Protein AF-0000000066066599 (afdb_homodimer)

Secondary structure (DSSP, 8-state):
---HHHHHHHHHHHHHHHHHTTT-S-TTEEEEEEE-TT--EEEEEEE--EEETTEEEEEEETTSHHHHHHHHS-EEEEEEEETTSTTT-EEEEEEEEEEEPPHHHHHHHHHHS-HHHHHHHHH--TTSEES-HHHHHHHHHHHHHHTTTS--PPPTTEEEEEEEEEEEEEEE--GGG--EEEEEEE-TT--EEEEEE--/---HHHHHHHHHHHHHHHHHTTT-S-TTEEEEEEE-TT--EEEEEEE--EEETTEEEEEEETTSHHHHHHHHS-EEEEEEEETTSTTT-EEEEEEEEEEEPPHHHHHHHHHHS-HHHHHHHHH--TTSEES-HHHHHHHHHHHHHHTTTS--PPPTTEEEEEEEEEEEEEEE--GGG--EEEEEEE-TT--EEEEEE--

Foldseek 3Di:
DDPVLVVLVVVVVVVLVVLVVFPNPASQWKKKWFAAPVRHIDIDIFGFDDQDLQFTKGKDFCPAPVNNRCVVPFKIKIKTWRCRPDDGTKMKIFIAGKDFDDPVVFFVVLQVDPPLVLLLRQLDPPPDDDPDPVSSVVSSVVSCVVQPPHRRTHDPRIGMMGGGGQKMKMWADDPPQQIWIKMWGADPVGDIDIDTDGD/DDPVLVVLVVVVVVVLVVLVVFPNPASQWKKKWFAAPVRDIDIDIFGFDDQDLQFTKGKDFLPAPVNRRCVVPFKIKIKTWRCRPDDGTKMKIFIAGKDFDDPVVFFVVLQVDPPLVLLLRQLDPPPDDDPDPVSSVVSSVVSCVVQPPHRRTHDPRIGMMGGGGQKMKMWADDPPQQIWIKMWGADPVGDIDIDTDGD

Solvent-accessible surface area (backbone atoms only — not comparable to full-atom values): 20586 Å² total; per-residue (Å²): 130,86,58,55,63,59,50,52,51,50,53,47,51,51,50,50,51,51,34,65,71,48,85,49,92,57,60,44,49,25,37,43,17,31,15,41,96,87,35,49,26,38,50,45,77,45,54,58,74,46,70,58,97,79,26,40,29,35,70,47,47,46,77,18,68,68,30,44,20,40,73,76,37,38,37,33,11,35,33,36,72,41,64,70,42,74,93,50,13,36,37,40,32,36,32,24,43,47,44,74,51,52,69,66,59,32,46,55,54,50,64,68,45,58,67,61,41,50,39,37,59,68,45,35,56,40,68,35,84,34,94,42,71,65,57,50,53,51,36,36,52,52,44,47,62,75,36,59,97,48,81,74,76,73,55,90,56,49,38,32,40,28,37,31,70,42,29,40,35,44,36,40,43,39,74,61,65,60,32,47,34,40,36,37,39,43,46,98,85,64,52,64,48,74,46,37,30,28,72,129,86,58,56,63,59,50,51,51,50,52,46,51,51,52,51,51,50,34,64,71,47,84,51,92,58,59,45,48,24,37,44,16,31,16,41,98,85,33,50,28,38,49,45,77,46,52,59,73,47,68,58,98,78,25,40,27,36,69,46,48,47,77,19,68,68,31,43,20,40,72,76,37,38,38,34,11,35,33,35,72,41,65,70,42,74,92,52,13,36,37,42,32,39,32,25,43,48,43,74,53,53,69,65,60,31,45,55,52,49,65,69,45,57,67,62,40,50,39,38,59,70,46,36,56,41,68,34,83,34,94,42,72,66,58,50,53,50,35,37,51,52,44,46,61,72,36,59,96,48,82,73,78,72,53,90,56,48,36,32,40,30,37,32,72,42,30,40,35,44,36,40,44,41,76,63,64,60,32,46,34,40,36,36,39,44,47,99,86,65,51,65,47,75,46,36,30,29,72

Structure (mmCIF, N/CA/C/O backbone):
data_AF-0000000066066599-model_v1
#
loop_
_entity.id
_entity.type
_entity.pdbx_description
1 polymer "Pyridoxine/pyridoxamine 5'-phosphate oxidase"
#
loop_
_atom_site.group_PDB
_atom_site.id
_atom_site.type_symbol
_atom_site.label_atom_id
_atom_site.label_alt_id
_atom_site.label_comp_id
_atom_site.label_asym_id
_atom_site.label_entity_id
_atom_site.label_seq_id
_atom_site.pdbx_PDB_ins_code
_atom_site.Cartn_x
_atom_site.Cartn_y
_atom_site.Cartn_z
_atom_site.occupancy
_atom_site.B_iso_or_equiv
_atom_site.auth_seq_id
_atom_site.auth_comp_id
_atom_site.auth_asym_id
_atom_site.auth_atom_id
_atom_site.pdbx_PDB_model_num
ATOM 1 N N . MET A 1 1 ? -32.594 1.972 11.742 1 66.62 1 MET A N 1
ATOM 2 C CA . MET A 1 1 ? -31.219 2.287 12.086 1 66.62 1 MET A CA 1
ATOM 3 C C . MET A 1 1 ? -30.281 2.008 10.914 1 66.62 1 MET A C 1
ATOM 5 O O . MET A 1 1 ? -30.406 0.988 10.234 1 66.62 1 MET A O 1
ATOM 9 N N . THR A 1 2 ? -29.547 3.02 10.461 1 84.38 2 THR A N 1
ATOM 10 C CA . THR A 1 2 ? -28.75 2.9 9.25 1 84.38 2 THR A CA 1
ATOM 11 C C . THR A 1 2 ? -27.688 1.818 9.414 1 84.38 2 THR A C 1
ATOM 13 O O . THR A 1 2 ? -27 1.752 10.445 1 84.38 2 THR A O 1
ATOM 16 N N . ASP A 1 3 ? -27.719 0.795 8.594 1 96.25 3 ASP A N 1
ATOM 17 C CA . ASP A 1 3 ? -26.656 -0.212 8.539 1 96.25 3 ASP A CA 1
ATOM 18 C C . ASP A 1 3 ? -25.359 0.38 8 1 96.25 3 ASP A C 1
ATOM 20 O O . ASP A 1 3 ? -25.172 0.472 6.785 1 96.25 3 ASP A O 1
ATOM 24 N N . LEU A 1 4 ? -24.516 0.786 8.938 1 98.19 4 LEU A N 1
ATOM 25 C CA . LEU A 1 4 ? -23.297 1.525 8.586 1 98.19 4 LEU A CA 1
ATOM 26 C C . LEU A 1 4 ? -22.344 0.652 7.785 1 98.19 4 LEU A C 1
ATOM 28 O O . LEU A 1 4 ? -21.625 1.151 6.922 1 98.19 4 LEU A O 1
ATOM 32 N N . TYR A 1 5 ? -22.328 -0.626 8.062 1 98.31 5 TYR A N 1
ATOM 33 C CA . TYR A 1 5 ? -21.516 -1.517 7.242 1 98.31 5 TYR A CA 1
ATOM 34 C C . TYR A 1 5 ? -22.016 -1.537 5.805 1 98.31 5 TYR A C 1
ATOM 36 O O . TYR A 1 5 ? -21.219 -1.438 4.863 1 98.31 5 TYR A O 1
ATOM 44 N N . ALA A 1 6 ? -23.234 -1.697 5.656 1 98.19 6 ALA A N 1
ATOM 45 C CA . ALA A 1 6 ? -23.828 -1.693 4.324 1 98.19 6 ALA A CA 1
ATOM 46 C C . ALA A 1 6 ? -23.547 -0.374 3.605 1 98.19 6 ALA A C 1
ATOM 48 O O . ALA A 1 6 ? -23.312 -0.356 2.396 1 98.19 6 ALA A O 1
ATOM 49 N N . GLU A 1 7 ? -23.688 0.702 4.336 1 98.62 7 GLU A N 1
ATOM 50 C CA . GLU A 1 7 ? -23.391 2.014 3.766 1 98.62 7 GLU A CA 1
ATOM 51 C C . GLU A 1 7 ? -21.938 2.098 3.293 1 98.62 7 GLU A C 1
ATOM 53 O O . GLU A 1 7 ? -21.672 2.586 2.193 1 98.62 7 GLU A O 1
ATOM 58 N N . ALA A 1 8 ? -21.016 1.626 4.148 1 98.81 8 ALA A N 1
ATOM 59 C CA . ALA A 1 8 ? -19.609 1.639 3.795 1 98.81 8 ALA A CA 1
ATOM 60 C C . ALA A 1 8 ? -19.344 0.793 2.553 1 98.81 8 ALA A C 1
ATOM 62 O O . ALA A 1 8 ? -18.625 1.225 1.639 1 98.81 8 ALA A O 1
ATOM 63 N N . LEU A 1 9 ? -19.906 -0.331 2.525 1 98.81 9 LEU A N 1
ATOM 64 C CA . LEU A 1 9 ? -19.734 -1.238 1.396 1 98.81 9 LEU A CA 1
ATOM 65 C C . LEU A 1 9 ? -20.312 -0.634 0.121 1 98.81 9 LEU A C 1
ATOM 67 O O . LEU A 1 9 ? -19.703 -0.732 -0.948 1 98.81 9 LEU A O 1
ATOM 71 N N . ALA A 1 10 ? -21.438 -0.059 0.207 1 98.75 10 ALA A N 1
ATOM 72 C CA . ALA A 1 10 ? -22.062 0.586 -0.941 1 98.75 10 ALA A CA 1
ATOM 73 C C . ALA A 1 10 ? -21.219 1.754 -1.445 1 98.75 10 ALA A C 1
ATOM 75 O O . ALA A 1 10 ? -21.141 1.985 -2.652 1 98.75 10 ALA A O 1
ATOM 76 N N . THR A 1 11 ? -20.703 2.535 -0.502 1 98.81 11 THR A N 1
ATOM 77 C CA . THR A 1 11 ? -19.828 3.637 -0.866 1 98.81 11 THR A CA 1
ATOM 78 C C . THR A 1 11 ? -18.609 3.125 -1.641 1 98.81 11 THR A C 1
ATOM 80 O O . THR A 1 11 ? -18.266 3.668 -2.691 1 98.81 11 THR A O 1
ATOM 83 N N . PHE A 1 12 ? -18.047 2.045 -1.146 1 98.94 12 PHE A N 1
ATOM 84 C CA . PHE A 1 12 ? -16.938 1.444 -1.869 1 98.94 12 PHE A CA 1
ATOM 85 C C . PHE A 1 12 ? -17.359 1.023 -3.27 1 98.94 12 PHE A C 1
ATOM 87 O O . PHE A 1 12 ? -16.672 1.315 -4.25 1 98.94 12 PHE A O 1
ATOM 94 N N . ALA A 1 13 ? -18.391 0.324 -3.303 1 98.88 13 ALA A N 1
ATOM 95 C CA . ALA A 1 13 ? -18.875 -0.203 -4.578 1 98.88 13 ALA A CA 1
ATOM 96 C C . ALA A 1 13 ? -19.047 0.917 -5.598 1 98.88 13 ALA A C 1
ATOM 98 O O . ALA A 1 13 ? -18.688 0.763 -6.766 1 98.88 13 ALA A O 1
ATOM 99 N N . ALA A 1 14 ? -19.578 1.954 -5.188 1 98.75 14 ALA A N 1
ATOM 100 C CA . ALA A 1 14 ? -19.812 3.094 -6.07 1 98.75 14 ALA A CA 1
ATOM 101 C C . ALA A 1 14 ? -18.484 3.691 -6.551 1 98.75 14 ALA A C 1
ATOM 103 O O . ALA A 1 14 ? -18.328 3.996 -7.734 1 98.75 14 ALA A O 1
ATOM 104 N N . LEU A 1 15 ? -17.594 3.865 -5.641 1 98.81 15 LEU A N 1
ATOM 105 C CA . LEU A 1 15 ? -16.297 4.422 -5.988 1 98.81 15 LEU A CA 1
ATOM 106 C C . LEU A 1 15 ? -15.531 3.482 -6.914 1 98.81 15 LEU A C 1
ATOM 108 O O . LEU A 1 15 ? -14.867 3.932 -7.852 1 98.81 15 LEU A O 1
ATOM 112 N N . TYR A 1 16 ? -15.609 2.223 -6.629 1 98.75 16 TYR A N 1
ATOM 113 C CA . TYR A 1 16 ? -14.961 1.221 -7.465 1 98.75 16 TYR A CA 1
ATOM 114 C C . TYR A 1 16 ? -15.523 1.242 -8.883 1 98.75 16 TYR A C 1
ATOM 116 O O . TYR A 1 16 ? -14.773 1.182 -9.852 1 98.75 16 TYR A O 1
ATOM 124 N N . ALA A 1 17 ? -16.797 1.337 -8.961 1 98.5 17 ALA A N 1
ATOM 125 C CA . ALA A 1 17 ? -17.438 1.446 -10.266 1 98.5 17 ALA A CA 1
ATOM 126 C C . ALA A 1 17 ? -16.984 2.707 -10.992 1 98.5 17 ALA A C 1
ATOM 128 O O . ALA A 1 17 ? -16.719 2.672 -12.203 1 98.5 17 ALA A O 1
ATOM 129 N N . GLU A 1 18 ? -16.922 3.768 -10.273 1 98.44 18 GLU A N 1
ATOM 130 C CA . GLU A 1 18 ? -16.422 5.004 -10.852 1 98.44 18 GLU A CA 1
ATOM 131 C C . GLU A 1 18 ? -14.992 4.828 -11.375 1 98.44 18 GLU A C 1
ATOM 133 O O . GLU A 1 18 ? -14.672 5.273 -12.477 1 98.44 18 GLU A O 1
ATOM 138 N N . ALA A 1 19 ? -14.172 4.156 -10.57 1 98.38 19 ALA A N 1
ATOM 139 C CA . ALA A 1 19 ? -12.781 3.916 -10.953 1 98.38 19 ALA A CA 1
ATOM 140 C C . ALA A 1 19 ? -12.703 3.047 -12.203 1 98.38 19 ALA A C 1
ATOM 142 O O . ALA A 1 19 ? -11.875 3.297 -13.086 1 98.38 19 ALA A O 1
ATOM 143 N N . GLN A 1 20 ? -13.547 2.01 -12.297 1 97.75 20 GLN A N 1
ATOM 144 C CA . GLN A 1 20 ? -13.555 1.101 -13.438 1 97.75 20 GLN A CA 1
ATOM 145 C C . GLN A 1 20 ? -13.93 1.836 -14.719 1 97.75 20 GLN A C 1
ATOM 147 O O . GLN A 1 20 ? -13.523 1.435 -15.812 1 97.75 20 GLN A O 1
ATOM 152 N N . ASN A 1 21 ? -14.641 2.877 -14.539 1 96.81 21 ASN A N 1
ATOM 153 C CA . ASN A 1 21 ? -15.125 3.635 -15.688 1 96.81 21 ASN A CA 1
ATOM 154 C C . ASN A 1 21 ? -14.336 4.926 -15.883 1 96.81 21 ASN A C 1
ATOM 156 O O . ASN A 1 21 ? -14.812 5.859 -16.531 1 96.81 21 ASN A O 1
ATOM 160 N N . SER A 1 22 ? -13.188 5.047 -15.328 1 94.88 22 SER A N 1
ATOM 161 C CA . SER A 1 22 ? -12.336 6.234 -15.398 1 94.88 22 SER A CA 1
ATOM 162 C C . SER A 1 22 ? -11.07 5.957 -16.203 1 94.88 22 SER A C 1
ATOM 164 O O . SER A 1 22 ? -11.016 5.008 -16.984 1 94.88 22 SER A O 1
ATOM 166 N N . ALA A 1 23 ? -10.078 6.82 -16.016 1 91.81 23 ALA A N 1
ATOM 167 C CA . ALA A 1 23 ? -8.812 6.688 -16.719 1 91.81 23 ALA A CA 1
ATOM 168 C C . ALA A 1 23 ? -7.848 5.777 -15.969 1 91.81 23 ALA A C 1
ATOM 170 O O . ALA A 1 23 ? -6.684 5.633 -16.359 1 91.81 23 ALA A O 1
ATOM 171 N N . GLU A 1 24 ? -8.344 5.219 -14.883 1 93.19 24 GLU A N 1
ATOM 172 C CA . GLU A 1 24 ? -7.492 4.281 -14.156 1 93.19 24 GLU A CA 1
ATOM 173 C C . GLU A 1 24 ? -7.086 3.104 -15.039 1 93.19 24 GLU A C 1
ATOM 175 O O . GLU A 1 24 ? -7.934 2.484 -15.68 1 93.19 24 GLU A O 1
ATOM 180 N N . LEU A 1 25 ? -5.801 2.768 -15 1 92.12 25 LEU A N 1
ATOM 181 C CA . LEU A 1 25 ? -5.316 1.658 -15.812 1 92.12 25 LEU A CA 1
ATOM 182 C C . LEU A 1 25 ? -5.766 0.321 -15.234 1 92.12 25 LEU A C 1
ATOM 184 O O . LEU A 1 25 ? -5.965 -0.646 -15.969 1 92.12 25 LEU A O 1
ATOM 188 N N . GLU A 1 26 ? -5.859 0.239 -13.922 1 94 26 GLU A N 1
ATOM 189 C CA . GLU A 1 26 ? -6.262 -0.968 -13.203 1 94 26 GLU A CA 1
ATOM 190 C C . GLU A 1 26 ? -6.973 -0.624 -11.898 1 94 26 GLU A C 1
ATOM 192 O O . GLU A 1 26 ? -6.34 -0.563 -10.844 1 94 26 GLU A O 1
ATOM 197 N N . ALA A 1 27 ? -8.258 -0.514 -11.969 1 97.44 27 ALA A N 1
ATOM 198 C CA . ALA A 1 27 ? -9.055 -0.075 -10.828 1 97.44 27 ALA A CA 1
ATOM 199 C C . ALA A 1 27 ? -8.984 -1.09 -9.688 1 97.44 27 ALA A C 1
ATOM 201 O O . ALA A 1 27 ? -9.125 -0.729 -8.516 1 97.44 27 ALA A O 1
ATOM 202 N N . SER A 1 28 ? -8.742 -2.348 -10.023 1 98.19 28 SER A N 1
ATOM 203 C CA . SER A 1 28 ? -8.797 -3.422 -9.039 1 98.19 28 SER A CA 1
ATOM 204 C C . SER A 1 28 ? -7.465 -3.566 -8.305 1 98.19 28 SER A C 1
ATOM 206 O O . SER A 1 28 ? -7.359 -4.328 -7.34 1 98.19 28 SER A O 1
ATOM 208 N N . ALA A 1 29 ? -6.41 -2.879 -8.75 1 98.06 29 ALA A N 1
ATOM 209 C CA . ALA A 1 29 ? -5.121 -2.957 -8.07 1 98.06 29 ALA A CA 1
ATOM 210 C C . ALA A 1 29 ? -5.207 -2.381 -6.66 1 98.06 29 ALA A C 1
ATOM 212 O O . ALA A 1 29 ? -5.715 -1.273 -6.469 1 98.06 29 ALA A O 1
ATOM 213 N N . MET A 1 30 ? -4.793 -3.152 -5.758 1 98.62 30 MET A N 1
ATOM 214 C CA . MET A 1 30 ? -4.785 -2.688 -4.375 1 98.62 30 MET A CA 1
ATOM 215 C C . MET A 1 30 ? -3.516 -3.137 -3.66 1 98.62 30 MET A C 1
ATOM 217 O O . MET A 1 30 ? -2.928 -4.16 -4.012 1 98.62 30 MET A O 1
ATOM 221 N N . THR A 1 31 ? -3.115 -2.336 -2.705 1 98.88 31 THR A N 1
ATOM 222 C CA . THR A 1 31 ? -2.072 -2.756 -1.775 1 98.88 31 THR A CA 1
ATOM 223 C C . THR A 1 31 ? -2.639 -3.697 -0.717 1 98.88 31 THR A C 1
ATOM 225 O O . THR A 1 31 ? -3.73 -3.467 -0.192 1 98.88 31 THR A O 1
ATOM 228 N N . VAL A 1 32 ? -1.931 -4.75 -0.451 1 98.94 32 VAL A N 1
ATOM 229 C CA . VAL A 1 32 ? -2.164 -5.582 0.724 1 98.94 32 VAL A CA 1
ATOM 230 C C . VAL A 1 32 ? -0.974 -5.477 1.676 1 98.94 32 VAL A C 1
ATOM 232 O O . VAL A 1 32 ? 0.146 -5.855 1.323 1 98.94 32 VAL A O 1
ATOM 235 N N . ALA A 1 33 ? -1.252 -4.949 2.812 1 98.94 33 ALA A N 1
ATOM 236 C CA . ALA A 1 33 ? -0.246 -4.902 3.869 1 98.94 33 ALA A CA 1
ATOM 237 C C . ALA A 1 33 ? -0.471 -6.016 4.891 1 98.94 33 ALA A C 1
ATOM 239 O O . ALA A 1 33 ? -1.606 -6.281 5.289 1 98.94 33 ALA A O 1
ATOM 240 N N . THR A 1 34 ? 0.559 -6.695 5.254 1 98.69 34 THR A N 1
ATOM 241 C CA . THR A 1 34 ? 0.578 -7.77 6.242 1 98.69 34 THR A CA 1
ATOM 242 C C . THR A 1 34 ? 1.688 -7.547 7.266 1 98.69 34 THR A C 1
ATOM 244 O O . THR A 1 34 ? 2.477 -6.605 7.137 1 98.69 34 THR A O 1
ATOM 247 N N . ALA A 1 35 ? 1.667 -8.305 8.312 1 96.94 35 ALA A N 1
ATOM 248 C CA . ALA A 1 35 ? 2.771 -8.367 9.266 1 96.94 35 ALA A CA 1
ATOM 249 C C . ALA A 1 35 ? 3.215 -9.812 9.484 1 96.94 35 ALA A C 1
ATOM 251 O O . ALA A 1 35 ? 2.385 -10.719 9.555 1 96.94 35 ALA A O 1
ATOM 252 N N . ASN A 1 36 ? 4.496 -9.969 9.539 1 94.25 36 ASN A N 1
ATOM 253 C CA . ASN A 1 36 ? 4.977 -11.312 9.844 1 94.25 36 ASN A CA 1
ATOM 254 C C . ASN A 1 36 ? 4.938 -11.602 11.344 1 94.25 36 ASN A C 1
ATOM 256 O O . ASN A 1 36 ? 4.398 -10.805 12.117 1 94.25 36 ASN A O 1
ATOM 260 N N . VAL A 1 37 ? 5.508 -12.695 11.742 1 90 37 VAL A N 1
ATOM 261 C CA . VAL A 1 37 ? 5.398 -13.188 13.109 1 90 37 VAL A CA 1
ATOM 262 C C . VAL A 1 37 ? 6.145 -12.242 14.055 1 90 37 VAL A C 1
ATOM 264 O O . VAL A 1 37 ? 5.824 -12.164 15.242 1 90 37 VAL A O 1
ATOM 267 N N . ASP A 1 38 ? 7.078 -11.5 13.555 1 89.81 38 ASP A N 1
ATOM 268 C CA . ASP A 1 38 ? 7.855 -10.562 14.359 1 89.81 38 ASP A CA 1
ATOM 269 C C . ASP A 1 38 ? 7.219 -9.18 14.352 1 89.81 38 ASP A C 1
ATOM 271 O O . ASP A 1 38 ? 7.777 -8.227 14.906 1 89.81 38 ASP A O 1
ATOM 275 N N . GLY A 1 39 ? 6.117 -9.047 13.594 1 91.12 39 GLY A N 1
ATOM 276 C CA . GLY A 1 39 ? 5.418 -7.77 13.539 1 91.12 39 GLY A CA 1
ATOM 277 C C . GLY A 1 39 ? 5.969 -6.84 12.477 1 91.12 39 GLY A C 1
ATOM 278 O O . GLY A 1 39 ? 5.637 -5.652 12.445 1 91.12 39 GLY A O 1
ATOM 279 N N . ARG A 1 40 ? 6.836 -7.316 11.656 1 95 40 ARG A N 1
ATOM 280 C CA . ARG A 1 40 ? 7.387 -6.504 10.578 1 95 40 ARG A CA 1
ATOM 281 C C . ARG A 1 40 ? 6.395 -6.383 9.43 1 95 40 ARG A C 1
ATOM 283 O O . ARG A 1 40 ? 5.922 -7.391 8.898 1 95 40 ARG A O 1
ATOM 290 N N . PRO A 1 41 ? 6.094 -5.172 9.039 1 98.12 41 PRO A N 1
ATOM 291 C CA . PRO A 1 41 ? 5.105 -4.996 7.969 1 98.12 41 PRO A CA 1
ATOM 292 C C . PRO A 1 41 ? 5.684 -5.273 6.586 1 98.12 41 PRO A C 1
ATOM 294 O O . PRO A 1 41 ? 6.891 -5.121 6.371 1 98.12 41 PRO A O 1
ATOM 297 N N . SER A 1 42 ? 4.891 -5.695 5.703 1 98.44 42 SER A N 1
ATOM 298 C CA . SER A 1 42 ? 5.141 -5.84 4.273 1 98.44 42 SER A CA 1
ATOM 299 C C . SER A 1 42 ? 3.957 -5.332 3.451 1 98.44 42 SER A C 1
ATOM 301 O O . SER A 1 42 ? 2.84 -5.23 3.961 1 98.44 42 SER A O 1
ATOM 303 N N . ALA A 1 43 ? 4.203 -4.949 2.271 1 98.81 43 ALA A N 1
ATOM 304 C CA . ALA A 1 43 ? 3.154 -4.445 1.387 1 98.81 43 ALA A CA 1
ATOM 305 C C . ALA A 1 43 ? 3.439 -4.809 -0.067 1 98.81 43 ALA A C 1
ATOM 307 O O . ALA A 1 43 ? 4.586 -4.742 -0.518 1 98.81 43 ALA A O 1
ATOM 308 N N . ARG A 1 44 ? 2.441 -5.207 -0.77 1 98.75 44 ARG A N 1
ATOM 309 C CA . ARG A 1 44 ? 2.521 -5.473 -2.203 1 98.75 44 ARG A CA 1
ATOM 310 C C . ARG A 1 44 ? 1.172 -5.246 -2.877 1 98.75 44 ARG A C 1
ATOM 312 O O . ARG A 1 44 ? 0.133 -5.25 -2.215 1 98.75 44 ARG A O 1
ATOM 319 N N . THR A 1 45 ? 1.248 -5.047 -4.145 1 98.25 45 THR A N 1
ATOM 320 C CA . THR A 1 45 ? 0.018 -4.887 -4.914 1 98.25 45 THR A CA 1
ATOM 321 C C . THR A 1 45 ? -0.544 -6.246 -5.32 1 98.25 45 THR A C 1
ATOM 323 O O . THR A 1 45 ? 0.203 -7.141 -5.727 1 98.25 45 THR A O 1
ATOM 326 N N . VAL A 1 46 ? -1.794 -6.441 -5.117 1 97.94 46 VAL A N 1
ATOM 327 C CA . VAL A 1 46 ? -2.566 -7.559 -5.648 1 97.94 46 VAL A CA 1
ATOM 328 C C . VAL A 1 46 ? -3.838 -7.039 -6.316 1 97.94 46 VAL A C 1
ATOM 330 O O . VAL A 1 46 ? -4.141 -5.844 -6.246 1 97.94 46 VAL A O 1
ATOM 333 N N . LEU A 1 47 ? -4.5 -7.887 -7.031 1 97.5 47 LEU A N 1
ATOM 334 C CA . LEU A 1 47 ? -5.734 -7.477 -7.695 1 97.5 47 LEU A CA 1
ATOM 335 C C . LEU A 1 47 ? -6.953 -7.961 -6.918 1 97.5 47 LEU A C 1
ATOM 337 O O . LEU A 1 47 ? -7.027 -9.133 -6.539 1 97.5 47 LEU A O 1
ATOM 341 N N . LEU A 1 48 ? -7.863 -7.027 -6.672 1 98.81 48 LEU A N 1
ATOM 342 C CA . LEU A 1 48 ? -9.172 -7.414 -6.148 1 98.81 48 LEU A CA 1
ATOM 343 C C . LEU A 1 48 ? -9.922 -8.273 -7.16 1 98.81 48 LEU A C 1
ATOM 345 O O . LEU A 1 48 ? -10.078 -7.883 -8.32 1 98.81 48 LEU A O 1
ATOM 349 N N . LYS A 1 49 ? -10.414 -9.383 -6.699 1 98.56 49 LYS A N 1
ATOM 350 C CA . LYS A 1 49 ? -11.078 -10.273 -7.645 1 98.56 49 LYS A CA 1
ATOM 351 C C . LYS A 1 49 ? -12.578 -10.336 -7.379 1 98.56 49 LYS A C 1
ATOM 353 O O . LYS A 1 49 ? -13.367 -10.57 -8.297 1 98.56 49 LYS A O 1
ATOM 358 N N . ALA A 1 50 ? -12.922 -10.141 -6.125 1 98.12 50 ALA A N 1
ATOM 359 C CA . ALA A 1 50 ? -14.336 -10.109 -5.758 1 98.12 50 ALA A CA 1
ATOM 360 C C . ALA A 1 50 ? -14.539 -9.406 -4.422 1 98.12 50 ALA A C 1
ATOM 362 O O . ALA A 1 50 ? -13.617 -9.32 -3.607 1 98.12 50 ALA A O 1
ATOM 363 N N . PHE A 1 51 ? -15.742 -8.906 -4.238 1 98.69 51 PHE A N 1
ATOM 364 C CA . PHE A 1 51 ? -16.156 -8.43 -2.922 1 98.69 51 PHE A CA 1
ATOM 365 C C . PHE A 1 51 ? -17.672 -8.438 -2.789 1 98.69 51 PHE A C 1
ATOM 367 O O . PHE A 1 51 ? -18.391 -8.281 -3.779 1 98.69 51 PHE A O 1
ATOM 374 N N . ASP A 1 52 ? -18.125 -8.695 -1.662 1 98.44 52 ASP A N 1
ATOM 375 C CA . ASP A 1 52 ? -19.516 -8.625 -1.243 1 98.44 52 ASP A CA 1
ATOM 376 C C . ASP A 1 52 ? -19.625 -8.422 0.267 1 98.44 52 ASP A C 1
ATOM 378 O O . ASP A 1 52 ? -18.672 -7.969 0.91 1 98.44 52 ASP A O 1
ATOM 382 N N . ALA A 1 53 ? -20.75 -8.656 0.833 1 98.06 53 ALA A N 1
ATOM 383 C CA . ALA A 1 53 ? -20.969 -8.406 2.254 1 98.06 53 ALA A CA 1
ATOM 384 C C . ALA A 1 53 ? -20.047 -9.266 3.113 1 98.06 53 ALA A C 1
ATOM 386 O O . ALA A 1 53 ? -19.828 -8.969 4.289 1 98.06 53 ALA A O 1
ATOM 387 N N . ARG A 1 54 ? -19.562 -10.367 2.516 1 98.38 54 ARG A N 1
ATOM 388 C CA . ARG A 1 54 ? -18.672 -11.242 3.273 1 98.38 54 ARG A CA 1
ATOM 389 C C . ARG A 1 54 ? -17.266 -10.648 3.365 1 98.38 54 ARG A C 1
ATOM 391 O O . ARG A 1 54 ? -16.484 -11.039 4.227 1 98.38 54 ARG A O 1
ATOM 398 N N . GLY A 1 55 ? -16.875 -9.805 2.355 1 98.81 55 GLY A N 1
ATOM 399 C CA . GLY A 1 55 ? -15.562 -9.188 2.396 1 98.81 55 GLY A CA 1
ATOM 400 C C . GLY A 1 55 ? -14.906 -9.094 1.033 1 98.81 55 GLY A C 1
ATOM 401 O O . GLY A 1 55 ? -15.586 -9.086 0.007 1 98.81 55 GLY A O 1
ATOM 402 N N . PHE A 1 56 ? -13.633 -8.875 1.018 1 98.94 56 PHE A N 1
ATOM 403 C CA . PHE A 1 56 ? -12.836 -8.602 -0.17 1 98.94 56 PHE A CA 1
ATOM 404 C C . PHE A 1 56 ? -11.883 -9.758 -0.459 1 98.94 56 PHE A C 1
ATOM 406 O O . PHE A 1 56 ? -11.164 -10.211 0.431 1 98.94 56 PHE A O 1
ATOM 413 N N . VAL A 1 57 ? -11.773 -10.219 -1.747 1 98.94 57 VAL A N 1
ATOM 414 C CA . VAL A 1 57 ? -11.094 -11.477 -2.037 1 98.94 57 VAL A CA 1
ATOM 415 C C . VAL A 1 57 ? -9.977 -11.242 -3.055 1 98.94 57 VAL A C 1
ATOM 417 O O . VAL A 1 57 ? -10.164 -10.508 -4.031 1 98.94 57 VAL A O 1
ATOM 420 N N . PHE A 1 58 ? -8.875 -11.828 -2.77 1 98.88 58 PHE A N 1
ATOM 421 C CA . PHE A 1 58 ? -7.797 -11.969 -3.736 1 98.88 58 PHE A CA 1
ATOM 422 C C . PHE A 1 58 ? -7.191 -13.367 -3.676 1 98.88 58 PHE A C 1
ATOM 424 O O . PHE A 1 58 ? -7.406 -14.102 -2.705 1 98.88 58 PHE A O 1
ATOM 431 N N . TYR A 1 59 ? -6.477 -13.758 -4.703 1 98.44 59 TYR A N 1
ATOM 432 C CA . TYR A 1 59 ? -5.926 -15.102 -4.812 1 98.44 59 TYR A CA 1
ATOM 433 C C . TYR A 1 59 ? -4.406 -15.062 -4.949 1 98.44 59 TYR A C 1
ATOM 435 O O . TYR A 1 59 ? -3.85 -14.086 -5.457 1 98.44 59 TYR A O 1
ATOM 443 N N . THR A 1 60 ? -3.781 -16.078 -4.48 1 97.75 60 THR A N 1
ATOM 444 C CA . THR A 1 60 ? -2.324 -16.141 -4.445 1 97.75 60 THR A CA 1
ATOM 445 C C . THR A 1 60 ? -1.849 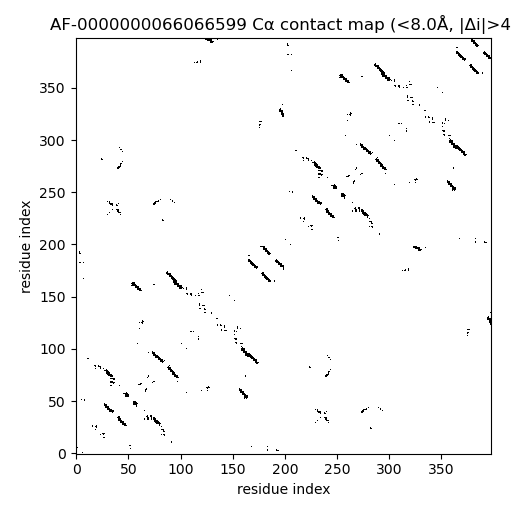-17.547 -4.102 1 97.75 60 THR A C 1
ATOM 447 O O . THR A 1 60 ? -2.662 -18.453 -3.859 1 97.75 60 THR A O 1
ATOM 450 N N . HIS A 1 61 ? -0.508 -17.734 -4.215 1 97.56 61 HIS A N 1
ATOM 451 C CA . HIS A 1 61 ? 0.091 -18.922 -3.613 1 97.56 61 HIS A CA 1
ATOM 452 C C . HIS A 1 61 ? 0.081 -18.828 -2.092 1 97.56 61 HIS A C 1
ATOM 454 O O . HIS A 1 61 ? 0.526 -17.828 -1.521 1 97.56 61 HIS A O 1
ATOM 460 N N . LEU A 1 62 ? -0.367 -19.828 -1.441 1 97.62 62 LEU A N 1
ATOM 461 C CA . LEU A 1 62 ? -0.54 -19.828 0.008 1 97.62 62 LEU A CA 1
ATOM 462 C C . LEU A 1 62 ? 0.81 -19.875 0.716 1 97.62 62 LEU A C 1
ATOM 464 O O . LEU A 1 62 ? 0.912 -19.516 1.891 1 97.62 62 LEU A O 1
ATOM 468 N N . ASP A 1 63 ? 1.811 -20.297 -0.017 1 95.94 63 ASP A N 1
ATOM 469 C CA . ASP A 1 63 ? 3.137 -20.406 0.581 1 95.94 63 ASP A CA 1
ATOM 470 C C . ASP A 1 63 ? 3.994 -19.188 0.244 1 95.94 63 ASP A C 1
ATOM 472 O O . ASP A 1 63 ? 5.168 -19.125 0.612 1 95.94 63 ASP A O 1
ATOM 476 N N . SER A 1 64 ? 3.445 -18.234 -0.499 1 96.31 64 SER A N 1
ATOM 477 C CA . SER A 1 64 ? 4.137 -16.953 -0.709 1 96.31 64 SER A CA 1
ATOM 478 C C . SER A 1 64 ? 4.383 -16.234 0.611 1 96.31 64 SER A C 1
ATOM 480 O O . SER A 1 64 ? 3.848 -16.625 1.649 1 96.31 64 SER A O 1
ATOM 482 N N . ALA A 1 65 ? 5.145 -15.227 0.635 1 95.06 65 ALA A N 1
ATOM 483 C CA . ALA A 1 65 ? 5.402 -14.445 1.837 1 95.06 65 ALA A CA 1
ATOM 484 C C . ALA A 1 65 ? 4.105 -13.914 2.438 1 95.06 65 ALA A C 1
ATOM 486 O O . ALA A 1 65 ? 3.877 -14.031 3.643 1 95.06 65 ALA A O 1
ATOM 487 N N . LYS A 1 66 ? 3.27 -13.266 1.541 1 97.69 66 LYS A N 1
ATOM 488 C CA . LYS A 1 66 ? 2.008 -12.758 2.066 1 97.69 66 LYS A CA 1
ATOM 489 C C . LYS A 1 66 ? 1.115 -13.891 2.559 1 97.69 66 LYS A C 1
ATOM 491 O O . LYS A 1 66 ? 0.391 -13.734 3.545 1 97.69 66 LYS A O 1
ATOM 496 N N . GLY A 1 67 ? 1.154 -14.984 1.809 1 97.81 67 GLY A N 1
ATOM 497 C CA . GLY A 1 67 ? 0.371 -16.141 2.238 1 97.81 67 GLY A CA 1
ATOM 498 C C . GLY A 1 67 ? 0.747 -16.625 3.621 1 97.81 67 GLY A C 1
ATOM 499 O O . GLY A 1 67 ? -0.127 -16.875 4.453 1 97.81 67 GLY A O 1
ATOM 500 N N . ARG A 1 68 ? 1.985 -16.781 3.898 1 96.94 68 ARG A N 1
ATOM 501 C CA . ARG A 1 68 ? 2.473 -17.219 5.203 1 96.94 68 ARG A CA 1
ATOM 502 C C . ARG A 1 68 ? 2.1 -16.219 6.293 1 96.94 68 ARG A C 1
ATOM 504 O O . ARG A 1 68 ? 1.641 -16.609 7.367 1 96.94 68 ARG A O 1
ATOM 511 N N . ASP A 1 69 ? 2.336 -14.969 6.012 1 97.56 69 ASP A N 1
ATOM 512 C CA . ASP A 1 69 ? 1.966 -13.922 6.965 1 97.56 69 ASP A CA 1
ATOM 513 C C . ASP A 1 69 ? 0.5 -14.047 7.375 1 97.56 69 ASP A C 1
ATOM 515 O O . ASP A 1 69 ? 0.179 -14.047 8.562 1 97.56 69 ASP A O 1
ATOM 519 N N . LEU A 1 70 ? -0.383 -14.172 6.367 1 98.06 70 LEU A N 1
ATOM 520 C CA . LEU A 1 70 ? -1.823 -14.109 6.582 1 98.06 70 LEU A CA 1
ATOM 521 C C . LEU A 1 70 ? -2.322 -15.359 7.293 1 98.06 70 LEU A C 1
ATOM 523 O O . LEU A 1 70 ? -3.357 -15.328 7.965 1 98.06 70 LEU A O 1
ATOM 527 N N . GLN A 1 71 ? -1.586 -16.422 7.141 1 96.81 71 GLN A N 1
ATOM 528 C CA . GLN A 1 71 ? -1.97 -17.656 7.82 1 96.81 71 GLN A CA 1
ATOM 529 C C . GLN A 1 71 ? -1.521 -17.641 9.281 1 96.81 71 GLN A C 1
ATOM 531 O O . GLN A 1 71 ? -2.17 -18.234 10.141 1 96.81 71 GLN A O 1
ATOM 536 N N . THR A 1 72 ? -0.446 -16.953 9.594 1 95 72 THR A N 1
ATOM 537 C CA . THR A 1 72 ? 0.093 -16.906 10.945 1 95 72 THR A CA 1
ATOM 538 C C . THR A 1 72 ? -0.479 -15.734 11.727 1 95 72 THR A C 1
ATOM 540 O O . THR A 1 72 ? -0.683 -15.82 12.938 1 95 72 THR A O 1
ATOM 543 N N . HIS A 1 73 ? -0.676 -14.625 11.086 1 94.88 73 HIS A N 1
ATOM 544 C CA . HIS A 1 73 ? -1.287 -13.406 11.602 1 94.88 73 HIS A CA 1
ATOM 545 C C . HIS A 1 73 ? -2.408 -12.922 10.688 1 94.88 73 HIS A C 1
ATOM 547 O O . HIS A 1 73 ? -2.209 -12.016 9.883 1 94.88 73 HIS A O 1
ATOM 553 N N . PRO A 1 74 ? -3.605 -13.398 10.906 1 97.25 74 PRO A N 1
ATOM 554 C CA . PRO A 1 74 ? -4.676 -13.234 9.922 1 97.25 74 PRO A CA 1
ATOM 555 C C . PRO A 1 74 ? -5.34 -11.867 9.984 1 97.25 74 PRO A C 1
ATOM 557 O O . PRO A 1 74 ? -6.555 -11.773 10.195 1 97.25 74 PRO A O 1
ATOM 560 N N . GLN A 1 75 ? -4.59 -10.805 9.844 1 98.06 75 GLN A N 1
ATOM 561 C CA . GLN A 1 75 ? -4.977 -9.406 9.734 1 98.06 75 GLN A CA 1
ATOM 562 C C . GLN A 1 75 ? -4.344 -8.758 8.508 1 98.06 75 GLN A C 1
ATOM 564 O O . GLN A 1 75 ? -3.18 -9.008 8.195 1 98.06 75 GLN A O 1
ATOM 569 N N . ALA A 1 76 ? -5.109 -7.984 7.797 1 98.75 76 ALA A N 1
ATOM 570 C CA . ALA A 1 76 ? -4.582 -7.301 6.617 1 98.75 76 ALA A CA 1
ATOM 571 C C . ALA A 1 76 ? -5.129 -5.879 6.52 1 98.75 76 ALA A C 1
ATOM 573 O O . ALA A 1 76 ? -6.176 -5.566 7.094 1 98.75 76 ALA A O 1
ATOM 574 N N . ALA A 1 77 ? -4.441 -5.047 5.93 1 98.94 77 ALA A N 1
ATOM 575 C CA . ALA A 1 77 ? -4.898 -3.732 5.488 1 98.94 77 ALA A CA 1
ATOM 576 C C . ALA A 1 77 ? -4.875 -3.625 3.967 1 98.94 77 ALA A C 1
ATOM 578 O O . ALA A 1 77 ? -3.877 -3.963 3.328 1 98.94 77 ALA A O 1
ATOM 579 N N . LEU A 1 78 ? -5.941 -3.227 3.395 1 98.94 78 LEU A N 1
ATOM 580 C CA . LEU A 1 78 ? -6.066 -2.973 1.963 1 98.94 78 LEU A CA 1
ATOM 581 C C . LEU A 1 78 ? -6.051 -1.477 1.672 1 98.94 78 LEU A C 1
ATOM 583 O O . LEU A 1 78 ? -6.598 -0.685 2.443 1 98.94 78 LEU A O 1
ATOM 587 N N . LEU A 1 79 ? -5.488 -1.126 0.568 1 98.94 79 LEU A N 1
ATOM 588 C CA . LEU A 1 79 ? -5.445 0.275 0.162 1 98.94 79 LEU A CA 1
ATOM 589 C C . LEU A 1 79 ? -5.652 0.41 -1.343 1 98.94 79 LEU A C 1
ATOM 591 O O . LEU A 1 79 ? -4.922 -0.196 -2.131 1 98.94 79 LEU A O 1
ATOM 595 N N . PHE A 1 80 ? -6.695 1.127 -1.717 1 98.88 80 PHE A N 1
ATOM 596 C CA . PHE A 1 80 ? -6.949 1.543 -3.09 1 98.88 80 PHE A CA 1
ATOM 597 C C . PHE A 1 80 ? -6.609 3.016 -3.281 1 98.88 80 PHE A C 1
ATOM 599 O O . PHE A 1 80 ? -6.984 3.857 -2.463 1 98.88 80 PHE A O 1
ATOM 606 N N . LEU A 1 81 ? -5.891 3.283 -4.258 1 98.44 81 LEU A N 1
ATOM 607 C CA . LEU A 1 81 ? -5.664 4.668 -4.656 1 98.44 81 LEU A CA 1
ATOM 608 C C . LEU A 1 81 ? -6.074 4.891 -6.109 1 98.44 81 LEU A C 1
ATOM 610 O O . LEU A 1 81 ? -5.461 4.336 -7.023 1 98.44 81 LEU A O 1
ATOM 614 N N . TRP A 1 82 ? -7.109 5.668 -6.281 1 98.06 82 TRP A N 1
ATOM 615 C CA . TRP A 1 82 ? -7.559 6.07 -7.609 1 98.06 82 TRP A CA 1
ATOM 616 C C . TRP A 1 82 ? -7.305 7.555 -7.844 1 98.06 82 TRP A C 1
ATOM 618 O O . TRP A 1 82 ? -8.195 8.383 -7.621 1 98.06 82 TRP A O 1
ATOM 628 N N . ARG A 1 83 ? -6.164 7.82 -8.359 1 94.38 83 ARG A N 1
ATOM 629 C CA . ARG A 1 83 ? -5.664 9.188 -8.445 1 94.38 83 ARG A CA 1
ATOM 630 C C . ARG A 1 83 ? -6.41 9.984 -9.508 1 94.38 83 ARG A C 1
ATOM 632 O O . ARG A 1 83 ? -6.484 11.211 -9.438 1 94.38 83 ARG A O 1
ATOM 639 N N . SER A 1 84 ? -6.98 9.289 -10.445 1 93.75 84 SER A N 1
ATOM 640 C CA . SER A 1 84 ? -7.602 9.977 -11.578 1 93.75 84 SER A CA 1
ATOM 641 C C . SER A 1 84 ? -9.023 10.414 -11.242 1 93.75 84 SER A C 1
ATOM 643 O O . SER A 1 84 ? -9.641 11.156 -12.008 1 93.75 84 SER A O 1
ATOM 645 N N . LEU A 1 85 ? -9.477 9.852 -10.133 1 95.81 85 LEU A N 1
ATOM 646 C CA . LEU A 1 85 ? -10.852 10.18 -9.789 1 95.81 85 LEU A CA 1
ATOM 647 C C . LEU A 1 85 ? -10.945 11.594 -9.227 1 95.81 85 LEU A C 1
ATOM 649 O O . LEU A 1 85 ? -10.164 11.977 -8.359 1 95.81 85 LEU A O 1
ATOM 653 N N . ARG A 1 86 ? -11.914 12.25 -9.789 1 92 86 ARG A N 1
ATOM 654 C CA . ARG A 1 86 ? -12.203 13.602 -9.312 1 92 86 ARG A CA 1
ATOM 655 C C . ARG A 1 86 ? -10.961 14.484 -9.383 1 92 86 ARG A C 1
ATOM 657 O O . ARG A 1 86 ? -10.039 14.203 -10.141 1 92 86 ARG A O 1
ATOM 664 N N . GLU A 1 87 ? -10.883 15.57 -8.773 1 86.62 87 GLU A N 1
ATOM 665 C CA . GLU A 1 87 ? -9.828 16.562 -8.992 1 86.62 87 GLU A CA 1
ATOM 666 C C . GLU A 1 87 ? -8.539 16.156 -8.281 1 86.62 87 GLU A C 1
ATOM 668 O O . GLU A 1 87 ? -7.441 16.359 -8.805 1 86.62 87 GLU A O 1
ATOM 673 N N . ALA A 1 88 ? -8.672 15.5 -7.207 1 91.19 88 ALA A N 1
ATOM 674 C CA . ALA A 1 88 ? -7.473 15.297 -6.398 1 91.19 88 ALA A CA 1
ATOM 675 C C . ALA A 1 88 ? -7.352 13.844 -5.957 1 91.19 88 ALA A C 1
ATOM 677 O O . ALA A 1 88 ? -6.52 13.516 -5.105 1 91.19 88 ALA A O 1
ATOM 678 N N . GLY A 1 89 ? -8.156 12.977 -6.539 1 95.56 89 GLY A N 1
ATOM 679 C CA . GLY A 1 89 ? -8.031 11.547 -6.301 1 95.56 89 GLY A CA 1
ATOM 680 C C . GLY A 1 89 ? -8.812 11.078 -5.09 1 95.56 89 GLY A C 1
ATOM 681 O O . GLY A 1 89 ? -9.289 11.891 -4.293 1 95.56 89 GLY A O 1
ATOM 682 N N . ILE A 1 90 ? -8.977 9.773 -4.98 1 98.25 90 ILE A N 1
ATOM 683 C CA . ILE A 1 90 ? -9.672 9.117 -3.879 1 98.25 90 ILE A CA 1
ATOM 684 C C . ILE A 1 90 ? -8.828 7.945 -3.367 1 98.25 90 ILE A C 1
ATOM 686 O O . ILE A 1 90 ? -8.258 7.188 -4.16 1 98.25 90 ILE A O 1
ATOM 690 N N . GLN A 1 91 ? -8.719 7.867 -2.096 1 98.62 91 GLN A N 1
ATOM 691 C CA . GLN A 1 91 ? -8.117 6.715 -1.436 1 98.62 91 GLN A CA 1
ATOM 692 C C . GLN A 1 91 ? -9.141 5.977 -0.576 1 98.62 91 GLN A C 1
ATOM 694 O O . GLN A 1 91 ? -9.938 6.605 0.125 1 98.62 91 GLN A O 1
ATOM 699 N N . VAL A 1 92 ? -9.125 4.66 -0.627 1 98.94 92 VAL A N 1
ATOM 700 C CA . VAL A 1 92 ? -9.938 3.828 0.255 1 98.94 92 VAL A CA 1
ATOM 701 C C . VAL A 1 92 ? -9.047 2.85 1.013 1 98.94 92 VAL A C 1
ATOM 703 O O . VAL A 1 92 ? -8.234 2.141 0.407 1 98.94 92 VAL A O 1
ATOM 706 N N . ARG A 1 93 ? -9.188 2.834 2.299 1 98.94 93 ARG A N 1
ATOM 707 C CA . ARG A 1 93 ? -8.484 1.889 3.164 1 98.94 93 ARG A CA 1
ATOM 708 C C . ARG A 1 93 ? -9.469 0.936 3.84 1 98.94 93 ARG A C 1
ATOM 710 O O . ARG A 1 93 ? -10.539 1.351 4.281 1 98.94 93 ARG A O 1
ATOM 717 N N . ILE A 1 94 ? -9.148 -0.294 3.867 1 98.94 94 ILE A N 1
ATOM 718 C CA . ILE A 1 94 ? -9.945 -1.327 4.52 1 98.94 94 ILE A CA 1
ATOM 719 C C . ILE A 1 94 ? -9.047 -2.182 5.414 1 98.94 94 ILE A C 1
ATOM 721 O O . ILE A 1 94 ? -7.984 -2.639 4.984 1 98.94 94 ILE A O 1
ATOM 725 N N . GLU A 1 95 ? -9.43 -2.328 6.602 1 98.75 95 GLU A N 1
ATOM 726 C CA . GLU A 1 95 ? -8.719 -3.184 7.547 1 98.75 95 GLU A CA 1
ATOM 727 C C . GLU A 1 95 ? -9.633 -4.273 8.102 1 98.75 95 GLU A C 1
ATOM 729 O O . GLU A 1 95 ? -10.812 -4.031 8.352 1 98.75 95 GLU A O 1
ATOM 734 N N . GLY A 1 96 ? -9 -5.473 8.281 1 98.38 96 GLY A N 1
ATOM 735 C CA . GLY A 1 96 ? -9.867 -6.512 8.82 1 98.38 96 GLY A CA 1
ATOM 736 C C . GLY A 1 96 ? -9.172 -7.852 8.969 1 98.38 96 GLY A C 1
ATOM 737 O O . GLY A 1 96 ? -7.973 -7.965 8.703 1 98.38 96 GLY A O 1
ATOM 738 N N . GLY A 1 97 ? -9.945 -8.812 9.508 1 98.12 97 GLY A N 1
ATOM 739 C CA . GLY A 1 97 ? -9.469 -10.18 9.625 1 98.12 97 GLY A CA 1
ATOM 740 C C . GLY A 1 97 ? -9.453 -10.93 8.305 1 98.12 97 GLY A C 1
ATOM 741 O O . GLY A 1 97 ? -10.164 -10.562 7.371 1 98.12 97 GLY A O 1
ATOM 742 N N . VAL A 1 98 ? -8.609 -11.945 8.227 1 98.75 98 VAL A N 1
ATOM 743 C CA . VAL A 1 98 ? -8.43 -12.68 6.98 1 98.75 98 VAL A CA 1
ATOM 744 C C . VAL A 1 98 ? -8.836 -14.141 7.18 1 98.75 98 VAL A C 1
ATOM 746 O O . VAL A 1 98 ? -8.508 -14.75 8.195 1 98.75 98 VAL A O 1
ATOM 749 N N . GLN A 1 99 ? -9.508 -14.695 6.219 1 98.62 99 GLN A N 1
ATOM 750 C CA . GLN A 1 99 ? -9.836 -16.109 6.176 1 98.62 99 GLN A CA 1
ATOM 751 C C . GLN A 1 99 ? -9.578 -16.703 4.793 1 98.62 99 GLN A C 1
ATOM 753 O O . GLN A 1 99 ? -9.625 -15.984 3.789 1 98.62 99 GLN A O 1
ATOM 758 N N . LEU A 1 100 ? -9.305 -17.969 4.773 1 98.25 100 LEU A N 1
ATOM 759 C CA . LEU A 1 100 ? -9.203 -18.656 3.492 1 98.25 100 LEU A CA 1
ATOM 760 C C . LEU A 1 100 ? -10.57 -18.828 2.854 1 98.25 100 LEU A C 1
ATOM 762 O O . LEU A 1 100 ? -11.547 -19.125 3.545 1 98.25 100 LEU A O 1
ATOM 766 N N . VAL A 1 101 ? -10.617 -18.594 1.551 1 98.31 101 VAL A N 1
ATOM 767 C CA . VAL A 1 101 ? -11.852 -18.938 0.856 1 98.31 101 VAL A CA 1
ATOM 768 C C . VAL A 1 101 ? -11.953 -20.453 0.705 1 98.31 101 VAL A C 1
ATOM 770 O O . VAL A 1 101 ? -10.961 -21.172 0.873 1 98.31 101 VAL A O 1
ATOM 773 N N . SER A 1 102 ? -13.133 -20.953 0.363 1 98.12 102 SER A N 1
ATOM 774 C CA . SER A 1 102 ? -13.328 -22.391 0.25 1 98.12 102 SER A CA 1
ATOM 775 C C . SER A 1 102 ? -12.57 -22.969 -0.944 1 98.12 102 SER A C 1
ATOM 777 O O . SER A 1 102 ? -12.258 -22.234 -1.893 1 98.12 102 SER A O 1
ATOM 779 N N . ALA A 1 103 ? -12.312 -24.234 -0.859 1 97.94 103 ALA A N 1
ATOM 780 C CA . ALA A 1 103 ? -11.672 -24.922 -1.979 1 97.94 103 ALA A CA 1
ATOM 781 C C . ALA A 1 103 ? -12.492 -24.766 -3.254 1 97.94 103 ALA A C 1
ATOM 783 O O . ALA A 1 103 ? -11.945 -24.547 -4.336 1 97.94 103 ALA A O 1
ATOM 784 N N . ASP A 1 104 ? -13.758 -24.859 -3.143 1 98.31 104 ASP A N 1
ATOM 785 C CA . ASP A 1 104 ? -14.641 -24.75 -4.293 1 98.31 104 ASP A CA 1
ATOM 786 C C . ASP A 1 104 ? -14.555 -23.359 -4.93 1 98.31 104 ASP A C 1
ATOM 788 O O . ASP A 1 104 ? -14.516 -23.234 -6.156 1 98.31 104 ASP A O 1
ATOM 792 N N . GLU A 1 105 ? -14.57 -22.359 -4.078 1 98.12 105 GLU A N 1
ATOM 793 C CA . GLU A 1 105 ? -14.43 -20.984 -4.578 1 98.12 105 GLU A CA 1
ATOM 794 C C . GLU A 1 105 ? -13.094 -20.797 -5.285 1 98.12 105 GLU A C 1
ATOM 796 O O . GLU A 1 105 ? -13.031 -20.172 -6.352 1 98.12 105 GLU A O 1
ATOM 801 N N . SER A 1 106 ? -12.094 -21.328 -4.754 1 98.62 106 SER A N 1
ATOM 802 C CA . SER A 1 106 ? -10.766 -21.25 -5.363 1 98.62 106 SER A CA 1
ATOM 803 C C . SER A 1 106 ? -10.727 -22.016 -6.688 1 98.62 106 SER A C 1
ATOM 805 O O . SER A 1 106 ? -10.141 -21.531 -7.664 1 98.62 106 SER A O 1
ATOM 807 N N . ASP A 1 107 ? -11.297 -23.188 -6.711 1 98.56 107 ASP A N 1
ATOM 808 C CA . ASP A 1 107 ? -11.344 -23.984 -7.934 1 98.56 107 ASP A CA 1
ATOM 809 C C . ASP A 1 107 ? -12.062 -23.234 -9.055 1 98.56 107 ASP A C 1
ATOM 811 O O . ASP A 1 107 ? -11.586 -23.188 -10.188 1 98.56 107 ASP A O 1
ATOM 815 N N . ALA A 1 108 ? -13.18 -22.688 -8.711 1 98.38 108 ALA A N 1
ATOM 816 C CA . ALA A 1 108 ? -13.984 -21.969 -9.695 1 98.38 108 ALA A CA 1
ATOM 817 C C . ALA A 1 108 ? -13.219 -20.781 -10.273 1 98.38 108 ALA A C 1
ATOM 819 O O . ALA A 1 108 ? -13.195 -20.594 -11.492 1 98.38 108 ALA A O 1
ATOM 820 N N . TYR A 1 109 ? -12.656 -20.047 -9.445 1 98.44 109 TYR A N 1
ATOM 821 C CA . TYR A 1 109 ? -11.914 -18.891 -9.938 1 98.44 109 TYR A CA 1
ATOM 822 C C . TYR A 1 109 ? -10.703 -19.328 -10.758 1 98.44 109 TYR A C 1
ATOM 824 O O . TYR A 1 109 ? -10.445 -18.766 -11.828 1 98.44 109 TYR A O 1
ATOM 832 N N . PHE A 1 110 ? -9.945 -20.297 -10.242 1 98.44 110 PHE A N 1
ATOM 833 C CA . PHE A 1 110 ? -8.766 -20.781 -10.953 1 98.44 110 PHE A CA 1
ATOM 834 C C . PHE A 1 110 ? -9.133 -21.203 -12.367 1 98.44 110 PHE A C 1
ATOM 836 O O . PHE A 1 110 ? -8.43 -20.891 -13.328 1 98.44 110 PHE A O 1
ATOM 843 N N . ALA A 1 111 ? -10.172 -21.891 -12.516 1 98.06 111 ALA A N 1
ATOM 844 C CA . ALA A 1 111 ? -10.617 -22.422 -13.797 1 98.06 111 ALA A CA 1
ATOM 845 C C . ALA A 1 111 ? -10.977 -21.281 -14.758 1 98.06 111 ALA A C 1
ATOM 847 O O . ALA A 1 111 ? -10.93 -21.453 -15.977 1 98.06 111 ALA A O 1
ATOM 848 N N . SER A 1 112 ? -11.398 -20.156 -14.211 1 97.38 112 SER A N 1
ATOM 849 C CA . SER A 1 112 ? -11.812 -19.031 -15.039 1 97.38 112 SER A CA 1
ATOM 850 C C . SER A 1 112 ? -10.609 -18.266 -15.578 1 97.38 112 SER A C 1
ATOM 852 O O . SER A 1 112 ? -10.742 -17.438 -16.484 1 97.38 112 SER A O 1
ATOM 854 N N . ARG A 1 113 ? -9.422 -18.5 -15.078 1 96.44 113 ARG A N 1
ATOM 855 C CA . ARG A 1 113 ? -8.211 -17.781 -15.461 1 96.44 113 ARG A CA 1
ATOM 856 C C . ARG A 1 113 ? -7.742 -18.188 -16.859 1 96.44 113 ARG A C 1
ATOM 858 O O . ARG A 1 113 ? -7.973 -19.328 -17.281 1 96.44 113 ARG A O 1
ATOM 865 N N . PRO A 1 114 ? -7.082 -17.266 -17.594 1 94.88 114 PRO A N 1
ATOM 866 C CA . PRO A 1 114 ? -6.477 -17.672 -18.859 1 94.88 114 PRO A CA 1
ATOM 867 C C . PRO A 1 114 ? -5.535 -18.875 -18.703 1 94.88 114 PRO A C 1
ATOM 869 O O . PRO A 1 114 ? -4.836 -18.984 -17.688 1 94.88 114 PRO A O 1
ATOM 872 N N . ARG A 1 115 ? -5.527 -19.703 -19.672 1 96 115 ARG A N 1
ATOM 873 C CA . ARG A 1 115 ? -4.77 -20.953 -19.609 1 96 115 ARG A CA 1
ATOM 874 C C . ARG A 1 115 ? -3.314 -20.688 -19.234 1 96 115 ARG A C 1
ATOM 876 O O . ARG A 1 115 ? -2.744 -21.391 -18.406 1 96 115 ARG A O 1
ATOM 883 N N . MET A 1 116 ? -2.695 -19.703 -19.859 1 94.38 116 MET A N 1
ATOM 884 C CA . MET A 1 116 ? -1.289 -19.438 -19.578 1 94.38 116 MET A CA 1
ATOM 885 C C . MET A 1 116 ? -1.094 -19 -18.141 1 94.38 116 MET A C 1
ATOM 887 O O . MET A 1 116 ? -0.048 -19.25 -17.531 1 94.38 116 MET A O 1
ATOM 891 N N . SER A 1 117 ? -2.057 -18.312 -17.547 1 94.44 117 SER A N 1
ATOM 892 C CA . SER A 1 117 ? -2 -17.969 -16.125 1 94.44 117 SER A CA 1
ATOM 893 C C . SER A 1 117 ? -2.092 -19.203 -15.25 1 94.44 117 SER A C 1
ATOM 895 O O . SER A 1 117 ? -1.437 -19.281 -14.203 1 94.44 117 SER A O 1
ATOM 897 N N . GLN A 1 118 ? -2.938 -20.141 -15.648 1 97.12 118 GLN A N 1
ATOM 898 C CA . GLN A 1 118 ? -3.012 -21.422 -14.945 1 97.12 118 GLN A CA 1
ATOM 899 C C . GLN A 1 118 ? -1.669 -22.141 -14.969 1 97.12 118 GLN A C 1
ATOM 901 O O . GLN A 1 118 ? -1.181 -22.594 -13.93 1 97.12 118 GLN A O 1
ATOM 906 N N . ILE A 1 119 ? -1.083 -22.172 -16.125 1 96.94 119 ILE A N 1
ATOM 907 C CA . ILE A 1 119 ? 0.206 -22.828 -16.328 1 96.94 119 ILE A CA 1
ATOM 908 C C . ILE A 1 119 ? 1.273 -22.125 -15.484 1 96.94 119 ILE A C 1
ATOM 910 O O . ILE A 1 119 ? 2.078 -22.781 -14.82 1 96.94 119 ILE A O 1
ATOM 914 N N . GLY A 1 120 ? 1.241 -20.812 -15.523 1 94.88 120 GLY A N 1
ATOM 915 C CA . GLY A 1 120 ? 2.188 -20.031 -14.734 1 94.88 120 GLY A CA 1
ATOM 916 C C . GLY A 1 120 ? 2.094 -20.312 -13.242 1 94.88 120 GLY A C 1
ATOM 917 O O . GLY A 1 120 ? 3.113 -20.359 -12.555 1 94.88 120 GLY A O 1
ATOM 918 N N . ALA A 1 121 ? 0.897 -20.469 -12.742 1 95.31 121 ALA A N 1
ATOM 919 C CA . ALA A 1 121 ? 0.695 -20.766 -11.32 1 95.31 121 ALA A CA 1
ATOM 920 C C . ALA A 1 121 ? 1.324 -22.094 -10.938 1 95.31 121 ALA A C 1
ATOM 922 O O . ALA A 1 121 ? 1.858 -22.234 -9.836 1 95.31 121 ALA A O 1
ATOM 923 N N . TRP A 1 122 ? 1.253 -23.031 -11.758 1 96.44 122 TRP A N 1
ATOM 924 C CA . TRP A 1 122 ? 1.87 -24.328 -11.523 1 96.44 122 TRP A CA 1
ATOM 925 C C . TRP A 1 122 ? 3.391 -24.234 -11.578 1 96.44 122 TRP A C 1
ATOM 927 O O . TRP A 1 122 ? 4.09 -24.875 -10.797 1 96.44 122 TRP A O 1
ATOM 937 N N . ALA A 1 123 ? 3.879 -23.438 -12.477 1 96.12 123 ALA A N 1
ATOM 938 C CA . ALA A 1 123 ? 5.312 -23.359 -12.742 1 96.12 123 ALA A CA 1
ATOM 939 C C . ALA A 1 123 ? 6.023 -22.516 -11.695 1 96.12 123 ALA A C 1
ATOM 941 O O . ALA A 1 123 ? 7.223 -22.688 -11.461 1 96.12 123 ALA A O 1
ATOM 942 N N . SER A 1 124 ? 5.281 -21.688 -11.062 1 95.06 124 SER A N 1
ATOM 943 C CA . SER A 1 124 ? 5.887 -20.688 -10.188 1 95.06 124 SER A CA 1
ATOM 944 C C . SER A 1 124 ? 5.973 -21.188 -8.75 1 95.06 124 SER A C 1
ATOM 946 O O . SER A 1 124 ? 5.035 -21.828 -8.25 1 95.06 124 SER A O 1
ATOM 948 N N . ARG A 1 125 ? 7.066 -21.016 -8.078 1 94.31 125 ARG A N 1
ATOM 949 C CA . ARG A 1 125 ? 7.242 -21.047 -6.633 1 94.31 125 ARG A CA 1
ATOM 950 C C . ARG A 1 125 ? 7.305 -19.641 -6.059 1 94.31 125 ARG A C 1
ATOM 952 O O . ARG A 1 125 ? 8.367 -19.188 -5.617 1 94.31 125 ARG A O 1
ATOM 959 N N . GLN A 1 126 ? 6.156 -19.047 -6.051 1 93 126 GLN A N 1
ATOM 960 C CA . GLN A 1 126 ? 6.02 -17.594 -5.91 1 93 126 GLN A CA 1
ATOM 961 C C . GLN A 1 126 ? 6.879 -17.078 -4.762 1 93 126 GLN A C 1
ATOM 963 O O . GLN A 1 126 ? 6.801 -17.578 -3.641 1 93 126 GLN A O 1
ATOM 968 N N . SER A 1 127 ? 7.75 -16.109 -5.062 1 93.94 127 SER A N 1
ATOM 969 C CA . SER A 1 127 ? 8.57 -15.281 -4.172 1 93.94 127 SER A CA 1
ATOM 970 C C . SER A 1 127 ? 9.797 -16.047 -3.695 1 93.94 127 SER A C 1
ATOM 972 O O . SER A 1 127 ? 10.602 -15.516 -2.928 1 93.94 127 SER A O 1
ATOM 974 N N . GLN A 1 128 ? 9.922 -17.312 -4.062 1 95.75 128 GLN A N 1
ATOM 975 C CA . GLN A 1 128 ? 11.164 -18.016 -3.789 1 95.75 128 GLN A CA 1
ATOM 976 C C . GLN A 1 128 ? 12.258 -17.625 -4.777 1 95.75 128 GLN A C 1
ATOM 978 O O . GLN A 1 128 ? 11.977 -17.016 -5.809 1 95.75 128 GLN A O 1
ATOM 983 N N . ALA A 1 129 ? 13.453 -17.969 -4.41 1 97.31 129 ALA A N 1
ATOM 984 C CA . ALA A 1 129 ? 14.594 -17.641 -5.266 1 97.31 129 ALA A CA 1
ATOM 985 C C . ALA A 1 129 ? 14.516 -18.391 -6.598 1 97.31 129 ALA A C 1
ATOM 987 O O . ALA A 1 129 ? 14.164 -19.562 -6.637 1 97.31 129 ALA A O 1
ATOM 988 N N . LEU A 1 130 ? 14.727 -17.672 -7.676 1 97.19 130 LEU A N 1
ATOM 989 C CA . LEU A 1 130 ? 14.789 -18.172 -9.047 1 97.19 130 LEU A CA 1
ATOM 990 C C . LEU A 1 130 ? 16.203 -18.062 -9.602 1 97.19 130 LEU A C 1
ATOM 992 O O . LEU A 1 130 ? 16.828 -17 -9.531 1 97.19 130 LEU A O 1
ATOM 996 N N . GLY A 1 131 ? 16.672 -19.109 -10.125 1 96.19 131 GLY A N 1
ATOM 997 C CA . GLY A 1 131 ? 18.062 -19.141 -10.602 1 96.19 131 GLY A CA 1
ATOM 998 C C . GLY A 1 131 ? 18.297 -18.266 -11.812 1 96.19 131 GLY A C 1
ATOM 999 O O . GLY A 1 131 ? 19.328 -17.609 -11.922 1 96.19 131 GLY A O 1
ATOM 1000 N N . SER A 1 132 ? 17.312 -18.391 -12.734 1 95.12 132 SER A N 1
ATOM 1001 C CA . SER A 1 132 ? 17.406 -17.609 -13.961 1 95.12 132 SER A CA 1
ATOM 1002 C C . SER A 1 132 ? 16.062 -17.562 -14.68 1 95.12 132 SER A C 1
ATOM 1004 O O . SER A 1 132 ? 15.164 -18.344 -14.383 1 95.12 132 SER A O 1
ATOM 1006 N N . ARG A 1 133 ? 15.961 -16.656 -15.547 1 94.12 133 ARG A N 1
ATOM 1007 C CA . ARG A 1 133 ? 14.766 -16.578 -16.375 1 94.12 133 ARG A CA 1
ATOM 1008 C C . ARG A 1 133 ? 14.578 -17.859 -17.172 1 94.12 133 ARG A C 1
ATOM 1010 O O . ARG A 1 133 ? 13.453 -18.344 -17.344 1 94.12 133 ARG A O 1
ATOM 1017 N N . GLU A 1 134 ? 15.672 -18.391 -17.625 1 95.44 134 GLU A N 1
ATOM 1018 C CA . GLU A 1 134 ? 15.633 -19.625 -18.406 1 95.44 134 GLU A CA 1
ATOM 1019 C C . GLU A 1 134 ? 15.07 -20.781 -17.594 1 95.44 134 GLU A C 1
ATOM 1021 O O . GLU A 1 134 ? 14.375 -21.656 -18.125 1 95.44 134 GLU A O 1
ATOM 1026 N N . GLU A 1 135 ? 15.453 -20.781 -16.359 1 96.44 135 GLU A N 1
ATOM 1027 C CA . GLU A 1 135 ? 14.922 -21.797 -15.461 1 96.44 135 GLU A CA 1
ATOM 1028 C C . GLU A 1 135 ? 13.398 -21.734 -15.391 1 96.44 135 GLU A C 1
ATOM 1030 O O . GLU A 1 135 ? 12.719 -22.766 -15.414 1 96.44 135 GLU A O 1
ATOM 1035 N N . PHE A 1 136 ? 12.852 -20.609 -15.367 1 95.56 136 PHE A N 1
ATOM 1036 C CA . PHE A 1 136 ? 11.406 -20.438 -15.305 1 95.56 136 PHE A CA 1
ATOM 1037 C C . PHE A 1 136 ? 10.758 -20.828 -16.625 1 95.56 136 PHE A C 1
ATOM 1039 O O . PHE A 1 136 ? 9.711 -21.469 -16.656 1 95.56 136 PHE A O 1
ATOM 1046 N N . ASP A 1 137 ? 11.367 -20.406 -17.672 1 95.19 137 ASP A N 1
ATOM 1047 C CA . ASP A 1 137 ? 10.867 -20.781 -18.984 1 95.19 137 ASP A CA 1
ATOM 1048 C C . ASP A 1 137 ? 10.773 -22.297 -19.141 1 95.19 137 ASP A C 1
ATOM 1050 O O . ASP A 1 137 ? 9.805 -22.812 -19.688 1 95.19 137 ASP A O 1
ATOM 1054 N N . ALA A 1 138 ? 11.781 -22.922 -18.672 1 97.19 138 ALA A N 1
ATOM 1055 C CA . ALA A 1 138 ? 11.797 -24.391 -18.719 1 97.19 138 ALA A CA 1
ATOM 1056 C C . ALA A 1 138 ? 10.672 -24.969 -17.859 1 97.19 138 ALA A C 1
ATOM 1058 O O . ALA A 1 138 ? 10.047 -25.969 -18.25 1 97.19 138 ALA A O 1
ATOM 1059 N N . ALA A 1 139 ? 10.469 -24.391 -16.719 1 96.5 139 ALA A N 1
ATOM 1060 C CA . ALA A 1 139 ? 9.383 -24.844 -15.852 1 96.5 139 ALA A CA 1
ATOM 1061 C C . ALA A 1 139 ? 8.031 -24.672 -16.531 1 96.5 139 ALA A C 1
ATOM 1063 O O . ALA A 1 139 ? 7.184 -25.562 -16.484 1 96.5 139 ALA A O 1
ATOM 1064 N N . ILE A 1 140 ? 7.824 -23.609 -17.172 1 96.38 140 ILE A N 1
ATOM 1065 C CA . ILE A 1 140 ? 6.59 -23.328 -17.906 1 96.38 140 ILE A CA 1
ATOM 1066 C C . ILE A 1 140 ? 6.383 -24.391 -18.984 1 96.38 140 ILE A C 1
ATOM 1068 O O . ILE A 1 140 ? 5.301 -24.969 -19.109 1 96.38 140 ILE A O 1
ATOM 1072 N N . ALA A 1 141 ? 7.418 -24.609 -19.734 1 97.38 141 ALA A N 1
ATOM 1073 C CA . ALA A 1 141 ? 7.348 -25.578 -20.828 1 97.38 141 ALA A CA 1
ATOM 1074 C C . ALA A 1 141 ? 6.977 -26.953 -20.297 1 97.38 141 ALA A C 1
ATOM 1076 O O . ALA A 1 141 ? 6.18 -27.672 -20.906 1 97.38 141 ALA A O 1
ATOM 1077 N N . LYS A 1 142 ? 7.605 -27.281 -19.234 1 98.19 142 LYS A N 1
ATOM 1078 C CA . LYS A 1 142 ? 7.324 -28.578 -18.609 1 98.19 142 LYS A CA 1
ATOM 1079 C C . LYS A 1 142 ? 5.855 -28.688 -18.219 1 98.19 142 LYS A C 1
ATOM 1081 O O . LYS A 1 142 ? 5.215 -29.719 -18.453 1 98.19 142 LYS A O 1
ATOM 1086 N N . VAL A 1 143 ? 5.285 -27.719 -17.578 1 97.31 143 VAL A N 1
ATOM 1087 C CA . VAL A 1 143 ? 3.895 -27.719 -17.141 1 97.31 143 VAL A CA 1
ATOM 1088 C C . VAL A 1 143 ? 2.969 -27.75 -18.359 1 97.31 143 VAL A C 1
ATOM 1090 O O . VAL A 1 143 ? 1.959 -28.453 -18.359 1 97.31 143 VAL A O 1
ATOM 1093 N N . GLU A 1 144 ? 3.297 -27 -19.359 1 96.88 144 GLU A N 1
ATOM 1094 C CA . GLU A 1 144 ? 2.51 -27.016 -20.594 1 96.88 144 GLU A CA 1
ATOM 1095 C C . GLU A 1 144 ? 2.416 -28.422 -21.172 1 96.88 144 GLU A C 1
ATOM 1097 O O . GLU A 1 144 ? 1.342 -28.859 -21.594 1 96.88 144 GLU A O 1
ATOM 1102 N N . ALA A 1 145 ? 3.541 -29.047 -21.188 1 98 145 ALA A N 1
ATOM 1103 C CA . ALA A 1 145 ? 3.582 -30.422 -21.703 1 98 145 ALA A CA 1
ATOM 1104 C C . ALA A 1 145 ? 2.736 -31.344 -20.844 1 98 145 ALA A C 1
ATOM 1106 O O . ALA A 1 145 ? 2.029 -32.219 -21.375 1 98 145 ALA A O 1
ATOM 1107 N N . THR A 1 146 ? 2.859 -31.188 -19.562 1 97.88 146 THR A N 1
ATOM 1108 C CA . THR A 1 146 ? 2.137 -32.031 -18.625 1 97.88 146 THR A CA 1
ATOM 1109 C C . THR A 1 146 ? 0.631 -31.922 -18.844 1 97.88 146 THR A C 1
ATOM 1111 O O . THR A 1 146 ? -0.085 -32.938 -18.734 1 97.88 146 THR A O 1
ATOM 1114 N N . PHE A 1 147 ? 0.12 -30.75 -19.172 1 97.88 147 PHE A N 1
ATOM 1115 C CA . PHE A 1 147 ? -1.322 -30.547 -19.25 1 97.88 147 PHE A CA 1
ATOM 1116 C C . PHE A 1 147 ? -1.769 -30.375 -20.703 1 97.88 147 PHE A C 1
ATOM 1118 O O . PHE A 1 147 ? -2.842 -29.828 -20.969 1 97.88 147 PHE A O 1
ATOM 1125 N N . ALA A 1 148 ? -0.946 -30.781 -21.625 1 97 148 ALA A N 1
ATOM 1126 C CA . ALA A 1 148 ? -1.29 -30.672 -23.047 1 97 148 ALA A CA 1
ATOM 1127 C C . ALA A 1 148 ? -2.609 -31.375 -23.344 1 97 148 ALA A C 1
ATOM 1129 O O . ALA A 1 148 ? -2.779 -32.562 -23 1 97 148 ALA A O 1
ATOM 1130 N N . GLY A 1 149 ? -3.482 -30.609 -23.828 1 95.75 149 GLY A N 1
ATOM 1131 C CA . GLY A 1 149 ? -4.75 -31.188 -24.266 1 95.75 149 GLY A CA 1
ATOM 1132 C C . GLY A 1 149 ? -5.695 -31.469 -23.109 1 95.75 149 GLY A C 1
ATOM 1133 O O . GLY A 1 149 ? -6.691 -32.188 -23.266 1 95.75 149 GLY A O 1
ATOM 1134 N N . ARG A 1 150 ? -5.344 -31.016 -21.922 1 96.31 150 ARG A N 1
ATOM 1135 C CA . ARG A 1 150 ? -6.16 -31.297 -20.75 1 96.31 150 ARG A CA 1
ATOM 1136 C C . ARG A 1 150 ? -6.465 -30 -19.984 1 96.31 150 ARG A C 1
ATOM 1138 O O . ARG A 1 150 ? -5.773 -29 -20.156 1 96.31 150 ARG A O 1
ATOM 1145 N N . GLU A 1 151 ? -7.484 -30.078 -19.297 1 97.25 151 GLU A N 1
ATOM 1146 C CA . GLU A 1 151 ? -7.734 -29 -18.359 1 97.25 151 GLU A CA 1
ATOM 1147 C C . GLU A 1 151 ? -6.629 -28.906 -17.297 1 97.25 151 GLU A C 1
ATOM 1149 O O . GLU A 1 151 ? -6.004 -29.922 -16.969 1 97.25 151 GLU A O 1
ATOM 1154 N N . VAL A 1 152 ? -6.348 -27.781 -16.812 1 98.25 152 VAL A N 1
ATOM 1155 C CA . VAL A 1 152 ? -5.34 -27.547 -15.773 1 98.25 152 VAL A CA 1
ATOM 1156 C C . VAL A 1 152 ? -6.012 -27.391 -14.414 1 98.25 152 VAL A C 1
ATOM 1158 O O . VAL A 1 152 ? -6.664 -26.391 -14.141 1 98.25 152 VAL A O 1
ATOM 1161 N N . PRO A 1 153 ? -5.852 -28.328 -13.508 1 98.25 153 PRO A N 1
ATOM 1162 C CA . PRO A 1 153 ? -6.449 -28.188 -12.18 1 98.25 153 PRO A CA 1
ATOM 1163 C C . PRO A 1 153 ? -5.727 -27.172 -11.305 1 98.25 153 PRO A C 1
ATOM 1165 O O . PRO A 1 153 ? -4.578 -26.812 -11.578 1 98.25 153 PRO A O 1
ATOM 1168 N N . ARG A 1 154 ? -6.398 -26.688 -10.305 1 98.38 154 ARG A N 1
ATOM 1169 C CA . ARG A 1 154 ? -5.773 -25.797 -9.344 1 98.38 154 ARG A CA 1
ATOM 1170 C C . ARG A 1 154 ? -4.672 -26.5 -8.562 1 98.38 154 ARG A C 1
ATOM 1172 O O . ARG A 1 154 ? -4.879 -27.609 -8.055 1 98.38 154 ARG A O 1
ATOM 1179 N N . PRO A 1 155 ? -3.541 -25.906 -8.406 1 97.25 155 PRO A N 1
ATOM 1180 C CA . PRO A 1 155 ? -2.527 -26.516 -7.551 1 97.25 155 PRO A CA 1
ATOM 1181 C C . PRO A 1 155 ? -2.891 -26.453 -6.066 1 97.25 155 PRO A C 1
ATOM 1183 O O . PRO A 1 155 ? -3.551 -25.5 -5.633 1 97.25 155 PRO A O 1
ATOM 1186 N N . ASP A 1 156 ? -2.537 -27.406 -5.184 1 92.06 156 ASP A N 1
ATOM 1187 C CA . ASP A 1 156 ? -2.873 -27.484 -3.764 1 92.06 156 ASP A CA 1
ATOM 1188 C C . ASP A 1 156 ? -2.441 -26.219 -3.025 1 92.06 156 ASP A C 1
ATOM 1190 O O . ASP A 1 156 ? -3.154 -25.734 -2.141 1 92.06 156 ASP A O 1
ATOM 1194 N N . GLY A 1 157 ? -1.435 -25.516 -3.338 1 95.75 157 GLY A N 1
ATOM 1195 C CA . GLY A 1 157 ? -0.869 -24.375 -2.639 1 95.75 157 GLY A CA 1
ATOM 1196 C C . GLY A 1 157 ? -1.33 -23.047 -3.199 1 95.75 157 GLY A C 1
ATOM 1197 O O . GLY A 1 157 ? -0.795 -22 -2.838 1 95.75 157 GLY A O 1
ATOM 1198 N N . TRP A 1 158 ? -2.316 -23.156 -3.975 1 98 158 TRP A N 1
ATOM 1199 C CA . TRP A 1 158 ? -2.895 -21.938 -4.559 1 98 158 TRP A CA 1
ATOM 1200 C C . TRP A 1 158 ? -4.332 -21.75 -4.086 1 98 158 TRP A C 1
ATOM 1202 O O . TRP A 1 158 ? -5.098 -22.703 -3.992 1 98 158 TRP A O 1
ATOM 1212 N N . GLY A 1 159 ? -4.73 -20.516 -3.664 1 98.31 159 GLY A N 1
ATOM 1213 C CA . GLY A 1 159 ? -6.074 -20.234 -3.188 1 98.31 159 GLY A CA 1
ATOM 1214 C C . GLY A 1 159 ? -6.305 -18.766 -2.916 1 98.31 159 GLY A C 1
ATOM 1215 O O . GLY A 1 159 ? -5.543 -17.906 -3.381 1 98.31 159 GLY A O 1
ATOM 1216 N N . GLY A 1 160 ? -7.453 -18.516 -2.268 1 98.5 160 GLY A N 1
ATOM 1217 C CA . GLY A 1 160 ? -7.84 -17.125 -2.047 1 98.5 160 GLY A CA 1
ATOM 1218 C C . GLY A 1 160 ? -7.938 -16.766 -0.578 1 98.5 160 GLY A C 1
ATOM 1219 O O . GLY A 1 160 ? -8.086 -17.641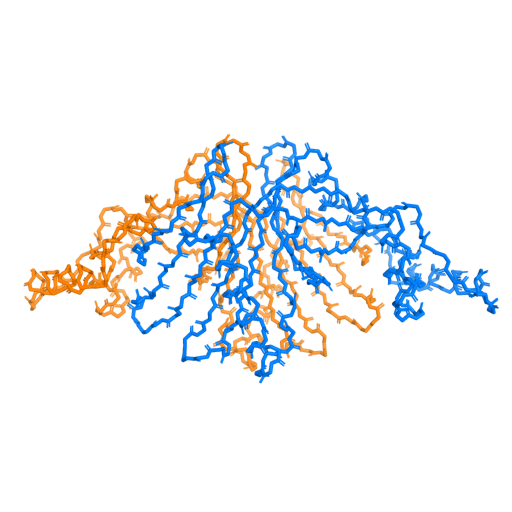 0.277 1 98.5 160 GLY A O 1
ATOM 1220 N N . PHE A 1 161 ? -7.777 -15.531 -0.312 1 98.94 161 PHE A N 1
ATOM 1221 C CA . PHE A 1 161 ? -8 -14.922 0.993 1 98.94 161 PHE A CA 1
ATOM 1222 C C . PHE A 1 161 ? -9.141 -13.914 0.93 1 98.94 161 PHE A C 1
ATOM 1224 O O . PHE A 1 161 ? -9.266 -13.172 -0.048 1 98.94 161 PHE A O 1
ATOM 1231 N N . ARG A 1 162 ? -9.93 -13.938 1.931 1 98.94 162 ARG A N 1
ATOM 1232 C CA . ARG A 1 162 ? -10.969 -12.93 2.121 1 98.94 162 ARG A CA 1
ATOM 1233 C C . ARG A 1 162 ? -10.648 -12.039 3.312 1 98.94 162 ARG A C 1
ATOM 1235 O O . ARG A 1 162 ? -10.414 -12.523 4.422 1 98.94 162 ARG A O 1
ATOM 1242 N N . VAL A 1 163 ? -10.609 -10.781 3.102 1 98.94 163 VAL A N 1
ATOM 1243 C CA . VAL A 1 163 ? -10.484 -9.805 4.184 1 98.94 163 VAL A CA 1
ATOM 1244 C C . VAL A 1 163 ? -11.867 -9.383 4.66 1 98.94 163 VAL A C 1
ATOM 1246 O O . VAL A 1 163 ? -12.648 -8.812 3.893 1 98.94 163 VAL A O 1
ATOM 1249 N N . VAL A 1 164 ? -12.164 -9.688 5.828 1 98.81 164 VAL A N 1
ATOM 1250 C CA . VAL A 1 164 ? -13.43 -9.312 6.453 1 98.81 164 VAL A CA 1
ATOM 1251 C C . VAL A 1 164 ? -13.281 -7.961 7.148 1 98.81 164 VAL A C 1
ATOM 1253 O O . VAL A 1 164 ? -12.617 -7.855 8.18 1 98.81 164 VAL A O 1
ATOM 1256 N N . PRO A 1 165 ? -14.008 -6.953 6.672 1 98.75 165 PRO A N 1
ATOM 1257 C CA . PRO A 1 165 ? -13.727 -5.586 7.125 1 98.75 165 PRO A CA 1
ATOM 1258 C C . PRO A 1 165 ? -14.078 -5.375 8.594 1 98.75 165 PRO A C 1
ATOM 1260 O O . PRO A 1 165 ? -15.102 -5.871 9.07 1 98.75 165 PRO A O 1
ATOM 1263 N N . GLN A 1 166 ? -13.203 -4.688 9.227 1 98.44 166 GLN A N 1
ATOM 1264 C CA . GLN A 1 166 ? -13.43 -4.156 10.57 1 98.44 166 GLN A CA 1
ATOM 1265 C C . GLN A 1 166 ? -13.375 -2.631 10.578 1 98.44 166 GLN A C 1
ATOM 1267 O O . GLN A 1 166 ? -13.797 -1.991 11.539 1 98.44 166 GLN A O 1
ATOM 1272 N N . ALA A 1 167 ? -12.93 -2.086 9.484 1 98.69 167 ALA A N 1
ATOM 1273 C CA . ALA A 1 167 ? -12.891 -0.637 9.312 1 98.69 167 ALA A CA 1
ATOM 1274 C C . ALA A 1 167 ? -12.789 -0.265 7.832 1 98.69 167 ALA A C 1
ATOM 1276 O O . ALA A 1 167 ? -12.188 -0.998 7.043 1 98.69 167 ALA A O 1
ATOM 1277 N N . PHE A 1 168 ? -13.367 0.848 7.445 1 98.88 168 PHE A N 1
ATOM 1278 C CA . PHE A 1 168 ? -13.203 1.552 6.18 1 98.88 168 PHE A CA 1
ATOM 1279 C C . PHE A 1 168 ? -12.766 2.992 6.414 1 98.88 168 PHE A C 1
ATOM 1281 O O . PHE A 1 168 ? -13.25 3.654 7.332 1 98.88 168 PHE A O 1
ATOM 1288 N N . GLU A 1 169 ? -11.938 3.449 5.621 1 98.94 169 GLU A N 1
ATOM 1289 C CA . GLU A 1 169 ? -11.664 4.883 5.566 1 98.94 169 GLU A CA 1
ATOM 1290 C C . GLU A 1 169 ? -11.703 5.398 4.129 1 98.94 169 GLU A C 1
ATOM 1292 O O . GLU A 1 169 ? -11.055 4.836 3.246 1 98.94 169 GLU A O 1
ATOM 1297 N N . PHE A 1 170 ? -12.492 6.395 3.898 1 98.81 170 PHE A N 1
ATOM 1298 C CA . PHE A 1 170 ? -12.594 7.07 2.611 1 98.81 170 PHE A CA 1
ATOM 1299 C C . PHE A 1 170 ? -11.922 8.438 2.662 1 98.81 170 PHE A C 1
ATOM 1301 O O . PHE A 1 170 ? -12.281 9.281 3.49 1 98.81 170 PHE A O 1
ATOM 1308 N N . TRP A 1 171 ? -10.961 8.594 1.868 1 98.19 171 TRP A N 1
ATOM 1309 C CA . TRP A 1 171 ? -10.219 9.844 1.734 1 98.19 171 TRP A CA 1
ATOM 1310 C C . TRP A 1 171 ? -10.5 10.5 0.385 1 98.19 171 TRP A C 1
ATOM 1312 O O . TRP A 1 171 ? -10.258 9.891 -0.665 1 98.19 171 TRP A O 1
ATOM 1322 N N . TYR A 1 172 ? -11.031 11.664 0.389 1 97.44 172 TYR A N 1
ATOM 1323 C CA . TYR A 1 172 ? -11.32 12.453 -0.804 1 97.44 172 TYR A CA 1
ATOM 1324 C C . TYR A 1 172 ? -10.367 13.633 -0.922 1 97.44 172 TYR A C 1
ATOM 1326 O O . TYR A 1 172 ? -10.422 14.57 -0.121 1 97.44 172 TYR A O 1
ATOM 1334 N N . GLY A 1 173 ? -9.594 13.562 -1.96 1 94.69 173 GLY A N 1
ATOM 1335 C CA . GLY A 1 173 ? -8.547 14.555 -2.135 1 94.69 173 GLY A CA 1
ATOM 1336 C C . GLY A 1 173 ? -9.078 15.953 -2.379 1 94.69 173 GLY A C 1
ATOM 1337 O O . GLY A 1 173 ? -10.125 16.125 -3.008 1 94.69 173 GLY A O 1
ATOM 1338 N N . ALA A 1 174 ? -8.391 16.906 -1.83 1 89.12 174 ALA A N 1
ATOM 1339 C CA . ALA A 1 174 ? -8.664 18.328 -2.062 1 89.12 174 ALA A CA 1
ATOM 1340 C C . ALA A 1 174 ? -7.363 19.125 -2.154 1 89.12 174 ALA A C 1
ATOM 1342 O O . ALA A 1 174 ? -6.285 18.609 -1.859 1 89.12 174 ALA A O 1
ATOM 1343 N N . LYS A 1 175 ? -7.539 20.312 -2.58 1 83.06 175 LYS A N 1
ATOM 1344 C CA . LYS A 1 175 ? -6.367 21.188 -2.668 1 83.06 175 LYS A CA 1
ATOM 1345 C C . LYS A 1 175 ? -5.859 21.562 -1.28 1 83.06 175 LYS A C 1
ATOM 1347 O O . LYS A 1 175 ? -6.637 21.625 -0.325 1 83.06 175 LYS A O 1
ATOM 1352 N N . PHE A 1 176 ? -4.578 21.734 -1.14 1 73.5 176 PHE A N 1
ATOM 1353 C CA . PHE A 1 176 ? -3.877 22.266 0.019 1 73.5 176 PHE A CA 1
ATOM 1354 C C . PHE A 1 176 ? -4.102 21.391 1.246 1 73.5 176 PHE A C 1
ATOM 1356 O O . PHE A 1 176 ? -4.215 21.906 2.365 1 73.5 176 PHE A O 1
ATOM 1363 N N . ARG A 1 177 ? -4.352 20.172 1.017 1 71 177 ARG A N 1
ATOM 1364 C CA . ARG A 1 177 ? -4.469 19.156 2.055 1 71 177 ARG A CA 1
ATOM 1365 C C . ARG A 1 177 ? -5.738 19.359 2.877 1 71 177 ARG A C 1
ATOM 1367 O O . ARG A 1 177 ? -5.758 19.078 4.078 1 71 177 ARG A O 1
ATOM 1374 N N . LEU A 1 178 ? -6.695 19.844 2.232 1 83.12 178 LEU A N 1
ATOM 1375 C CA . LEU A 1 178 ? -7.984 20.016 2.898 1 83.12 178 LEU A CA 1
ATOM 1376 C C . LEU A 1 178 ? -8.945 18.891 2.518 1 83.12 178 LEU A C 1
ATOM 1378 O O . LEU A 1 178 ? -10.086 19.156 2.129 1 83.12 178 LEU A O 1
ATOM 1382 N N . HIS A 1 179 ? -8.328 17.734 2.682 1 91.75 179 HIS A N 1
ATOM 1383 C CA . HIS A 1 179 ? -9.047 16.531 2.242 1 91.75 179 HIS A CA 1
ATOM 1384 C C . HIS A 1 179 ? -10.195 16.203 3.189 1 91.75 179 HIS A C 1
ATOM 1386 O O . HIS A 1 179 ? -10.219 16.672 4.328 1 91.75 179 HIS A O 1
ATOM 1392 N N . GLU A 1 180 ? -11.133 15.57 2.674 1 95.12 180 GLU A N 1
ATOM 1393 C CA . GLU A 1 180 ? -12.219 15.016 3.475 1 95.12 180 GLU A CA 1
ATOM 1394 C C . GLU A 1 180 ? -11.984 13.539 3.779 1 95.12 180 GLU A C 1
ATOM 1396 O O . GLU A 1 180 ? -11.609 12.766 2.891 1 95.12 180 GLU A O 1
ATOM 1401 N N . ARG A 1 181 ? -12.211 13.164 5.039 1 97.81 181 ARG A N 1
ATOM 1402 C CA . ARG A 1 181 ? -11.969 11.789 5.465 1 97.81 181 ARG A CA 1
ATOM 1403 C C . ARG A 1 181 ? -13.133 11.258 6.301 1 97.81 181 ARG A C 1
ATOM 1405 O O . ARG A 1 181 ? -13.562 11.914 7.25 1 97.81 181 ARG A O 1
ATOM 1412 N N . TRP A 1 182 ? -13.586 10.078 5.938 1 98.5 182 TRP A N 1
ATOM 1413 C CA . TRP A 1 182 ? -14.633 9.375 6.68 1 98.5 182 TRP A CA 1
ATOM 1414 C C . TRP A 1 182 ? -14.156 7.992 7.113 1 98.5 182 TRP A C 1
ATOM 1416 O O . TRP A 1 182 ? -13.625 7.227 6.305 1 98.5 182 TRP A O 1
ATOM 1426 N N . ARG A 1 183 ? -14.383 7.695 8.352 1 98.56 183 ARG A N 1
ATOM 1427 C CA . ARG A 1 183 ? -13.984 6.402 8.891 1 98.56 183 ARG A CA 1
ATOM 1428 C C . ARG A 1 183 ? -15.195 5.641 9.43 1 98.56 183 ARG A C 1
ATOM 1430 O O . ARG A 1 183 ? -16.016 6.199 10.164 1 98.56 183 ARG A O 1
ATOM 1437 N N . TYR A 1 184 ? -15.383 4.477 8.938 1 98.75 184 TYR A N 1
ATOM 1438 C CA . TYR A 1 184 ? -16.281 3.473 9.5 1 98.75 184 TYR A CA 1
ATOM 1439 C C . TYR A 1 184 ? -15.5 2.441 10.312 1 98.75 184 TYR A C 1
ATOM 1441 O O . TYR A 1 184 ? -14.477 1.933 9.852 1 98.75 184 TYR A O 1
ATOM 1449 N N . GLU A 1 185 ? -15.969 2.131 11.492 1 98.25 185 GLU A N 1
ATOM 1450 C CA . GLU A 1 185 ? -15.203 1.188 12.297 1 98.25 185 GLU A CA 1
ATOM 1451 C C . GLU A 1 185 ? -16.109 0.373 13.211 1 98.25 185 GLU A C 1
ATOM 1453 O O . GLU A 1 185 ? -17.047 0.913 13.805 1 98.25 185 GLU A O 1
ATOM 1458 N N . ALA A 1 186 ? -15.82 -0.885 13.273 1 97.88 186 ALA A N 1
ATOM 1459 C CA . ALA A 1 186 ? -16.531 -1.785 14.172 1 97.88 186 ALA A CA 1
ATOM 1460 C C . ALA A 1 186 ? -15.789 -1.92 15.508 1 97.88 186 ALA A C 1
ATOM 1462 O O . ALA A 1 186 ? -14.562 -2 15.531 1 97.88 186 ALA A O 1
ATOM 1463 N N . ASP A 1 187 ? -16.547 -1.972 16.516 1 95.25 187 ASP A N 1
ATOM 1464 C CA . ASP A 1 187 ? -15.922 -2.285 17.797 1 95.25 187 ASP A CA 1
ATOM 1465 C C . ASP A 1 187 ? -15.883 -3.793 18.031 1 95.25 187 ASP A C 1
ATOM 1467 O O . ASP A 1 187 ? -16.172 -4.578 17.125 1 95.25 187 ASP A O 1
ATOM 1471 N N . ALA A 1 188 ? -15.414 -4.168 19.188 1 91.69 188 ALA A N 1
ATOM 1472 C CA . ALA A 1 188 ? -15.234 -5.578 19.5 1 91.69 188 ALA A CA 1
ATOM 1473 C C . ALA A 1 188 ? -16.562 -6.332 19.438 1 91.69 188 ALA A C 1
ATOM 1475 O O . ALA A 1 188 ? -16.578 -7.543 19.188 1 91.69 188 ALA A O 1
ATOM 1476 N N . ALA A 1 189 ? -17.719 -5.586 19.609 1 93.25 189 ALA A N 1
ATOM 1477 C CA . ALA A 1 189 ? -19.062 -6.188 19.578 1 93.25 189 ALA A CA 1
ATOM 1478 C C . ALA A 1 189 ? -19.672 -6.074 18.188 1 93.25 189 ALA A C 1
ATOM 1480 O O . ALA A 1 189 ? -20.875 -6.324 18.016 1 93.25 189 ALA A O 1
ATOM 1481 N N . SER A 1 190 ? -18.844 -5.547 17.234 1 91.5 190 SER A N 1
ATOM 1482 C CA . SER A 1 190 ? -19.25 -5.438 15.836 1 91.5 190 SER A CA 1
ATOM 1483 C C . SER A 1 190 ? -20.297 -4.336 15.641 1 91.5 190 SER A C 1
ATOM 1485 O O . SER A 1 190 ? -21.125 -4.41 14.734 1 91.5 190 SER A O 1
ATOM 1487 N N . HIS A 1 191 ? -20.328 -3.453 16.594 1 96.06 191 HIS A N 1
ATOM 1488 C CA . HIS A 1 191 ? -21.109 -2.238 16.391 1 96.06 191 HIS A CA 1
ATOM 1489 C C . HIS A 1 191 ? -20.328 -1.197 15.609 1 96.06 191 HIS A C 1
ATOM 1491 O O . HIS A 1 191 ? -19.219 -0.815 16.016 1 96.06 191 HIS A O 1
ATOM 1497 N N . TRP A 1 192 ? -20.969 -0.77 14.562 1 97.94 192 TRP A N 1
ATOM 1498 C CA . TRP A 1 192 ? -20.266 0.133 13.656 1 97.94 192 TRP A CA 1
ATOM 1499 C C . TRP A 1 192 ? -20.531 1.589 14.023 1 97.94 192 TRP A C 1
ATOM 1501 O O . TRP A 1 192 ? -21.641 1.948 14.406 1 97.94 192 TRP A O 1
ATOM 1511 N N . SER A 1 193 ? -19.516 2.385 13.891 1 98.12 193 SER A N 1
ATOM 1512 C CA . SER A 1 193 ? -19.609 3.836 14.023 1 98.12 193 SER A CA 1
ATOM 1513 C C . SER A 1 193 ? -19.016 4.535 12.805 1 98.12 193 SER A C 1
ATOM 1515 O O . SER A 1 193 ? -18.25 3.93 12.039 1 98.12 193 SER A O 1
ATOM 1517 N N . LYS A 1 194 ? -19.484 5.742 12.578 1 98.12 194 LYS A N 1
ATOM 1518 C CA . LYS A 1 194 ? -19 6.59 11.492 1 98.12 194 LYS A CA 1
ATOM 1519 C C . LYS A 1 194 ? -18.562 7.953 12.016 1 98.12 194 LYS A C 1
ATOM 1521 O O . LYS A 1 194 ? -19.25 8.562 12.828 1 98.12 194 LYS A O 1
ATOM 1526 N N . ARG A 1 195 ? -17.406 8.383 11.578 1 97.81 195 ARG A N 1
ATOM 1527 C CA . ARG A 1 195 ? -16.953 9.703 11.992 1 97.81 195 ARG A CA 1
ATOM 1528 C C . ARG A 1 195 ? -16.094 10.359 10.906 1 97.81 195 ARG A C 1
ATOM 1530 O O . ARG A 1 195 ? -15.5 9.664 10.078 1 97.81 195 ARG A O 1
ATOM 1537 N N . MET A 1 196 ? -16.047 11.664 10.922 1 98 196 MET A N 1
ATOM 1538 C CA . MET A 1 196 ? -15.117 12.43 10.094 1 98 196 MET A CA 1
ATOM 1539 C C . MET A 1 196 ? -13.758 12.531 10.773 1 98 196 MET A C 1
ATOM 1541 O O . MET A 1 196 ? -13.672 12.555 12 1 98 196 MET A O 1
ATOM 1545 N N . LEU A 1 197 ? -12.742 12.555 9.992 1 97.81 197 LEU A N 1
ATOM 1546 C CA . LEU A 1 197 ? -11.391 12.703 10.539 1 97.81 197 LEU A CA 1
ATOM 1547 C C . LEU A 1 197 ? -10.75 13.992 10.055 1 97.81 197 LEU A C 1
ATOM 1549 O O . LEU A 1 197 ? -11.016 14.445 8.938 1 97.81 197 LEU A O 1
ATOM 1553 N N . TYR A 1 198 ? -9.891 14.523 10.906 1 96.56 198 TYR A N 1
ATOM 1554 C CA . TYR A 1 198 ? -9.023 15.609 10.469 1 96.56 198 TYR A CA 1
ATOM 1555 C C . TYR A 1 198 ? -8.109 15.148 9.336 1 96.56 198 TYR A C 1
ATOM 1557 O O . TYR A 1 198 ? -7.605 14.023 9.359 1 96.56 198 TYR A O 1
ATOM 1565 N N . PRO A 1 199 ? -7.84 16.047 8.43 1 92.38 199 PRO A N 1
ATOM 1566 C CA . PRO A 1 199 ? -6.887 15.719 7.367 1 92.38 199 PRO A CA 1
ATOM 1567 C C . PRO A 1 199 ? -5.445 15.641 7.871 1 92.38 199 PRO A C 1
ATOM 1569 O O . PRO A 1 199 ? -5.113 16.25 8.891 1 92.38 199 PRO A O 1
ATOM 1572 N N . MET B 1 1 ? 34.188 -4.938 -5.859 1 66.31 1 MET B N 1
ATOM 1573 C CA . MET B 1 1 ? 32.969 -5.629 -5.434 1 66.31 1 MET B CA 1
ATOM 1574 C C . MET B 1 1 ? 31.766 -4.723 -5.57 1 66.31 1 MET B C 1
ATOM 1576 O O . MET B 1 1 ? 31.812 -3.537 -5.238 1 66.31 1 MET B O 1
ATOM 1580 N N . THR B 1 2 ? 30.766 -5.145 -6.34 1 84.38 2 THR B N 1
ATOM 1581 C CA . THR B 1 2 ? 29.641 -4.293 -6.664 1 84.38 2 THR B CA 1
ATOM 1582 C C . THR B 1 2 ? 28.875 -3.895 -5.402 1 84.38 2 THR B C 1
ATOM 1584 O O . THR B 1 2 ? 28.609 -4.734 -4.539 1 84.38 2 THR B O 1
ATOM 1587 N N . ASP B 1 3 ? 28.828 -2.615 -5.109 1 96.31 3 ASP B N 1
ATOM 1588 C CA . ASP B 1 3 ? 27.984 -2.109 -4.023 1 96.31 3 ASP B CA 1
ATOM 1589 C C . ASP B 1 3 ? 26.5 -2.287 -4.344 1 96.31 3 ASP B C 1
ATOM 1591 O O . ASP B 1 3 ? 25.906 -1.46 -5.039 1 96.31 3 ASP B O 1
ATOM 1595 N N . LEU B 1 4 ? 25.953 -3.383 -3.836 1 98.19 4 LEU B N 1
ATOM 1596 C CA . LEU B 1 4 ? 24.594 -3.787 -4.188 1 98.19 4 LEU B CA 1
ATOM 1597 C C . LEU B 1 4 ? 23.578 -2.781 -3.66 1 98.19 4 LEU B C 1
ATOM 1599 O O . LEU B 1 4 ? 22.531 -2.566 -4.281 1 98.19 4 LEU B O 1
ATOM 1603 N N . TYR B 1 5 ? 23.859 -2.178 -2.537 1 98.31 5 TYR B N 1
ATOM 1604 C CA . TYR B 1 5 ? 22.969 -1.121 -2.061 1 98.31 5 TYR B CA 1
ATOM 1605 C C . TYR B 1 5 ? 22.953 0.057 -3.027 1 98.31 5 TYR B C 1
ATOM 1607 O O . TYR B 1 5 ? 21.891 0.575 -3.369 1 98.31 5 TYR B O 1
ATOM 1615 N N . ALA B 1 6 ? 24.062 0.472 -3.395 1 98.19 6 ALA B N 1
ATOM 1616 C CA . ALA B 1 6 ? 24.172 1.571 -4.352 1 98.19 6 ALA B CA 1
ATOM 1617 C C . ALA B 1 6 ? 23.469 1.228 -5.66 1 98.19 6 ALA B C 1
ATOM 1619 O O . ALA B 1 6 ? 22.828 2.088 -6.273 1 98.19 6 ALA B O 1
ATOM 1620 N N . GLU B 1 7 ? 23.656 0.004 -6.105 1 98.69 7 GLU B N 1
ATOM 1621 C CA . GLU B 1 7 ? 22.984 -0.452 -7.316 1 98.69 7 GLU B CA 1
ATOM 1622 C C . GLU B 1 7 ? 21.469 -0.381 -7.164 1 98.69 7 GLU B C 1
ATOM 1624 O O . GLU B 1 7 ? 20.766 0.089 -8.062 1 98.69 7 GLU B O 1
ATOM 1629 N N . ALA B 1 8 ? 20.969 -0.868 -6.02 1 98.81 8 ALA B N 1
ATOM 1630 C CA . ALA B 1 8 ? 19.531 -0.838 -5.754 1 98.81 8 ALA B CA 1
ATOM 1631 C C . ALA B 1 8 ? 19.016 0.595 -5.734 1 98.81 8 ALA B C 1
ATOM 1633 O O . ALA B 1 8 ? 17.984 0.895 -6.336 1 98.81 8 ALA B O 1
ATOM 1634 N N . LEU B 1 9 ? 19.703 1.422 -5.086 1 98.81 9 LEU B N 1
ATOM 1635 C CA . LEU B 1 9 ? 19.312 2.824 -4.984 1 98.81 9 LEU B CA 1
ATOM 1636 C C . LEU B 1 9 ? 19.328 3.492 -6.355 1 98.81 9 LEU B C 1
ATOM 1638 O O . LEU B 1 9 ? 18.422 4.262 -6.684 1 98.81 9 LEU B O 1
ATOM 1642 N N . ALA B 1 10 ? 20.312 3.234 -7.125 1 98.75 10 ALA B N 1
ATOM 1643 C CA . ALA B 1 10 ? 20.406 3.787 -8.469 1 98.75 10 ALA B CA 1
ATOM 1644 C C . ALA B 1 10 ? 19.266 3.287 -9.352 1 98.75 10 ALA B C 1
ATOM 1646 O O . ALA B 1 10 ? 18.75 4.035 -10.18 1 98.75 10 ALA B O 1
ATOM 1647 N N . THR B 1 11 ? 18.984 2.002 -9.227 1 98.81 11 THR B N 1
ATOM 1648 C CA . THR B 1 11 ? 17.859 1.431 -9.969 1 98.81 11 THR B CA 1
ATOM 1649 C C . THR B 1 11 ? 16.562 2.146 -9.609 1 98.81 11 THR B C 1
ATOM 1651 O O . THR B 1 11 ? 15.805 2.533 -10.5 1 98.81 11 THR B O 1
ATOM 1654 N N . PHE B 1 12 ? 16.375 2.377 -8.336 1 98.94 12 PHE B N 1
ATOM 1655 C CA . PHE B 1 12 ? 15.188 3.127 -7.922 1 98.94 12 PHE B CA 1
ATOM 1656 C C . PHE B 1 12 ? 15.188 4.52 -8.547 1 98.94 12 PHE B C 1
ATOM 1658 O O . PHE B 1 12 ? 14.172 4.957 -9.086 1 98.94 12 PHE B O 1
ATOM 1665 N N . ALA B 1 13 ? 16.25 5.148 -8.383 1 98.88 13 ALA B N 1
ATOM 1666 C CA . ALA B 1 13 ? 16.344 6.523 -8.867 1 98.88 13 ALA B CA 1
ATOM 1667 C C . ALA B 1 13 ? 16 6.605 -10.352 1 98.88 13 ALA B C 1
ATOM 1669 O O . ALA B 1 13 ? 15.297 7.523 -10.781 1 98.88 13 ALA B O 1
ATOM 1670 N N . ALA B 1 14 ? 16.453 5.711 -11.078 1 98.75 14 ALA B N 1
ATOM 1671 C CA . ALA B 1 14 ? 16.188 5.684 -12.508 1 98.75 14 ALA B CA 1
ATOM 1672 C C . ALA B 1 14 ? 14.711 5.453 -12.789 1 98.75 14 ALA B C 1
ATOM 1674 O O . ALA B 1 14 ? 14.117 6.121 -13.633 1 98.75 14 ALA B O 1
ATOM 1675 N N . LEU B 1 15 ? 14.148 4.52 -12.109 1 98.81 15 LEU B N 1
ATOM 1676 C CA . LEU B 1 15 ? 12.734 4.219 -12.281 1 98.81 15 LEU B CA 1
ATOM 1677 C C . LEU B 1 15 ? 11.867 5.395 -11.844 1 98.81 15 LEU B C 1
ATOM 1679 O O . LEU B 1 15 ? 10.867 5.711 -12.492 1 98.81 15 LEU B O 1
ATOM 1683 N N . TYR B 1 16 ? 12.242 5.996 -10.758 1 98.75 16 TYR B N 1
ATOM 1684 C CA . TYR B 1 16 ? 11.516 7.16 -10.258 1 98.75 16 TYR B CA 1
ATOM 1685 C C . TYR B 1 16 ? 11.562 8.305 -11.266 1 98.75 16 TYR B C 1
ATOM 1687 O O . TYR B 1 16 ? 10.547 8.961 -11.523 1 98.75 16 TYR B O 1
ATOM 1695 N N . ALA B 1 17 ? 12.719 8.508 -11.82 1 98.5 17 ALA B N 1
ATOM 1696 C CA . ALA B 1 17 ? 12.852 9.523 -12.859 1 98.5 17 ALA B CA 1
ATOM 1697 C C . ALA B 1 17 ? 11.984 9.195 -14.07 1 98.5 17 ALA B C 1
ATOM 1699 O O . ALA B 1 17 ? 11.344 10.078 -14.641 1 98.5 17 ALA B O 1
ATOM 1700 N N . GLU B 1 18 ? 12 7.961 -14.438 1 98.44 18 GLU B N 1
ATOM 1701 C CA . GLU B 1 18 ? 11.125 7.527 -15.531 1 98.44 18 GLU B CA 1
ATOM 1702 C C . GLU B 1 18 ? 9.664 7.805 -15.211 1 98.44 18 GLU B C 1
ATOM 1704 O O . GLU B 1 18 ? 8.914 8.297 -16.062 1 98.44 18 GLU B O 1
ATOM 1709 N N . ALA B 1 19 ? 9.273 7.5 -13.969 1 98.38 19 ALA B N 1
ATOM 1710 C CA . ALA B 1 19 ? 7.891 7.723 -13.539 1 98.38 19 ALA B CA 1
ATOM 1711 C C . ALA B 1 19 ? 7.539 9.203 -13.57 1 98.38 19 ALA B C 1
ATOM 1713 O O . ALA B 1 19 ? 6.438 9.578 -13.984 1 98.38 19 ALA B O 1
ATOM 1714 N N . GLN B 1 20 ? 8.461 10.062 -13.125 1 97.81 20 GLN B N 1
ATOM 1715 C CA . GLN B 1 20 ? 8.242 11.508 -13.094 1 97.81 20 GLN B CA 1
ATOM 1716 C C . GLN B 1 20 ? 8.039 12.062 -14.5 1 97.81 20 GLN B C 1
ATOM 1718 O O . GLN B 1 20 ? 7.363 13.078 -14.68 1 97.81 20 GLN B O 1
ATOM 1723 N N . ASN B 1 21 ? 8.594 11.375 -15.414 1 96.88 21 ASN B N 1
ATOM 1724 C CA . ASN B 1 21 ? 8.539 11.836 -16.797 1 96.88 21 ASN B CA 1
ATOM 1725 C C . ASN B 1 21 ? 7.531 11.023 -17.625 1 96.88 21 ASN B C 1
ATOM 1727 O O . ASN B 1 21 ? 7.617 10.984 -18.844 1 96.88 21 ASN B O 1
ATOM 1731 N N . SER B 1 22 ? 6.633 10.352 -17.016 1 94.94 22 SER B N 1
ATOM 1732 C CA . SER B 1 22 ? 5.633 9.516 -17.656 1 94.94 22 SER B CA 1
ATOM 1733 C C . SER B 1 22 ? 4.23 10.086 -17.469 1 94.94 22 SER B C 1
ATOM 1735 O O . SER B 1 22 ? 4.07 11.273 -17.188 1 94.94 22 SER B O 1
ATOM 1737 N N . ALA B 1 23 ? 3.229 9.242 -17.688 1 92 23 ALA B N 1
ATOM 1738 C CA . ALA B 1 23 ? 1.833 9.656 -17.562 1 92 23 ALA B CA 1
ATOM 1739 C C . ALA B 1 23 ? 1.342 9.516 -16.125 1 92 23 ALA B C 1
ATOM 1741 O O . ALA B 1 23 ? 0.156 9.703 -15.844 1 92 23 ALA B O 1
ATOM 1742 N N . GLU B 1 24 ? 2.248 9.133 -15.258 1 93.25 24 GLU B N 1
ATOM 1743 C CA . GLU B 1 24 ? 1.853 9.047 -13.852 1 93.25 24 GLU B CA 1
ATOM 1744 C C . GLU B 1 24 ? 1.375 10.398 -13.328 1 93.25 24 GLU B C 1
ATOM 1746 O O . GLU B 1 24 ? 2.047 11.414 -13.523 1 93.25 24 GLU B O 1
ATOM 1751 N N . LEU B 1 25 ? 0.246 10.383 -12.625 1 92.19 25 LEU B N 1
ATOM 1752 C CA . LEU B 1 25 ? -0.295 11.633 -12.086 1 92.19 25 LEU B CA 1
ATOM 1753 C C . LEU B 1 25 ? 0.533 12.117 -10.906 1 92.19 25 LEU B C 1
ATOM 1755 O O . LEU B 1 25 ? 0.631 13.328 -10.672 1 92.19 25 LEU B O 1
ATOM 1759 N N . GLU B 1 26 ? 1.059 11.203 -10.133 1 94.12 26 GLU B N 1
ATOM 1760 C CA . GLU B 1 26 ? 1.868 11.5 -8.953 1 94.12 26 GLU B CA 1
ATOM 1761 C C . GLU B 1 26 ? 2.908 10.414 -8.703 1 94.12 26 GLU B C 1
ATOM 1763 O O . GLU B 1 26 ? 2.666 9.477 -7.938 1 94.12 26 GLU B O 1
ATOM 1768 N N . ALA B 1 27 ? 4.078 10.602 -9.266 1 97.44 27 ALA B N 1
ATOM 1769 C CA . ALA B 1 27 ? 5.125 9.586 -9.211 1 97.44 27 ALA B CA 1
ATOM 1770 C C . ALA B 1 27 ? 5.609 9.359 -7.781 1 97.44 27 ALA B C 1
ATOM 1772 O O . ALA B 1 27 ? 6.07 8.273 -7.438 1 97.44 27 ALA B O 1
ATOM 1773 N N . SER B 1 28 ? 5.469 10.383 -6.941 1 98.19 28 SER B N 1
ATOM 1774 C CA . SER B 1 28 ? 6.027 10.328 -5.59 1 98.19 28 SER B CA 1
ATOM 1775 C C . SER B 1 28 ? 5.059 9.656 -4.621 1 98.19 28 SER B C 1
ATOM 1777 O O . SER B 1 28 ? 5.406 9.406 -3.465 1 98.19 28 SER B O 1
ATOM 1779 N N . ALA B 1 29 ? 3.814 9.391 -5.043 1 98.06 29 ALA B N 1
ATOM 1780 C CA . ALA B 1 29 ? 2.859 8.727 -4.164 1 98.06 29 ALA B CA 1
ATOM 1781 C C . ALA B 1 29 ? 3.318 7.305 -3.834 1 98.06 29 ALA B C 1
ATOM 1783 O O . ALA B 1 29 ? 3.674 6.535 -4.73 1 98.06 29 ALA B O 1
ATOM 1784 N N . MET B 1 30 ? 3.365 7.051 -2.594 1 98.62 30 MET B N 1
ATOM 1785 C CA . MET B 1 30 ? 3.744 5.711 -2.158 1 98.62 30 MET B CA 1
ATOM 1786 C C . MET B 1 30 ? 2.881 5.254 -0.988 1 98.62 30 MET B C 1
ATOM 1788 O O . MET B 1 30 ? 2.387 6.078 -0.216 1 98.62 30 MET B O 1
ATOM 1792 N N . THR B 1 31 ? 2.703 3.957 -0.921 1 98.88 31 THR B N 1
ATOM 1793 C CA . THR B 1 31 ? 2.113 3.355 0.269 1 98.88 31 THR B CA 1
ATOM 1794 C C . THR B 1 31 ? 3.145 3.248 1.389 1 98.88 31 THR B C 1
ATOM 1796 O O . THR B 1 31 ? 4.297 2.883 1.146 1 98.88 31 THR B O 1
ATOM 1799 N N . VAL B 1 32 ? 2.74 3.605 2.568 1 98.94 32 VAL B N 1
ATOM 1800 C CA . VAL B 1 32 ? 3.482 3.283 3.783 1 98.94 32 VAL B CA 1
ATOM 1801 C C . VAL B 1 32 ? 2.678 2.307 4.637 1 98.94 32 VAL B C 1
ATOM 1803 O O . VAL B 1 32 ? 1.581 2.631 5.098 1 98.94 32 VAL B O 1
ATOM 1806 N N . ALA B 1 33 ? 3.227 1.16 4.793 1 98.94 33 ALA B N 1
ATOM 1807 C CA . ALA B 1 33 ? 2.639 0.168 5.691 1 98.94 33 ALA B CA 1
ATOM 1808 C C . ALA B 1 33 ? 3.367 0.143 7.031 1 98.94 33 ALA B C 1
ATOM 1810 O O . ALA B 1 33 ? 4.598 0.189 7.078 1 98.94 33 ALA B O 1
ATOM 1811 N N . THR B 1 34 ? 2.639 0.136 8.094 1 98.69 34 THR B N 1
ATOM 1812 C CA . THR B 1 34 ? 3.125 0.075 9.469 1 98.69 34 THR B CA 1
ATOM 1813 C C . THR B 1 34 ? 2.404 -1.021 10.25 1 98.69 34 THR B C 1
ATOM 1815 O O . THR B 1 34 ? 1.477 -1.648 9.734 1 98.69 34 THR B O 1
ATOM 1818 N N . ALA B 1 35 ? 2.896 -1.332 11.398 1 96.94 35 ALA B N 1
ATOM 1819 C CA . ALA B 1 35 ? 2.203 -2.184 12.359 1 96.94 35 ALA B CA 1
ATOM 1820 C C . ALA B 1 35 ? 2.094 -1.498 13.719 1 96.94 35 ALA B C 1
ATOM 1822 O O . ALA B 1 35 ? 3.033 -0.83 14.164 1 96.94 35 ALA B O 1
ATOM 1823 N N . ASN B 1 36 ? 0.946 -1.637 14.297 1 94.31 36 ASN B N 1
ATOM 1824 C CA . ASN B 1 36 ? 0.821 -1.081 15.641 1 94.31 36 ASN B CA 1
ATOM 1825 C C . ASN B 1 36 ? 1.405 -2.02 16.688 1 94.31 36 ASN B C 1
ATOM 1827 O O . ASN B 1 36 ? 2.039 -3.021 16.359 1 94.31 36 ASN B O 1
ATOM 1831 N N . VAL B 1 37 ? 1.184 -1.715 17.938 1 90.12 37 VAL B N 1
ATOM 1832 C CA . VAL B 1 37 ? 1.826 -2.416 19.031 1 90.12 37 VAL B CA 1
ATOM 1833 C C . VAL B 1 37 ? 1.301 -3.848 19.109 1 90.12 37 VAL B C 1
ATOM 1835 O O . VAL B 1 37 ? 1.989 -4.742 19.609 1 90.12 37 VAL B O 1
ATOM 1838 N N . ASP B 1 38 ? 0.149 -4.098 18.594 1 89.94 38 ASP B N 1
ATOM 1839 C CA . ASP B 1 38 ? -0.458 -5.422 18.594 1 89.94 38 ASP B CA 1
ATOM 1840 C C . ASP B 1 38 ? -0.093 -6.203 17.344 1 89.94 38 ASP B C 1
ATOM 1842 O O . ASP B 1 38 ? -0.57 -7.32 17.125 1 89.94 38 ASP B O 1
ATOM 1846 N N . GLY B 1 39 ? 0.658 -5.535 16.438 1 91.25 39 GLY B N 1
ATOM 1847 C CA . GLY B 1 39 ? 1.08 -6.195 15.219 1 91.25 39 GLY B CA 1
ATOM 1848 C C . GLY B 1 39 ? 0.066 -6.074 14.094 1 91.25 39 GLY B C 1
ATOM 1849 O O . GLY B 1 39 ? 0.181 -6.754 13.07 1 91.25 39 GLY B O 1
ATOM 1850 N N . ARG B 1 40 ? -0.939 -5.301 14.289 1 95 40 ARG B N 1
ATOM 1851 C CA . ARG B 1 40 ? -1.941 -5.098 13.25 1 95 40 ARG B CA 1
ATOM 1852 C C . ARG B 1 40 ? -1.424 -4.148 12.172 1 95 40 ARG B C 1
ATOM 1854 O O . ARG B 1 40 ? -0.997 -3.033 12.469 1 95 40 ARG B O 1
ATOM 1861 N N . PRO B 1 41 ? -1.467 -4.578 10.945 1 98.12 41 PRO B N 1
ATOM 1862 C CA . PRO B 1 41 ? -0.938 -3.729 9.875 1 98.12 41 PRO B CA 1
ATOM 1863 C C . PRO B 1 41 ? -1.895 -2.604 9.484 1 98.12 41 PRO B C 1
ATOM 1865 O O . PRO B 1 41 ? -3.109 -2.734 9.656 1 98.12 41 PRO B O 1
ATOM 1868 N N . SER B 1 42 ? -1.386 -1.554 9.039 1 98.5 42 SER B N 1
ATOM 1869 C CA . SER B 1 42 ? -2.074 -0.426 8.414 1 98.5 42 SER B CA 1
ATOM 1870 C C . SER B 1 42 ? -1.336 0.058 7.172 1 98.5 42 SER B C 1
ATOM 1872 O O . SER B 1 42 ? -0.145 -0.212 7.008 1 98.5 42 SER B O 1
ATOM 1874 N N . ALA B 1 43 ? -2.023 0.671 6.297 1 98.81 43 ALA B N 1
ATOM 1875 C CA . ALA B 1 43 ? -1.433 1.186 5.062 1 98.81 43 ALA B CA 1
ATOM 1876 C C . ALA B 1 43 ? -2.123 2.471 4.621 1 98.81 43 ALA B C 1
ATOM 1878 O O . ALA B 1 43 ? -3.35 2.584 4.699 1 98.81 43 ALA B O 1
ATOM 1879 N N . ARG B 1 44 ? -1.364 3.414 4.199 1 98.75 44 ARG B N 1
ATOM 1880 C CA . ARG B 1 44 ? -1.874 4.652 3.615 1 98.75 44 ARG B CA 1
ATOM 1881 C C . ARG B 1 44 ? -0.88 5.238 2.617 1 98.75 44 ARG B C 1
ATOM 1883 O O . ARG B 1 44 ? 0.307 4.906 2.648 1 98.75 44 ARG B O 1
ATOM 1890 N N . THR B 1 45 ? -1.401 6.062 1.771 1 98.31 45 THR B N 1
ATOM 1891 C CA . THR B 1 45 ? -0.544 6.734 0.803 1 98.31 45 THR B CA 1
ATOM 1892 C C . THR B 1 45 ? 0.064 8 1.406 1 98.31 45 THR B C 1
ATOM 1894 O O . THR B 1 45 ? -0.622 8.758 2.1 1 98.31 45 THR B O 1
ATOM 1897 N N . VAL B 1 46 ? 1.329 8.172 1.247 1 97.94 46 VAL B N 1
ATOM 1898 C CA . VAL B 1 46 ? 2.047 9.406 1.531 1 97.94 46 VAL B CA 1
ATOM 1899 C C . VAL B 1 46 ? 2.912 9.789 0.332 1 97.94 46 VAL B C 1
ATOM 1901 O O . VAL B 1 46 ? 3 9.039 -0.643 1 97.94 46 VAL B O 1
ATOM 1904 N N . LEU B 1 47 ? 3.441 10.969 0.35 1 97.56 47 LEU B N 1
ATOM 1905 C CA . LEU B 1 47 ? 4.297 11.406 -0.746 1 97.56 47 LEU B CA 1
ATOM 1906 C C . LEU B 1 47 ? 5.77 11.328 -0.353 1 97.56 47 LEU B C 1
ATOM 1908 O O . LEU B 1 47 ? 6.156 11.797 0.72 1 97.56 47 LEU B O 1
ATOM 1912 N N . LEU B 1 48 ? 6.539 10.688 -1.219 1 98.81 48 LEU B N 1
ATOM 1913 C CA . LEU B 1 48 ? 7.988 10.758 -1.075 1 98.81 48 LEU B CA 1
ATOM 1914 C C . LEU B 1 48 ? 8.492 12.18 -1.252 1 98.81 48 LEU B C 1
ATOM 1916 O O . LEU B 1 48 ? 8.18 12.836 -2.25 1 98.81 48 LEU B O 1
ATOM 1920 N N . LYS B 1 49 ? 9.273 12.625 -0.316 1 98.56 49 LYS B N 1
ATOM 1921 C CA . LYS B 1 49 ? 9.719 14.008 -0.4 1 98.56 49 LYS B CA 1
ATOM 1922 C C . LYS B 1 49 ? 11.211 14.086 -0.716 1 98.56 49 LYS B C 1
ATOM 1924 O O . LYS B 1 49 ? 11.672 15.055 -1.326 1 98.56 49 LYS B O 1
ATOM 1929 N N . ALA B 1 50 ? 11.93 13.078 -0.257 1 98.12 50 ALA B N 1
ATOM 1930 C CA . ALA B 1 50 ? 13.359 13 -0.544 1 98.12 50 ALA B CA 1
ATOM 1931 C C . ALA B 1 50 ? 13.875 11.578 -0.388 1 98.12 50 ALA B C 1
ATOM 1933 O O . ALA B 1 50 ? 13.281 10.766 0.324 1 98.12 50 ALA B O 1
ATOM 1934 N N . PHE B 1 51 ? 14.969 11.312 -1.068 1 98.69 51 PHE B N 1
ATOM 1935 C CA . PHE B 1 51 ? 15.711 10.078 -0.819 1 98.69 51 PHE B CA 1
ATOM 1936 C C . PHE B 1 51 ? 17.156 10.227 -1.246 1 98.69 51 PHE B C 1
ATOM 1938 O O . PHE B 1 51 ? 17.469 10.984 -2.166 1 98.69 51 PHE B O 1
ATOM 1945 N N . ASP B 1 52 ? 18 9.617 -0.562 1 98.44 52 ASP B N 1
ATOM 1946 C CA . ASP B 1 52 ? 19.422 9.477 -0.849 1 98.44 52 ASP B CA 1
ATOM 1947 C C . ASP B 1 52 ? 20 8.227 -0.176 1 98.44 52 ASP B C 1
ATOM 1949 O O . ASP B 1 52 ? 19.266 7.305 0.166 1 98.44 52 ASP B O 1
ATOM 1953 N N . ALA B 1 53 ? 21.266 8.133 -0.057 1 98.06 53 ALA B N 1
ATOM 1954 C CA . ALA B 1 53 ? 21.906 6.941 0.489 1 98.06 53 ALA B CA 1
ATOM 1955 C C . ALA B 1 53 ? 21.469 6.695 1.931 1 98.06 53 ALA B C 1
ATOM 1957 O O . ALA B 1 53 ? 21.609 5.586 2.449 1 98.06 53 ALA B O 1
ATOM 1958 N N . ARG B 1 54 ? 21 7.77 2.586 1 98.38 54 ARG B N 1
ATOM 1959 C CA . ARG B 1 54 ? 20.578 7.617 3.973 1 98.38 54 ARG B CA 1
ATOM 1960 C C . ARG B 1 54 ? 19.203 6.949 4.051 1 98.38 54 ARG B C 1
ATOM 1962 O O . ARG B 1 54 ? 18.828 6.422 5.098 1 98.38 54 ARG B O 1
ATOM 1969 N N . GLY B 1 55 ? 18.359 7.109 2.979 1 98.81 55 GLY B N 1
ATOM 1970 C CA . GLY B 1 55 ? 17.062 6.473 2.975 1 98.81 55 GLY B CA 1
ATOM 1971 C C . GLY B 1 55 ? 15.977 7.332 2.352 1 98.81 55 GLY B C 1
ATOM 1972 O O . GLY B 1 55 ? 16.266 8.219 1.542 1 98.81 55 GLY B O 1
ATOM 1973 N N . PHE B 1 56 ? 14.766 7 2.604 1 98.94 56 PHE B N 1
ATOM 1974 C CA . PHE B 1 56 ? 13.578 7.59 1.99 1 98.94 56 PHE B CA 1
ATOM 1975 C C . PHE B 1 56 ? 12.781 8.391 3.014 1 98.94 56 PHE B C 1
ATOM 1977 O O . PHE B 1 56 ? 12.484 7.895 4.102 1 98.94 56 PHE B O 1
ATOM 1984 N N . VAL B 1 57 ? 12.32 9.641 2.666 1 98.94 57 VAL B N 1
ATOM 1985 C CA . VAL B 1 57 ? 11.797 10.555 3.676 1 98.94 57 VAL B CA 1
ATOM 1986 C C . VAL B 1 57 ? 10.383 10.992 3.293 1 98.94 57 VAL B C 1
ATOM 1988 O O . VAL B 1 57 ? 10.117 11.289 2.127 1 98.94 57 VAL B O 1
ATOM 1991 N N . PHE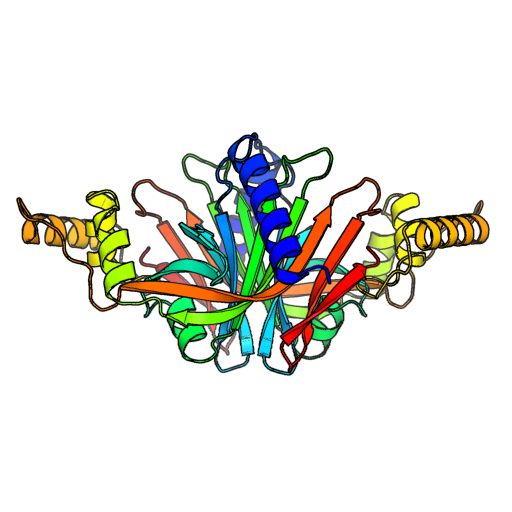 B 1 58 ? 9.547 10.969 4.266 1 98.88 58 PHE B N 1
ATOM 1992 C CA . PHE B 1 58 ? 8.242 11.617 4.184 1 98.88 58 PHE B CA 1
ATOM 1993 C C . PHE B 1 58 ? 7.93 12.367 5.473 1 98.88 58 PHE B C 1
ATOM 1995 O O . PHE B 1 58 ? 8.562 12.133 6.504 1 98.88 58 PHE B O 1
ATOM 2002 N N . TYR B 1 59 ? 6.988 13.281 5.422 1 98.44 59 TYR B N 1
ATOM 2003 C CA . TYR B 1 59 ? 6.656 14.141 6.555 1 98.44 59 TYR B CA 1
ATOM 2004 C C . TYR B 1 59 ? 5.191 13.969 6.953 1 98.44 59 TYR B C 1
ATOM 2006 O O . TYR B 1 59 ? 4.348 13.641 6.117 1 98.44 59 TYR B O 1
ATOM 2014 N N . THR B 1 60 ? 4.93 14.156 8.203 1 97.75 60 THR B N 1
ATOM 2015 C CA . THR B 1 60 ? 3.598 13.938 8.75 1 97.75 60 THR B CA 1
ATOM 2016 C C . THR B 1 60 ? 3.496 14.508 10.164 1 97.75 60 THR B C 1
ATOM 2018 O O . THR B 1 60 ? 4.477 15.023 10.703 1 97.75 60 THR B O 1
ATOM 2021 N N . HIS B 1 61 ? 2.248 14.484 10.688 1 97.62 61 HIS B N 1
ATOM 2022 C CA . HIS B 1 61 ? 2.086 14.688 12.117 1 97.62 61 HIS B CA 1
ATOM 2023 C C . HIS B 1 61 ? 2.588 13.484 12.914 1 97.62 61 HIS B C 1
ATOM 2025 O O . HIS B 1 61 ? 2.199 12.352 12.633 1 97.62 61 HIS B O 1
ATOM 2031 N N . LEU B 1 62 ? 3.379 13.695 13.875 1 97.69 62 LEU B N 1
ATOM 2032 C CA . LEU B 1 62 ? 4.023 12.633 14.633 1 97.69 62 LEU B CA 1
ATOM 2033 C C . LEU B 1 62 ? 3.012 11.914 15.523 1 97.69 62 LEU B C 1
ATOM 2035 O O . LEU B 1 62 ? 3.248 10.781 15.953 1 97.69 62 LEU B O 1
ATOM 2039 N N . ASP B 1 63 ? 1.91 12.578 15.766 1 96 63 ASP B N 1
ATOM 2040 C CA . ASP B 1 63 ? 0.896 11.984 16.625 1 96 63 ASP B CA 1
ATOM 2041 C C . ASP B 1 63 ? -0.212 11.328 15.812 1 96 63 ASP B C 1
ATOM 2043 O O . ASP B 1 63 ? -1.188 10.828 16.375 1 96 63 ASP B O 1
ATOM 2047 N N . SER B 1 64 ? -0.114 11.375 14.477 1 96.31 64 SER B N 1
ATOM 2048 C CA . SER B 1 64 ? -1.034 10.609 13.641 1 96.31 64 SER B CA 1
ATOM 2049 C C . SER B 1 64 ? -0.935 9.117 13.922 1 96.31 64 SER B C 1
ATOM 2051 O O . SER B 1 64 ? -0.027 8.672 14.625 1 96.31 64 SER B O 1
ATOM 2053 N N . ALA B 1 65 ? -1.792 8.336 13.43 1 95.25 65 ALA B N 1
ATOM 2054 C CA . ALA B 1 65 ? -1.759 6.887 13.609 1 95.25 65 ALA B CA 1
ATOM 2055 C C . ALA B 1 65 ? -0.438 6.305 13.109 1 95.25 65 ALA B C 1
ATOM 2057 O O . ALA B 1 65 ? 0.196 5.508 13.812 1 95.25 65 ALA B O 1
ATOM 2058 N N . LYS B 1 66 ? -0.07 6.699 11.836 1 97.75 66 LYS B N 1
ATOM 2059 C CA . LYS B 1 66 ? 1.193 6.176 11.328 1 97.75 66 LYS B CA 1
ATOM 2060 C C . LYS B 1 66 ? 2.371 6.672 12.164 1 97.75 66 LYS B C 1
ATOM 2062 O O . LYS B 1 66 ? 3.35 5.945 12.359 1 97.75 66 LYS B O 1
ATOM 2067 N N . GLY B 1 67 ? 2.266 7.93 12.578 1 97.81 67 GLY B N 1
ATOM 2068 C CA . GLY B 1 67 ? 3.322 8.469 13.422 1 97.81 67 GLY B CA 1
ATOM 2069 C C . GLY B 1 67 ? 3.516 7.68 14.711 1 97.81 67 GLY B C 1
ATOM 2070 O O . GLY B 1 67 ? 4.645 7.359 15.078 1 97.81 67 GLY B O 1
ATOM 2071 N N . ARG B 1 68 ? 2.48 7.363 15.383 1 97 68 ARG B N 1
ATOM 2072 C CA . ARG B 1 68 ? 2.533 6.582 16.609 1 97 68 ARG B CA 1
ATOM 2073 C C . ARG B 1 68 ? 3.082 5.184 16.359 1 97 68 ARG B C 1
ATOM 2075 O O . ARG B 1 68 ? 3.93 4.695 17.109 1 97 68 ARG B O 1
ATOM 2082 N N . ASP B 1 69 ? 2.574 4.562 15.336 1 97.56 69 ASP B N 1
ATOM 2083 C CA . ASP B 1 69 ? 3.064 3.238 14.969 1 97.56 69 ASP B CA 1
ATOM 2084 C C . ASP B 1 69 ? 4.582 3.242 14.805 1 97.56 69 ASP B C 1
ATOM 2086 O O . ASP B 1 69 ? 5.277 2.393 15.367 1 97.56 69 ASP B O 1
ATOM 2090 N N . LEU B 1 70 ? 5.082 4.227 14.031 1 98.06 70 LEU B N 1
ATOM 2091 C CA . LEU B 1 70 ? 6.48 4.25 13.625 1 98.06 70 LEU B CA 1
ATOM 2092 C C . LEU B 1 70 ? 7.383 4.594 14.805 1 98.06 70 LEU B C 1
ATOM 2094 O O . LEU B 1 70 ? 8.562 4.242 14.812 1 98.06 70 LEU B O 1
ATOM 2098 N N . GLN B 1 71 ? 6.82 5.254 15.758 1 96.81 71 GLN B N 1
ATOM 2099 C CA . GLN B 1 71 ? 7.602 5.59 16.953 1 96.81 71 GLN B CA 1
ATOM 2100 C C . GLN B 1 71 ? 7.664 4.414 17.922 1 96.81 71 GLN B C 1
ATOM 2102 O O . GLN B 1 71 ? 8.648 4.25 18.641 1 96.81 71 GLN B O 1
ATOM 2107 N N . THR B 1 72 ? 6.656 3.566 17.922 1 95.06 72 THR B N 1
ATOM 2108 C CA . THR B 1 72 ? 6.598 2.436 18.844 1 95.06 72 THR B CA 1
ATOM 2109 C C . THR B 1 72 ? 7.203 1.188 18.203 1 95.06 72 THR B C 1
ATOM 2111 O O . THR B 1 72 ? 7.816 0.369 18.906 1 95.06 72 THR B O 1
ATOM 2114 N N . HIS B 1 73 ? 7 0.998 16.953 1 94.88 73 HIS B N 1
ATOM 2115 C CA . HIS B 1 73 ? 7.551 -0.069 16.125 1 94.88 73 HIS B CA 1
ATOM 2116 C C . HIS B 1 73 ? 8.211 0.493 14.867 1 94.88 73 HIS B C 1
ATOM 2118 O O . HIS B 1 73 ? 7.598 0.501 13.789 1 94.88 73 HIS B O 1
ATOM 2124 N N . PRO B 1 74 ? 9.477 0.82 14.953 1 97.25 74 PRO B N 1
ATOM 2125 C CA . PRO B 1 74 ? 10.109 1.635 13.914 1 97.25 74 PRO B CA 1
ATOM 2126 C C . PRO B 1 74 ? 10.531 0.815 12.695 1 97.25 74 PRO B C 1
ATOM 2128 O O . PRO B 1 74 ? 11.711 0.793 12.344 1 97.25 74 PRO B O 1
ATOM 2131 N N . GLN B 1 75 ? 9.625 0.117 12.086 1 98.06 75 GLN B N 1
ATOM 2132 C CA . GLN B 1 75 ? 9.727 -0.626 10.828 1 98.06 75 GLN B CA 1
ATOM 2133 C C . GLN B 1 75 ? 8.617 -0.219 9.859 1 98.06 75 GLN B C 1
ATOM 2135 O O . GLN B 1 75 ? 7.473 -0.014 10.266 1 98.06 75 GLN B O 1
ATOM 2140 N N . ALA B 1 76 ? 8.969 -0.056 8.617 1 98.75 76 ALA B N 1
ATOM 2141 C CA . ALA B 1 76 ? 7.977 0.312 7.605 1 98.75 76 ALA B CA 1
ATOM 2142 C C . ALA B 1 76 ? 8.219 -0.438 6.301 1 98.75 76 ALA B C 1
ATOM 2144 O O . ALA B 1 76 ? 9.328 -0.906 6.043 1 98.75 76 ALA B O 1
ATOM 2145 N N . ALA B 1 77 ? 7.25 -0.617 5.562 1 98.94 77 ALA B N 1
ATOM 2146 C CA . ALA B 1 77 ? 7.312 -1.051 4.168 1 98.94 77 ALA B CA 1
ATOM 2147 C C . ALA B 1 77 ? 6.766 0.024 3.234 1 98.94 77 ALA B C 1
ATOM 2149 O O . ALA B 1 77 ? 5.68 0.561 3.463 1 98.94 77 ALA B O 1
ATOM 2150 N N . LEU B 1 78 ? 7.504 0.371 2.264 1 98.94 78 LEU B N 1
ATOM 2151 C CA . LEU B 1 78 ? 7.098 1.31 1.222 1 98.94 78 LEU B CA 1
ATOM 2152 C C . LEU B 1 78 ? 6.742 0.573 -0.066 1 98.94 78 LEU B C 1
ATOM 2154 O O . LEU B 1 78 ? 7.375 -0.428 -0.408 1 98.94 78 LEU B O 1
ATOM 2158 N N . LEU B 1 79 ? 5.801 1.095 -0.773 1 98.94 79 LEU B N 1
ATOM 2159 C CA . LEU B 1 79 ? 5.398 0.505 -2.045 1 98.94 79 LEU B CA 1
ATOM 2160 C C . LEU B 1 79 ? 5.066 1.588 -3.066 1 98.94 79 LEU B C 1
ATOM 2162 O O . LEU B 1 79 ? 4.23 2.457 -2.809 1 98.94 79 LEU B O 1
ATOM 2166 N N . PHE B 1 80 ? 5.801 1.573 -4.164 1 98.88 80 PHE B N 1
ATOM 2167 C CA . PHE B 1 80 ? 5.508 2.385 -5.34 1 98.88 80 PHE B CA 1
ATOM 2168 C C . PHE B 1 80 ? 4.891 1.536 -6.441 1 98.88 80 PHE B C 1
ATOM 2170 O O . PHE B 1 80 ? 5.379 0.444 -6.742 1 98.88 80 PHE B O 1
ATOM 2177 N N . LEU B 1 81 ? 3.854 1.985 -6.953 1 98.44 81 LEU B N 1
ATOM 2178 C CA . LEU B 1 81 ? 3.283 1.366 -8.141 1 98.44 81 LEU B CA 1
ATOM 2179 C C . LEU B 1 81 ? 3.148 2.381 -9.273 1 98.44 81 LEU B C 1
ATOM 2181 O O . LEU B 1 81 ? 2.363 3.328 -9.172 1 98.44 81 LEU B O 1
ATOM 2185 N N . TRP B 1 82 ? 3.914 2.178 -10.305 1 98.06 82 TRP B N 1
ATOM 2186 C CA . TRP B 1 82 ? 3.826 2.99 -11.516 1 98.06 82 TRP B CA 1
ATOM 2187 C C . TRP B 1 82 ? 3.273 2.178 -12.68 1 98.06 82 TRP B C 1
ATOM 2189 O O . TRP B 1 82 ? 4.035 1.619 -13.469 1 98.06 82 TRP B O 1
ATOM 2199 N N . ARG B 1 83 ? 1.997 2.225 -12.781 1 94.31 83 ARG B N 1
ATOM 2200 C CA . ARG B 1 83 ? 1.283 1.335 -13.695 1 94.31 83 ARG B CA 1
ATOM 2201 C C . ARG B 1 83 ? 1.493 1.755 -15.148 1 94.31 83 ARG B C 1
ATOM 2203 O O . ARG B 1 83 ? 1.388 0.932 -16.062 1 94.31 83 ARG B O 1
ATOM 2210 N N . SER B 1 84 ? 1.823 2.984 -15.352 1 93.81 84 SER B N 1
ATOM 2211 C CA . SER B 1 84 ? 1.914 3.506 -16.703 1 93.81 84 SER B CA 1
ATOM 2212 C C . SER B 1 84 ? 3.273 3.197 -17.328 1 93.81 84 SER B C 1
ATOM 2214 O O . SER B 1 84 ? 3.473 3.396 -18.531 1 93.81 84 SER B O 1
ATOM 2216 N N . LEU B 1 85 ? 4.148 2.789 -16.438 1 95.81 85 LEU B N 1
ATOM 2217 C CA . LEU B 1 85 ? 5.488 2.535 -16.953 1 95.81 85 LEU B CA 1
ATOM 2218 C C . LEU B 1 85 ? 5.531 1.228 -17.734 1 95.81 85 LEU B C 1
ATOM 2220 O O . LEU B 1 85 ? 5.023 0.204 -17.266 1 95.81 85 LEU B O 1
ATOM 2224 N N . ARG B 1 86 ? 6.141 1.387 -18.859 1 92.06 86 ARG B N 1
ATOM 2225 C CA . ARG B 1 86 ? 6.352 0.215 -19.703 1 92.06 86 ARG B CA 1
ATOM 2226 C C . ARG B 1 86 ? 5.031 -0.497 -20 1 92.06 86 ARG B C 1
ATOM 2228 O O . ARG B 1 86 ? 3.961 0.106 -19.891 1 92.06 86 ARG B O 1
ATOM 2235 N N . GLU B 1 87 ? 4.98 -1.666 -20.453 1 86.56 87 GLU B N 1
ATOM 2236 C CA . GLU B 1 87 ? 3.768 -2.301 -20.953 1 86.56 87 GLU B CA 1
ATOM 2237 C C . GLU B 1 87 ? 2.879 -2.785 -19.812 1 86.56 87 GLU B C 1
ATOM 2239 O O . GLU B 1 87 ? 1.651 -2.699 -19.891 1 86.56 87 GLU B O 1
ATOM 2244 N N . ALA B 1 88 ? 3.467 -3.168 -18.766 1 91.19 88 ALA B N 1
ATOM 2245 C CA . ALA B 1 88 ? 2.662 -3.84 -17.734 1 91.19 88 ALA B CA 1
ATOM 2246 C C . ALA B 1 88 ? 2.936 -3.26 -16.359 1 91.19 88 ALA B C 1
ATOM 2248 O O . ALA B 1 88 ? 2.514 -3.826 -15.344 1 91.19 88 ALA B O 1
ATOM 2249 N N . GLY B 1 89 ? 3.627 -2.135 -16.312 1 95.62 89 GLY B N 1
ATOM 2250 C CA . GLY B 1 89 ? 3.822 -1.421 -15.062 1 95.62 89 GLY B CA 1
ATOM 2251 C C . GLY B 1 89 ? 5.031 -1.899 -14.281 1 95.62 89 GLY B C 1
ATOM 2252 O O . GLY B 1 89 ? 5.617 -2.934 -14.609 1 95.62 89 GLY B O 1
ATOM 2253 N N . ILE B 1 90 ? 5.418 -1.133 -13.289 1 98.25 90 ILE B N 1
ATOM 2254 C CA . ILE B 1 90 ? 6.539 -1.426 -12.398 1 98.25 90 ILE B CA 1
ATOM 2255 C C . ILE B 1 90 ? 6.121 -1.2 -10.945 1 98.25 90 ILE B C 1
ATOM 2257 O O . ILE B 1 90 ? 5.445 -0.216 -10.633 1 98.25 90 ILE B O 1
ATOM 2261 N N . GLN B 1 91 ? 6.457 -2.133 -10.133 1 98.62 91 GLN B N 1
ATOM 2262 C CA . GLN B 1 91 ? 6.305 -1.989 -8.688 1 98.62 91 GLN B CA 1
ATOM 2263 C C . GLN B 1 91 ? 7.664 -2 -7.988 1 98.62 91 GLN B C 1
ATOM 2265 O O . GLN B 1 91 ? 8.539 -2.801 -8.328 1 98.62 91 GLN B O 1
ATOM 2270 N N . VAL B 1 92 ? 7.844 -1.109 -7.023 1 98.94 92 VAL B N 1
ATOM 2271 C CA . VAL B 1 92 ? 9.031 -1.113 -6.168 1 98.94 92 VAL B CA 1
ATOM 2272 C C . VAL B 1 92 ? 8.609 -1.206 -4.703 1 98.94 92 VAL B C 1
ATOM 2274 O O . VAL B 1 92 ? 7.77 -0.428 -4.242 1 98.94 92 VAL B O 1
ATOM 2277 N N . ARG B 1 93 ? 9.172 -2.154 -4.016 1 98.94 93 ARG B N 1
ATOM 2278 C CA . ARG B 1 93 ? 8.961 -2.318 -2.578 1 98.94 93 ARG B CA 1
ATOM 2279 C C . ARG B 1 93 ? 10.25 -2.064 -1.806 1 98.94 93 ARG B C 1
ATOM 2281 O O . ARG B 1 93 ? 11.328 -2.49 -2.229 1 98.94 93 ARG B O 1
ATOM 2288 N N . ILE B 1 94 ? 10.164 -1.34 -0.759 1 98.94 94 ILE B N 1
ATOM 2289 C CA . ILE B 1 94 ? 11.289 -1.046 0.122 1 98.94 94 ILE B CA 1
ATOM 2290 C C . ILE B 1 94 ? 10.891 -1.317 1.571 1 98.94 94 ILE B C 1
ATOM 2292 O O . ILE B 1 94 ? 9.836 -0.872 2.027 1 98.94 94 ILE B O 1
ATOM 2296 N N . GLU B 1 95 ? 11.664 -2.062 2.232 1 98.75 95 GLU B N 1
ATOM 2297 C CA . GLU B 1 95 ? 11.461 -2.346 3.648 1 98.75 95 GLU B CA 1
ATOM 2298 C C . GLU B 1 95 ? 12.664 -1.914 4.477 1 98.75 95 GLU B C 1
ATOM 2300 O O . GLU B 1 95 ? 13.812 -2.061 4.039 1 98.75 95 GLU B O 1
ATOM 2305 N N . GLY B 1 96 ? 12.336 -1.389 5.688 1 98.38 96 GLY B N 1
ATOM 2306 C CA . GLY B 1 96 ? 13.484 -0.988 6.48 1 98.38 96 GLY B CA 1
ATOM 2307 C C . GLY B 1 96 ? 13.102 -0.36 7.809 1 98.38 96 GLY B C 1
ATOM 2308 O O . GLY B 1 96 ? 11.922 -0.281 8.148 1 98.38 96 GLY B O 1
ATOM 2309 N N . GLY B 1 97 ? 14.148 -0.026 8.57 1 98.19 97 GLY B N 1
ATOM 2310 C CA . GLY B 1 97 ? 13.969 0.678 9.836 1 98.19 97 GLY B CA 1
ATOM 2311 C C . GLY B 1 97 ? 13.633 2.146 9.656 1 98.19 97 GLY B C 1
ATOM 2312 O O . GLY B 1 97 ? 13.922 2.732 8.609 1 98.19 97 GLY B O 1
ATOM 2313 N N . VAL B 1 98 ? 12.984 2.719 10.672 1 98.75 98 VAL B N 1
ATOM 2314 C CA . VAL B 1 98 ? 12.516 4.102 10.578 1 98.75 98 VAL B CA 1
ATOM 2315 C C . VAL B 1 98 ? 13.195 4.945 11.656 1 98.75 98 VAL B C 1
ATOM 2317 O O . VAL B 1 98 ? 13.328 4.516 12.805 1 98.75 98 VAL B O 1
ATOM 2320 N N . GLN B 1 99 ? 13.586 6.125 11.305 1 98.62 99 GLN B N 1
ATOM 2321 C CA . GLN B 1 99 ? 14.109 7.113 12.242 1 98.62 99 GLN B CA 1
ATOM 2322 C C . GLN B 1 99 ? 13.5 8.492 11.984 1 98.62 99 GLN B C 1
ATOM 2324 O O . GLN B 1 99 ? 13.094 8.797 10.859 1 98.62 99 GLN B O 1
ATOM 2329 N N . LEU B 1 100 ? 13.438 9.266 13.008 1 98.31 100 LEU B N 1
ATOM 2330 C CA . LEU B 1 100 ? 13.031 10.656 12.836 1 98.31 100 LEU B CA 1
ATOM 2331 C C . LEU B 1 100 ? 14.125 11.461 12.148 1 98.31 100 LEU B C 1
ATOM 2333 O O . LEU B 1 100 ? 15.312 11.289 12.438 1 98.31 100 LEU B O 1
ATOM 2337 N N . VAL B 1 101 ? 13.695 12.305 11.219 1 98.31 101 VAL B N 1
ATOM 2338 C CA . VAL B 1 101 ? 14.672 13.242 10.68 1 98.31 101 VAL B CA 1
ATOM 2339 C C . VAL B 1 101 ? 14.961 14.344 11.703 1 98.31 101 VAL B C 1
ATOM 2341 O O . VAL B 1 101 ? 14.211 14.508 12.664 1 98.31 101 VAL B O 1
ATOM 2344 N N . SER B 1 102 ? 16.016 15.094 11.484 1 98.12 102 SER B N 1
ATOM 2345 C CA . SER B 1 102 ? 16.391 16.125 12.445 1 98.12 102 SER B CA 1
ATOM 2346 C C . SER B 1 102 ? 15.383 17.266 12.453 1 98.12 102 SER B C 1
ATOM 2348 O O . SER B 1 102 ? 14.664 17.484 11.469 1 98.12 102 SER B O 1
ATOM 2350 N N . ALA B 1 103 ? 15.375 17.984 13.539 1 97.94 103 ALA B N 1
ATOM 2351 C CA . ALA B 1 103 ? 14.516 19.156 13.641 1 97.94 103 ALA B CA 1
ATOM 2352 C C . ALA B 1 103 ? 14.828 20.156 12.531 1 97.94 103 ALA B C 1
ATOM 2354 O O . ALA B 1 103 ? 13.922 20.75 11.945 1 97.94 103 ALA B O 1
ATOM 2355 N N . ASP B 1 104 ? 16.062 20.344 12.25 1 98.31 104 ASP B N 1
ATOM 2356 C CA . ASP B 1 104 ? 16.484 21.281 11.219 1 98.31 104 ASP B CA 1
ATOM 2357 C C . ASP B 1 104 ? 15.961 20.859 9.844 1 98.31 104 ASP B C 1
ATOM 2359 O O . ASP B 1 104 ? 15.5 21.703 9.07 1 98.31 104 ASP B O 1
ATOM 2363 N N . GLU B 1 105 ? 16.094 19.578 9.555 1 98.12 105 GLU B N 1
ATOM 2364 C CA . GLU B 1 105 ? 15.57 19.062 8.289 1 98.12 105 GLU B CA 1
ATOM 2365 C C . GLU B 1 105 ? 14.062 19.266 8.195 1 98.12 105 GLU B C 1
ATOM 2367 O O . GLU B 1 105 ? 13.547 19.672 7.145 1 98.12 105 GLU B O 1
ATOM 2372 N N . SER B 1 106 ? 13.391 19.047 9.227 1 98.56 106 SER B N 1
ATOM 2373 C CA . SER B 1 106 ? 11.945 19.25 9.273 1 98.56 106 SER B CA 1
ATOM 2374 C C . SER B 1 106 ? 11.586 20.719 9.109 1 98.56 106 SER B C 1
ATOM 2376 O O . SER B 1 106 ? 10.648 21.047 8.383 1 98.56 106 SER B O 1
ATOM 2378 N N . ASP B 1 107 ? 12.312 21.578 9.789 1 98.56 107 ASP B N 1
ATOM 2379 C CA . ASP B 1 107 ? 12.07 23.016 9.68 1 98.56 107 ASP B CA 1
ATOM 2380 C C . ASP B 1 107 ? 12.25 23.484 8.242 1 98.56 107 ASP B C 1
ATOM 2382 O O . ASP B 1 107 ? 11.422 24.25 7.73 1 98.56 107 ASP B O 1
ATOM 2386 N N . ALA B 1 108 ? 13.32 23.062 7.66 1 98.38 108 ALA B N 1
ATOM 2387 C CA . ALA B 1 108 ? 13.625 23.484 6.297 1 98.38 108 ALA B CA 1
ATOM 2388 C C . ALA B 1 108 ? 12.531 23.031 5.328 1 98.38 108 ALA B C 1
ATOM 2390 O O . ALA B 1 108 ? 12.07 23.828 4.5 1 98.38 108 ALA B O 1
ATOM 2391 N N . TYR B 1 109 ? 12.156 21.844 5.422 1 98.44 109 TYR B N 1
ATOM 2392 C CA . TYR B 1 109 ? 11.117 21.359 4.523 1 98.44 109 TYR B CA 1
ATOM 2393 C C . TYR B 1 109 ? 9.789 22.062 4.781 1 98.44 109 TYR B C 1
ATOM 2395 O O . TYR B 1 109 ? 9.102 22.469 3.844 1 98.44 109 TYR B O 1
ATOM 2403 N N . PHE B 1 110 ? 9.422 22.172 6.07 1 98.44 110 PHE B N 1
ATOM 2404 C CA . PHE B 1 110 ? 8.164 22.828 6.414 1 98.44 110 PHE B CA 1
ATOM 2405 C C . PHE B 1 110 ? 8.109 24.234 5.816 1 98.44 110 PHE B C 1
ATOM 2407 O O . PHE B 1 110 ? 7.082 24.641 5.262 1 98.44 110 PHE B O 1
ATOM 2414 N N . ALA B 1 111 ? 9.125 24.953 5.906 1 98.06 111 ALA B N 1
ATOM 2415 C CA . ALA B 1 111 ? 9.203 26.328 5.422 1 98.06 111 ALA B CA 1
ATOM 2416 C C . ALA B 1 111 ? 9.039 26.391 3.908 1 98.06 111 ALA B C 1
ATOM 2418 O O . ALA B 1 111 ? 8.609 27.406 3.363 1 98.06 111 ALA B O 1
ATOM 2419 N N . SER B 1 112 ? 9.422 25.328 3.227 1 97.44 112 SER B N 1
ATOM 2420 C CA . SER B 1 112 ? 9.352 25.297 1.769 1 97.44 112 SER B CA 1
ATOM 2421 C C . SER B 1 112 ? 7.934 25.016 1.288 1 97.44 112 SER B C 1
ATOM 2423 O O . SER B 1 112 ? 7.625 25.188 0.107 1 97.44 112 SER B O 1
ATOM 2425 N N . ARG B 1 113 ? 7.031 24.609 2.141 1 96.44 113 ARG B N 1
ATOM 2426 C CA . ARG B 1 113 ? 5.668 24.234 1.779 1 96.44 113 ARG B CA 1
ATOM 2427 C C . ARG B 1 113 ? 4.836 25.484 1.456 1 96.44 113 ARG B C 1
ATOM 2429 O O . ARG B 1 113 ? 5.086 26.562 1.992 1 96.44 113 ARG B O 1
ATOM 2436 N N . PRO B 1 114 ? 3.834 25.328 0.567 1 94.88 114 PRO B N 1
ATOM 2437 C CA . PRO B 1 114 ? 2.912 26.453 0.359 1 94.88 114 PRO B CA 1
ATOM 2438 C C . PRO B 1 114 ? 2.275 26.938 1.657 1 94.88 114 PRO B C 1
ATOM 2440 O O . PRO B 1 114 ? 1.98 26.141 2.545 1 94.88 114 PRO B O 1
ATOM 2443 N N . ARG B 1 115 ? 2.07 28.203 1.738 1 96 115 ARG B N 1
ATOM 2444 C CA . ARG B 1 115 ? 1.583 28.828 2.965 1 96 115 ARG B CA 1
ATOM 2445 C C . ARG B 1 115 ? 0.314 28.141 3.461 1 96 115 ARG B C 1
ATOM 2447 O O . ARG B 1 115 ? 0.173 27.875 4.656 1 96 115 ARG B O 1
ATOM 2454 N N . MET B 1 116 ? -0.621 27.875 2.576 1 94.31 116 MET B N 1
ATOM 2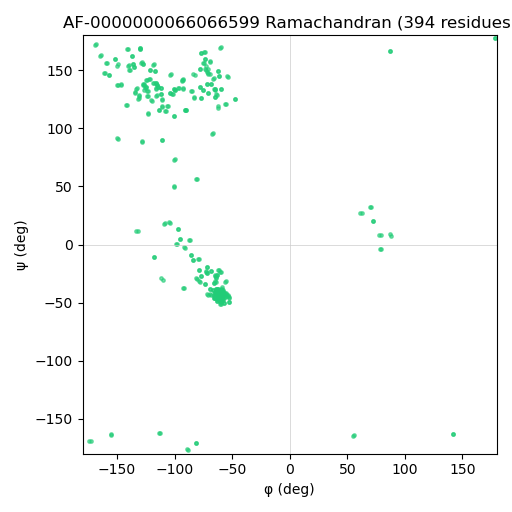455 C CA . MET B 1 116 ? -1.879 27.266 2.994 1 94.31 116 MET B CA 1
ATOM 2456 C C . MET B 1 116 ? -1.646 25.859 3.545 1 94.31 116 MET B C 1
ATOM 2458 O O . MET B 1 116 ? -2.375 25.406 4.43 1 94.31 116 MET B O 1
ATOM 2462 N N . SER B 1 117 ? -0.655 25.141 3.045 1 94.44 117 SER B N 1
ATOM 2463 C CA . SER B 1 117 ? -0.288 23.844 3.602 1 94.44 117 SER B CA 1
ATOM 2464 C C . SER B 1 117 ? 0.285 23.984 5.008 1 94.44 117 SER B C 1
ATOM 2466 O O . SER B 1 117 ? 0.037 23.141 5.875 1 94.44 117 SER B O 1
ATOM 2468 N N . GLN B 1 118 ? 1.087 25.031 5.211 1 97.12 118 GLN B N 1
ATOM 2469 C CA . GLN B 1 118 ? 1.594 25.312 6.547 1 97.12 118 GLN B CA 1
ATOM 2470 C C . GLN B 1 118 ? 0.451 25.578 7.523 1 97.12 118 GLN B C 1
ATOM 2472 O O . GLN B 1 118 ? 0.416 25 8.617 1 97.12 118 GLN B O 1
ATOM 2477 N N . ILE B 1 119 ? -0.476 26.375 7.09 1 96.94 119 ILE B N 1
ATOM 2478 C CA . ILE B 1 119 ? -1.637 26.734 7.898 1 96.94 119 ILE B CA 1
ATOM 2479 C C . ILE B 1 119 ? -2.459 25.484 8.195 1 96.94 119 ILE B C 1
ATOM 2481 O O . ILE B 1 119 ? -2.881 25.266 9.336 1 96.94 119 ILE B O 1
ATOM 2485 N N . GLY B 1 120 ? -2.656 24.672 7.176 1 94.88 120 GLY B N 1
ATOM 2486 C CA . GLY B 1 120 ? -3.393 23.438 7.352 1 94.88 120 GLY B CA 1
ATOM 2487 C C . GLY B 1 120 ? -2.764 22.5 8.375 1 94.88 120 GLY B C 1
ATOM 2488 O O . GLY B 1 120 ? -3.471 21.859 9.141 1 94.88 120 GLY B O 1
ATOM 2489 N N . ALA B 1 121 ? -1.458 22.422 8.383 1 95.31 121 ALA B N 1
ATOM 2490 C CA . ALA B 1 121 ? -0.751 21.562 9.336 1 95.31 121 ALA B CA 1
ATOM 2491 C C . ALA B 1 121 ? -0.994 22.031 10.773 1 95.31 121 ALA B C 1
ATOM 2493 O O . ALA B 1 121 ? -1.104 21.203 11.688 1 95.31 121 ALA B O 1
ATOM 2494 N N . TRP B 1 122 ? -1.045 23.266 10.984 1 96.44 122 TRP B N 1
ATOM 2495 C CA . TRP B 1 122 ? -1.328 23.812 12.305 1 96.44 122 TRP B CA 1
ATOM 2496 C C . TRP B 1 122 ? -2.773 23.547 12.711 1 96.44 122 TRP B C 1
ATOM 2498 O O . TRP B 1 122 ? -3.055 23.266 13.875 1 96.44 122 TRP B O 1
ATOM 2508 N N . ALA B 1 123 ? -3.662 23.641 11.758 1 96.19 123 ALA B N 1
ATOM 2509 C CA . ALA B 1 123 ? -5.094 23.562 12.031 1 96.19 123 ALA B CA 1
ATOM 2510 C C . ALA B 1 123 ? -5.535 22.109 12.234 1 96.19 123 ALA B C 1
ATOM 2512 O O . ALA B 1 123 ? -6.551 21.844 12.883 1 96.19 123 ALA B O 1
ATOM 2513 N N . SER B 1 124 ? -4.762 21.219 11.719 1 95.06 124 SER B N 1
ATOM 2514 C CA . SER B 1 124 ? -5.195 19.828 11.664 1 95.06 124 SER B CA 1
ATOM 2515 C C . SER B 1 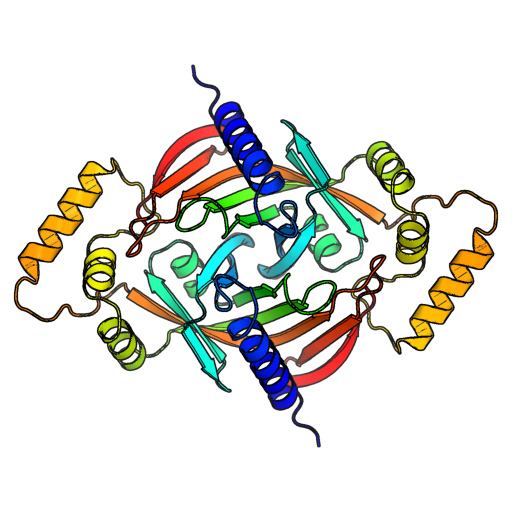124 ? -4.711 19.047 12.891 1 95.06 124 SER B C 1
ATOM 2517 O O . SER B 1 124 ? -3.568 19.219 13.32 1 95.06 124 SER B O 1
ATOM 2519 N N . ARG B 1 125 ? -5.543 18.281 13.508 1 94.38 125 ARG B N 1
ATOM 2520 C CA . ARG B 1 125 ? -5.219 17.172 14.406 1 94.38 125 ARG B CA 1
ATOM 2521 C C . ARG B 1 125 ? -5.316 15.836 13.688 1 94.38 125 ARG B C 1
ATOM 2523 O O . ARG B 1 125 ? -6.23 15.047 13.953 1 94.38 125 ARG B O 1
ATOM 2530 N N . GLN B 1 126 ? -4.34 15.633 12.867 1 93.19 126 GLN B N 1
ATOM 2531 C CA . GLN B 1 126 ? -4.398 14.633 11.812 1 93.19 126 GLN B CA 1
ATOM 2532 C C . GLN B 1 126 ? -4.895 13.297 12.352 1 93.19 126 GLN B C 1
ATOM 2534 O O . GLN B 1 126 ? -4.363 12.781 13.336 1 93.19 126 GLN B O 1
ATOM 2539 N N . SER B 1 127 ? -5.953 12.75 11.734 1 94.12 127 SER B N 1
ATOM 2540 C CA . SER B 1 127 ? -6.543 11.43 11.891 1 94.12 127 SER B CA 1
ATOM 2541 C C . SER B 1 127 ? -7.41 11.352 13.148 1 94.12 127 SER B C 1
ATOM 2543 O O . SER B 1 127 ? -7.992 10.305 13.445 1 94.12 127 SER B O 1
ATOM 2545 N N . GLN B 1 128 ? -7.449 12.414 13.938 1 95.88 128 GLN B N 1
ATOM 2546 C CA . GLN B 1 128 ? -8.398 12.461 15.039 1 95.88 128 GLN B CA 1
ATOM 2547 C C . GLN B 1 128 ? -9.805 12.773 14.547 1 95.88 128 GLN B C 1
ATOM 2549 O O . GLN B 1 128 ? -9.984 13.203 13.406 1 95.88 128 GLN B O 1
ATOM 2554 N N . ALA B 1 129 ? -10.742 12.531 15.414 1 97.38 129 ALA B N 1
ATOM 2555 C CA . ALA B 1 129 ? -12.133 12.781 15.062 1 97.38 129 ALA B CA 1
ATOM 2556 C C . ALA B 1 129 ? -12.383 14.266 14.844 1 97.38 129 ALA B C 1
ATOM 2558 O O . ALA B 1 129 ? -11.883 15.109 15.586 1 97.38 129 ALA B O 1
ATOM 2559 N N . LEU B 1 130 ? -13.07 14.594 13.766 1 97.19 130 LEU B N 1
ATOM 2560 C CA . LEU B 1 130 ? -13.5 15.938 13.383 1 97.19 130 LEU B CA 1
ATOM 2561 C C . LEU B 1 130 ? -15.016 16.062 13.469 1 97.19 130 LEU B C 1
ATOM 2563 O O . LEU B 1 130 ? -15.742 15.227 12.914 1 97.19 130 LEU B O 1
ATOM 2567 N N . GLY B 1 131 ? -15.469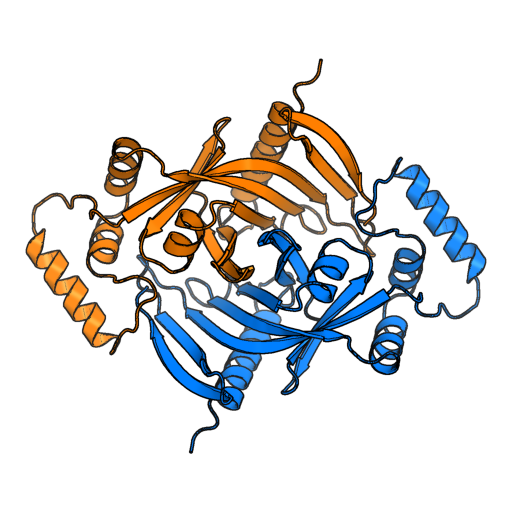 17.047 14.117 1 96.19 131 GLY B N 1
ATOM 2568 C CA . GLY B 1 131 ? -16.906 17.188 14.328 1 96.19 131 GLY B CA 1
ATOM 2569 C C . GLY B 1 131 ? -17.672 17.516 13.062 1 96.19 131 GLY B C 1
ATOM 2570 O O . GLY B 1 131 ? -18.781 17.016 12.859 1 96.19 131 GLY B O 1
ATOM 2571 N N . SER B 1 132 ? -17.047 18.438 12.305 1 95.12 132 SER B N 1
ATOM 2572 C CA . SER B 1 132 ? -17.672 18.859 11.047 1 95.12 132 SER B CA 1
ATOM 2573 C C . SER B 1 132 ? -16.672 19.594 10.156 1 95.12 132 SER B C 1
ATOM 2575 O O . SER B 1 132 ? -15.609 20.016 10.617 1 95.12 132 SER B O 1
ATOM 2577 N N . ARG B 1 133 ? -17.016 19.672 8.945 1 94.06 133 ARG B N 1
ATOM 2578 C CA . ARG B 1 133 ? -16.203 20.453 8.023 1 94.06 133 ARG B CA 1
ATOM 2579 C C . ARG B 1 133 ? -16.094 21.906 8.477 1 94.06 133 ARG B C 1
ATOM 2581 O O . ARG B 1 133 ? -15.023 22.516 8.359 1 94.06 133 ARG B O 1
ATOM 2588 N N . GLU B 1 134 ? -17.172 22.406 8.984 1 95.44 134 GLU B N 1
ATOM 2589 C CA . GLU B 1 134 ? -17.188 23.797 9.461 1 95.44 134 GLU B CA 1
ATOM 2590 C C . GLU B 1 134 ? -16.203 24 10.609 1 95.44 134 GLU B C 1
ATOM 2592 O O . GLU B 1 134 ? -15.594 25.062 10.727 1 95.44 134 GLU B O 1
ATOM 2597 N N . GLU B 1 135 ? -16.141 23 11.438 1 96.38 135 GLU B N 1
ATOM 2598 C CA . GLU B 1 135 ? -15.188 23.062 12.531 1 96.38 135 GLU B CA 1
ATOM 2599 C C . GLU B 1 135 ? -13.758 23.203 12.008 1 96.38 135 GLU B C 1
ATOM 2601 O O . GLU B 1 135 ? -12.977 23.984 12.539 1 96.38 135 GLU B O 1
ATOM 2606 N N . PHE B 1 136 ? -13.438 22.562 10.992 1 95.56 136 PHE B N 1
ATOM 2607 C CA . PHE B 1 136 ? -12.094 22.656 10.422 1 95.56 136 PHE B CA 1
ATOM 2608 C C . PHE B 1 136 ? -11.875 24 9.742 1 95.56 136 PHE B C 1
ATOM 2610 O O . PHE B 1 136 ? -10.805 24.594 9.867 1 95.56 136 PHE B O 1
ATOM 2617 N N . ASP B 1 137 ? -12.852 24.406 9.039 1 95.19 137 ASP B N 1
ATOM 2618 C CA . ASP B 1 137 ? -12.766 25.719 8.406 1 95.19 137 ASP B CA 1
ATOM 2619 C C . ASP B 1 137 ? -12.484 26.812 9.445 1 95.19 137 ASP B C 1
ATOM 2621 O O . ASP B 1 137 ? -11.68 27.719 9.195 1 95.19 137 ASP B O 1
ATOM 2625 N N . ALA B 1 138 ? -13.156 26.688 10.523 1 97.25 138 ALA B N 1
ATOM 2626 C CA . ALA B 1 138 ? -12.953 27.656 11.602 1 97.25 138 ALA B CA 1
ATOM 2627 C C . ALA B 1 138 ? -11.531 27.578 12.156 1 97.25 138 ALA B C 1
ATOM 2629 O O . ALA B 1 138 ? -10.922 28.594 12.469 1 97.25 138 ALA B O 1
ATOM 2630 N N . ALA B 1 139 ? -11.055 26.375 12.289 1 96.5 139 ALA B N 1
ATOM 2631 C CA . ALA B 1 139 ? -9.68 26.188 12.75 1 96.5 139 ALA B CA 1
ATOM 2632 C C . ALA B 1 139 ? -8.68 26.812 11.781 1 96.5 139 ALA B C 1
ATOM 2634 O O . ALA B 1 139 ? -7.73 27.469 12.203 1 96.5 139 ALA B O 1
ATOM 2635 N N . ILE B 1 140 ? -8.867 26.656 10.555 1 96.38 140 ILE B N 1
ATOM 2636 C CA . ILE B 1 140 ? -8.016 27.219 9.523 1 96.38 140 ILE B CA 1
ATOM 2637 C C . ILE B 1 140 ? -8.016 28.75 9.633 1 96.38 140 ILE B C 1
ATOM 2639 O O . ILE B 1 140 ? -6.957 29.375 9.633 1 96.38 140 ILE B O 1
ATOM 2643 N N . ALA B 1 141 ? -9.195 29.281 9.719 1 97.38 141 ALA B N 1
ATOM 2644 C CA . ALA B 1 141 ? -9.336 30.734 9.812 1 97.38 141 ALA B CA 1
ATOM 2645 C C . ALA B 1 141 ? -8.594 31.266 11.031 1 97.38 141 ALA B C 1
ATOM 2647 O O . ALA B 1 141 ? -7.945 32.312 10.961 1 97.38 141 ALA B O 1
ATOM 2648 N N . LYS B 1 142 ? -8.773 30.578 12.094 1 98.19 142 LYS B N 1
ATOM 2649 C CA . LYS B 1 142 ? -8.094 30.984 13.32 1 98.19 142 LYS B CA 1
ATOM 2650 C C . LYS B 1 142 ? -6.578 30.984 13.148 1 98.19 142 LYS B C 1
ATOM 2652 O O . LYS B 1 142 ? -5.902 31.922 13.57 1 98.19 142 LYS B O 1
ATOM 2657 N N . VAL B 1 143 ? -5.996 29.969 12.57 1 97.31 143 VAL B N 1
ATOM 2658 C CA . VAL B 1 143 ? -4.559 29.859 12.352 1 97.31 143 VAL B CA 1
ATOM 2659 C C . VAL B 1 143 ? -4.102 30.953 11.375 1 97.31 143 VAL B C 1
ATOM 2661 O O . VAL B 1 143 ? -3.051 31.562 11.578 1 97.31 143 VAL B O 1
ATOM 2664 N N . GLU B 1 144 ? -4.867 31.188 10.352 1 96.88 144 GLU B N 1
ATOM 2665 C CA . GLU B 1 144 ? -4.547 32.25 9.406 1 96.88 144 GLU B CA 1
ATOM 2666 C C . GLU B 1 144 ? -4.426 33.594 10.117 1 96.88 144 GLU B C 1
ATOM 2668 O O . GLU B 1 144 ? -3.5 34.375 9.852 1 96.88 144 GLU B O 1
ATOM 2673 N N . ALA B 1 145 ? -5.371 33.844 10.945 1 98.06 145 ALA B N 1
ATOM 2674 C CA . ALA B 1 145 ? -5.359 35.094 11.703 1 98.06 145 ALA B CA 1
ATOM 2675 C C . ALA B 1 145 ? -4.141 35.156 12.609 1 98.06 145 ALA B C 1
ATOM 2677 O O . ALA B 1 145 ? -3.52 36.219 12.734 1 98.06 145 ALA B O 1
ATOM 2678 N N . THR B 1 146 ? -3.854 34.062 13.25 1 97.94 146 THR B N 1
ATOM 2679 C CA . THR B 1 146 ? -2.732 34 14.18 1 97.94 146 THR B CA 1
ATOM 2680 C C . THR B 1 146 ? -1.426 34.375 13.477 1 97.94 146 THR B C 1
ATOM 2682 O O . THR B 1 146 ? -0.567 35.031 14.055 1 97.94 146 THR B O 1
ATOM 2685 N N . PHE B 1 147 ? -1.251 33.938 12.227 1 97.88 147 PHE B N 1
ATOM 2686 C CA . PHE B 1 147 ? 0.031 34.094 11.547 1 97.88 147 PHE B CA 1
ATOM 2687 C C . PHE B 1 147 ? -0.067 35.156 10.453 1 97.88 147 PHE B C 1
ATOM 2689 O O . PHE B 1 147 ? 0.749 35.188 9.523 1 97.88 147 PHE B O 1
ATOM 2696 N N . ALA B 1 148 ? -1.078 36 10.516 1 97 148 ALA B N 1
ATOM 2697 C CA . ALA B 1 148 ? -1.251 37.062 9.523 1 97 148 ALA B CA 1
ATOM 2698 C C . ALA B 1 148 ? -0.012 37.938 9.445 1 97 148 ALA B C 1
ATOM 2700 O O . ALA B 1 148 ? 0.446 38.469 10.461 1 97 148 ALA B O 1
ATOM 2701 N N . GLY B 1 149 ? 0.513 37.969 8.281 1 95.75 149 GLY B N 1
ATOM 2702 C CA . GLY B 1 149 ? 1.639 38.844 8.047 1 95.75 149 GLY B CA 1
ATOM 2703 C C . GLY B 1 149 ? 2.947 38.312 8.594 1 95.75 149 GLY B C 1
ATOM 2704 O O . GLY B 1 149 ? 3.934 39.031 8.688 1 95.75 149 GLY B O 1
ATOM 2705 N N . ARG B 1 150 ? 2.936 37.062 9.055 1 96.31 150 ARG B N 1
ATOM 2706 C CA . ARG B 1 150 ? 4.137 36.5 9.648 1 96.31 150 ARG B CA 1
ATOM 2707 C C . ARG B 1 150 ? 4.469 35.156 9.016 1 96.31 150 ARG B C 1
ATOM 2709 O O . ARG B 1 150 ? 3.611 34.531 8.391 1 96.31 150 ARG B O 1
ATOM 2716 N N . GLU B 1 151 ? 5.648 34.844 9.125 1 97.25 151 GLU B N 1
ATOM 2717 C CA . GLU B 1 151 ? 6.031 33.469 8.766 1 97.25 151 GLU B CA 1
ATOM 2718 C C . GLU B 1 151 ? 5.34 32.469 9.672 1 97.25 151 GLU B C 1
ATOM 2720 O O . GLU B 1 151 ? 5.031 32.75 10.828 1 97.25 151 GLU B O 1
ATOM 2725 N N . VAL B 1 152 ? 5.066 31.312 9.18 1 98.25 152 VAL B N 1
ATOM 2726 C CA . VAL B 1 152 ? 4.434 30.219 9.922 1 98.25 152 VAL B CA 1
ATOM 2727 C C . VAL B 1 152 ? 5.492 29.203 10.367 1 98.25 152 VAL B C 1
ATOM 2729 O O . VAL B 1 152 ? 6.035 28.469 9.539 1 98.25 152 VAL B O 1
ATOM 2732 N N . PRO B 1 153 ? 5.789 29.094 11.633 1 98.25 153 PRO B N 1
ATOM 2733 C CA . PRO B 1 153 ? 6.77 28.109 12.086 1 98.25 153 PRO B CA 1
ATOM 2734 C C . PRO B 1 153 ? 6.23 26.688 12.047 1 98.25 153 PRO B C 1
ATOM 2736 O O . PRO B 1 153 ? 5.016 26.484 12.008 1 98.25 153 PRO B O 1
ATOM 2739 N N . ARG B 1 154 ? 7.109 25.734 12.031 1 98.38 154 ARG B N 1
ATOM 2740 C CA . ARG B 1 154 ? 6.715 24.328 12.109 1 98.38 154 ARG B CA 1
ATOM 2741 C C . ARG B 1 154 ? 6.066 24.016 13.453 1 98.38 154 ARG B C 1
ATOM 2743 O O . ARG B 1 154 ? 6.609 24.375 14.508 1 98.38 154 ARG B O 1
ATOM 2750 N N . PRO B 1 155 ? 4.98 23.344 13.469 1 97.25 155 PRO B N 1
ATOM 2751 C CA . PRO B 1 155 ? 4.426 22.922 14.758 1 97.25 155 PRO B CA 1
ATOM 2752 C C . PRO B 1 155 ? 5.246 21.812 15.414 1 97.25 155 PRO B C 1
ATOM 2754 O O . PRO B 1 155 ? 5.852 20.984 14.727 1 97.25 155 PRO B O 1
ATOM 2757 N N . ASP B 1 156 ? 5.359 21.688 16.734 1 92.19 156 ASP B N 1
ATOM 2758 C CA . ASP B 1 156 ? 6.156 20.719 17.484 1 92.19 156 ASP B CA 1
ATOM 2759 C C . ASP B 1 156 ? 5.805 19.281 17.094 1 92.19 156 ASP B C 1
ATOM 2761 O O . ASP B 1 156 ? 6.684 18.438 16.984 1 92.19 156 ASP B O 1
ATOM 2765 N N . GLY B 1 157 ? 4.641 18.922 16.734 1 95.75 157 GLY B N 1
ATOM 2766 C CA . GLY B 1 157 ? 4.172 17.578 16.469 1 95.75 157 GLY B CA 1
ATOM 2767 C C . GLY B 1 157 ? 4.199 17.219 14.992 1 95.75 157 GLY B C 1
ATOM 2768 O O . GLY B 1 157 ? 3.662 16.188 14.586 1 95.75 157 GLY B O 1
ATOM 2769 N N . TRP B 1 158 ? 4.875 18.047 14.297 1 98 158 TRP B N 1
ATOM 2770 C CA . TRP B 1 158 ? 5.023 17.812 12.867 1 98 158 TRP B CA 1
ATOM 2771 C C . TRP B 1 158 ? 6.484 17.562 12.508 1 98 158 TRP B C 1
ATOM 2773 O O . TRP B 1 158 ? 7.383 18.219 13.031 1 98 158 TRP B O 1
ATOM 2783 N N . GLY B 1 159 ? 6.797 16.516 11.688 1 98.31 159 GLY B N 1
ATOM 2784 C CA . GLY B 1 159 ? 8.156 16.188 11.289 1 98.31 159 GLY B CA 1
ATOM 2785 C C . GLY B 1 159 ? 8.227 15.094 10.25 1 98.31 159 GLY B C 1
ATOM 2786 O O . GLY B 1 159 ? 7.23 14.789 9.594 1 98.31 159 GLY B O 1
ATOM 2787 N N . GLY B 1 160 ? 9.469 14.625 10.055 1 98.5 160 GLY B N 1
ATOM 2788 C CA . GLY B 1 160 ? 9.688 13.641 9.008 1 98.5 160 GLY B CA 1
ATOM 2789 C C . GLY B 1 160 ? 10.211 12.312 9.531 1 98.5 160 GLY B C 1
ATOM 2790 O O . GLY B 1 160 ? 10.773 12.25 10.625 1 98.5 160 GLY B O 1
ATOM 2791 N N . PHE B 1 161 ? 9.945 11.312 8.805 1 98.94 161 PHE B N 1
ATOM 2792 C CA . PHE B 1 161 ? 10.492 9.977 9.008 1 98.94 161 PHE B CA 1
ATOM 2793 C C . PHE B 1 161 ? 11.367 9.562 7.828 1 98.94 161 PHE B C 1
ATOM 2795 O O . PHE B 1 161 ? 11.039 9.844 6.676 1 98.94 161 PHE B O 1
ATOM 2802 N N . ARG B 1 162 ? 12.438 8.945 8.164 1 98.94 162 ARG B N 1
ATOM 2803 C CA . ARG B 1 162 ? 13.305 8.328 7.164 1 98.94 162 ARG B CA 1
ATOM 2804 C C . ARG B 1 162 ? 13.266 6.809 7.27 1 98.94 162 ARG B C 1
ATOM 2806 O O . ARG B 1 162 ? 13.5 6.246 8.344 1 98.94 162 ARG B O 1
ATOM 2813 N N . VAL B 1 163 ? 12.953 6.156 6.219 1 98.94 163 VAL B N 1
ATOM 2814 C CA . VAL B 1 163 ? 13.039 4.703 6.141 1 98.94 163 VAL B CA 1
ATOM 2815 C C . VAL B 1 163 ? 14.422 4.297 5.625 1 98.94 163 VAL B C 1
ATOM 2817 O O . VAL B 1 163 ? 14.797 4.633 4.5 1 98.94 163 VAL B O 1
ATOM 2820 N N . VAL B 1 164 ? 15.133 3.65 6.426 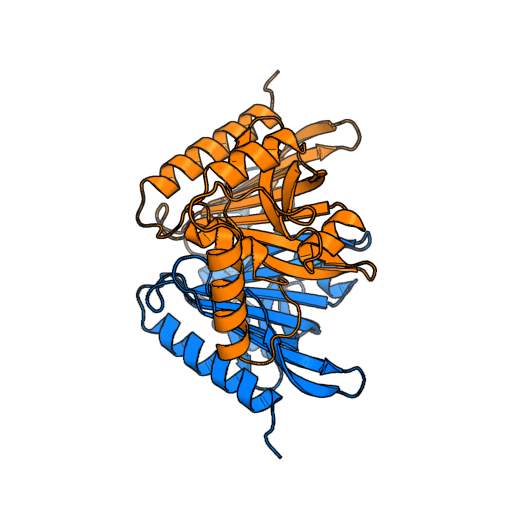1 98.81 164 VAL B N 1
ATOM 2821 C CA . VAL B 1 164 ? 16.453 3.146 6.074 1 98.81 164 VAL B CA 1
ATOM 2822 C C . VAL B 1 164 ? 16.328 1.736 5.496 1 98.81 164 VAL B C 1
ATOM 2824 O O . VAL B 1 164 ? 16.047 0.785 6.227 1 98.81 164 VAL B O 1
ATOM 2827 N N . PRO B 1 165 ? 16.688 1.572 4.223 1 98.69 165 PRO B N 1
ATOM 2828 C CA . PRO B 1 165 ? 16.359 0.314 3.545 1 98.69 165 PRO B CA 1
ATOM 2829 C C . PRO B 1 165 ? 17.141 -0.874 4.105 1 98.69 165 PRO B C 1
ATOM 2831 O O . PRO B 1 165 ? 18.328 -0.749 4.402 1 98.69 165 PRO B O 1
ATOM 2834 N N . GLN B 1 166 ? 16.422 -1.932 4.234 1 98.44 166 GLN B N 1
ATOM 2835 C CA . GLN B 1 166 ? 17 -3.244 4.516 1 98.44 166 GLN B CA 1
ATOM 2836 C C . GLN B 1 166 ? 16.703 -4.227 3.387 1 98.44 166 GLN B C 1
ATOM 2838 O O . GLN B 1 166 ? 17.312 -5.293 3.311 1 98.44 166 GLN B O 1
ATOM 2843 N N . ALA B 1 167 ? 15.844 -3.82 2.51 1 98.69 167 ALA B N 1
ATOM 2844 C CA . ALA B 1 167 ? 15.516 -4.617 1.331 1 98.69 167 ALA B CA 1
ATOM 2845 C C . ALA B 1 167 ? 14.867 -3.76 0.249 1 98.69 167 ALA B C 1
ATOM 2847 O O . ALA B 1 167 ? 14.164 -2.789 0.554 1 98.69 167 ALA B O 1
ATOM 2848 N N . PHE B 1 168 ? 15.094 -4.094 -0.998 1 98.88 168 PHE B N 1
ATOM 2849 C CA . PHE B 1 168 ? 14.406 -3.611 -2.189 1 98.88 168 PHE B CA 1
ATOM 2850 C C . PHE B 1 168 ? 13.844 -4.773 -2.998 1 98.88 168 PHE B C 1
ATOM 2852 O O . PHE B 1 168 ? 14.5 -5.812 -3.139 1 98.88 168 PHE B O 1
ATOM 2859 N N . GLU B 1 169 ? 12.742 -4.602 -3.52 1 98.94 169 GLU B N 1
ATOM 2860 C CA . GLU B 1 169 ? 12.242 -5.516 -4.539 1 98.94 169 GLU B CA 1
ATOM 2861 C C . GLU B 1 169 ? 11.711 -4.754 -5.754 1 98.94 169 GLU B C 1
ATOM 2863 O O . GLU B 1 169 ? 10.898 -3.84 -5.617 1 98.94 169 GLU B O 1
ATOM 2868 N N . PHE B 1 170 ? 12.219 -5.094 -6.895 1 98.81 170 PHE B N 1
ATOM 2869 C CA . PHE B 1 170 ? 11.773 -4.539 -8.164 1 98.81 170 PHE B CA 1
ATOM 2870 C C . PHE B 1 170 ? 10.945 -5.559 -8.945 1 98.81 170 PHE B C 1
ATOM 2872 O O . PHE B 1 170 ? 11.422 -6.66 -9.227 1 98.81 170 PHE B O 1
ATOM 2879 N N . TRP B 1 171 ? 9.758 -5.207 -9.188 1 98.19 171 TRP B N 1
ATOM 2880 C CA . TRP B 1 171 ? 8.828 -6.023 -9.953 1 98.19 171 TRP B CA 1
ATOM 2881 C C . TRP B 1 171 ? 8.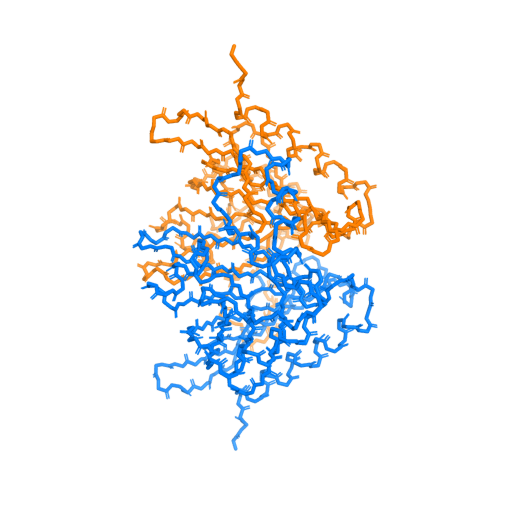516 -5.383 -11.297 1 98.19 171 TRP B C 1
ATOM 2883 O O . TRP B 1 171 ? 8.031 -4.25 -11.359 1 98.19 171 TRP B O 1
ATOM 2893 N N . TYR B 1 172 ? 8.836 -6.047 -12.359 1 97.5 172 TYR B N 1
ATOM 2894 C CA . TYR B 1 172 ? 8.578 -5.605 -13.727 1 97.5 172 TYR B CA 1
ATOM 2895 C C . TYR B 1 172 ? 7.457 -6.422 -14.359 1 97.5 172 TYR B C 1
ATOM 2897 O O . TYR B 1 172 ? 7.625 -7.613 -14.625 1 97.5 172 TYR B O 1
ATOM 2905 N N . GLY B 1 173 ? 6.406 -5.719 -14.633 1 94.81 173 GLY B N 1
ATOM 2906 C CA . GLY B 1 173 ? 5.211 -6.387 -15.125 1 94.81 173 GLY B CA 1
ATOM 2907 C C . GLY B 1 173 ? 5.395 -7.004 -16.5 1 94.81 173 GLY B C 1
ATOM 2908 O O . GLY B 1 173 ? 6.105 -6.457 -17.344 1 94.81 173 GLY B O 1
ATOM 2909 N N . ALA B 1 174 ? 4.797 -8.148 -16.672 1 89.06 174 ALA B N 1
ATOM 2910 C CA . ALA B 1 174 ? 4.742 -8.836 -17.969 1 89.06 174 ALA B CA 1
ATOM 2911 C C . ALA B 1 174 ? 3.379 -9.484 -18.188 1 89.06 174 ALA B C 1
ATOM 2913 O O . ALA B 1 174 ? 2.566 -9.57 -17.25 1 89.06 174 ALA B O 1
ATOM 2914 N N . LYS B 1 175 ? 3.193 -9.898 -19.391 1 83.38 175 LYS B N 1
ATOM 2915 C CA . LYS B 1 175 ? 1.935 -10.57 -19.703 1 83.38 175 LYS B CA 1
ATOM 2916 C C . LYS B 1 175 ? 1.878 -11.953 -19.047 1 83.38 175 LYS B C 1
ATOM 2918 O O . LYS B 1 175 ? 2.914 -12.578 -18.812 1 83.38 175 LYS B O 1
ATOM 2923 N N . PHE B 1 176 ? 0.716 -12.359 -18.656 1 74.06 176 PHE B N 1
ATOM 2924 C CA . PHE B 1 176 ? 0.378 -13.703 -18.188 1 74.06 176 PHE B CA 1
ATOM 2925 C C . PHE B 1 176 ? 1.144 -14.039 -16.922 1 74.06 176 PHE B C 1
ATOM 2927 O O . PHE B 1 176 ? 1.553 -15.18 -16.719 1 74.06 176 PHE B O 1
ATOM 2934 N N . ARG B 1 177 ? 1.48 -13.055 -16.188 1 71.94 177 ARG B N 1
ATOM 2935 C CA . ARG B 1 177 ? 2.092 -13.172 -14.867 1 71.94 177 ARG B CA 1
ATOM 2936 C C . ARG B 1 177 ? 3.521 -13.703 -14.977 1 71.94 177 ARG B C 1
ATOM 2938 O O . ARG B 1 177 ? 3.99 -14.414 -14.086 1 71.94 177 ARG B O 1
ATOM 2945 N N . LEU B 1 178 ? 4.129 -13.352 -16.031 1 83.31 178 LEU B N 1
ATOM 2946 C CA . LEU B 1 178 ? 5.523 -13.742 -16.203 1 83.31 178 LEU B CA 1
ATOM 2947 C C . LEU B 1 178 ? 6.461 -12.586 -15.875 1 83.31 178 LEU B C 1
ATOM 2949 O O . LEU B 1 178 ? 7.352 -12.266 -16.656 1 83.31 178 LEU B O 1
ATOM 2953 N N . HIS B 1 179 ? 6.125 -12.102 -14.703 1 91.81 179 HIS B N 1
ATOM 2954 C CA . HIS B 1 179 ? 6.82 -10.906 -14.258 1 91.81 179 HIS B CA 1
ATOM 2955 C C . HIS B 1 179 ? 8.273 -11.203 -13.898 1 91.81 179 HIS B C 1
ATOM 2957 O O . HIS B 1 179 ? 8.625 -12.359 -13.633 1 91.81 179 HIS B O 1
ATOM 2963 N N . GLU B 1 180 ? 9.07 -10.25 -14.047 1 95.25 180 GLU B N 1
ATOM 2964 C CA . GLU B 1 180 ? 10.438 -10.32 -13.547 1 95.25 180 GLU B CA 1
ATOM 2965 C C . GLU B 1 180 ? 10.555 -9.648 -12.18 1 95.25 180 GLU B C 1
ATOM 2967 O O . GLU B 1 180 ? 10.039 -8.547 -11.977 1 95.25 180 GLU B O 1
ATOM 2972 N N . ARG B 1 181 ? 11.242 -10.312 -11.258 1 97.88 181 ARG B N 1
ATOM 2973 C CA . ARG B 1 181 ? 11.383 -9.797 -9.898 1 97.88 181 ARG B CA 1
ATOM 2974 C C . ARG B 1 181 ? 12.82 -9.906 -9.414 1 97.88 181 ARG B C 1
ATOM 2976 O O . ARG B 1 181 ? 13.438 -10.969 -9.508 1 97.88 181 ARG B O 1
ATOM 2983 N N . TRP B 1 182 ? 13.32 -8.805 -8.883 1 98.5 182 TRP B N 1
ATOM 2984 C CA . TRP B 1 182 ? 14.648 -8.75 -8.281 1 98.5 182 TRP B CA 1
ATOM 2985 C C . TRP B 1 182 ? 14.578 -8.273 -6.836 1 98.5 182 TRP B C 1
ATOM 2987 O O . TRP B 1 182 ? 13.938 -7.262 -6.543 1 98.5 182 TRP B O 1
ATOM 2997 N N . ARG B 1 183 ? 15.242 -8.984 -5.992 1 98.56 183 ARG B N 1
ATOM 2998 C CA . ARG B 1 183 ? 15.266 -8.633 -4.578 1 98.56 183 ARG B CA 1
ATOM 2999 C C . ARG B 1 183 ? 16.688 -8.352 -4.105 1 98.56 183 ARG B C 1
ATOM 3001 O O . ARG B 1 183 ? 17.609 -9.133 -4.379 1 98.56 183 ARG B O 1
ATOM 3008 N N . TYR B 1 184 ? 16.891 -7.199 -3.568 1 98.75 184 TYR B N 1
ATOM 3009 C CA . TYR B 1 184 ? 18.062 -6.84 -2.791 1 98.75 184 TYR B CA 1
ATOM 3010 C C . TYR B 1 184 ? 17.781 -6.922 -1.296 1 98.75 184 TYR B C 1
ATOM 3012 O O . TYR B 1 184 ? 16.75 -6.426 -0.827 1 98.75 184 TYR B O 1
ATOM 3020 N N . GLU B 1 185 ? 18.656 -7.547 -0.552 1 98.25 185 GLU B N 1
ATOM 3021 C CA . GLU B 1 185 ? 18.359 -7.676 0.872 1 98.25 185 GLU B CA 1
ATOM 3022 C C . GLU B 1 185 ? 19.641 -7.699 1.7 1 98.25 185 GLU B C 1
ATOM 3024 O O . GLU B 1 185 ? 20.625 -8.344 1.318 1 98.25 185 GLU B O 1
ATOM 3029 N N . ALA B 1 186 ? 19.594 -6.984 2.791 1 97.88 186 ALA B N 1
ATOM 3030 C CA . ALA B 1 186 ? 20.703 -6.977 3.744 1 97.88 186 ALA B CA 1
ATOM 3031 C C . ALA B 1 186 ? 20.484 -8.008 4.844 1 97.88 186 ALA B C 1
ATOM 3033 O O . ALA B 1 186 ? 19.375 -8.18 5.336 1 97.88 186 ALA B O 1
ATOM 3034 N N . ASP B 1 187 ? 21.531 -8.625 5.191 1 95.25 187 ASP B N 1
ATOM 3035 C CA . ASP B 1 187 ? 21.438 -9.492 6.363 1 95.25 187 ASP B CA 1
ATOM 3036 C C . ASP B 1 187 ? 21.734 -8.719 7.645 1 95.25 187 ASP B C 1
ATOM 3038 O O . ASP B 1 187 ? 21.828 -7.484 7.629 1 95.25 187 ASP B O 1
ATOM 3042 N N . ALA B 1 188 ? 21.734 -9.414 8.734 1 91.75 188 ALA B N 1
ATOM 3043 C CA . ALA B 1 188 ? 21.906 -8.789 10.039 1 91.75 188 ALA B CA 1
ATOM 3044 C C . ALA B 1 188 ? 23.234 -8.047 10.125 1 91.75 188 ALA B C 1
ATOM 3046 O O . ALA B 1 188 ? 23.375 -7.086 10.891 1 91.75 188 ALA B O 1
ATOM 3047 N N . ALA B 1 189 ? 24.25 -8.461 9.273 1 93.31 189 ALA B N 1
ATOM 3048 C CA . ALA B 1 189 ? 25.578 -7.84 9.258 1 93.31 189 ALA B CA 1
ATOM 3049 C C . ALA B 1 189 ? 25.672 -6.762 8.188 1 93.31 189 ALA B C 1
ATOM 3051 O O . ALA B 1 189 ? 26.766 -6.285 7.867 1 93.31 189 ALA B O 1
ATOM 3052 N N . SER B 1 190 ? 24.484 -6.512 7.516 1 91.56 190 SER B N 1
ATOM 3053 C CA . SER B 1 190 ? 24.375 -5.465 6.504 1 91.56 190 SER B CA 1
ATOM 3054 C C . SER B 1 190 ? 25.094 -5.859 5.223 1 91.56 190 SER B C 1
ATOM 3056 O O . SER B 1 190 ? 25.578 -4.996 4.484 1 91.56 190 SER B O 1
ATOM 3058 N N . HIS B 1 191 ? 25.312 -7.125 5.074 1 96.12 191 HIS B N 1
ATOM 3059 C CA . HIS B 1 191 ? 25.781 -7.621 3.783 1 96.12 191 HIS B CA 1
ATOM 3060 C C . HIS B 1 191 ? 24.609 -7.82 2.822 1 96.12 191 HIS B C 1
ATOM 3062 O O . HIS B 1 191 ? 23.656 -8.547 3.135 1 96.12 191 HIS B O 1
ATOM 3068 N N . TRP B 1 192 ? 24.797 -7.211 1.706 1 98 192 TRP B N 1
ATOM 3069 C CA . TRP B 1 192 ? 23.703 -7.211 0.745 1 98 192 TRP B CA 1
ATOM 3070 C C . TRP B 1 192 ? 23.828 -8.375 -0.23 1 98 192 TRP B C 1
ATOM 3072 O O . TRP B 1 192 ? 24.938 -8.719 -0.657 1 98 192 TRP B O 1
ATOM 3082 N N . SER B 1 193 ? 22.719 -8.938 -0.562 1 98.19 193 SER B N 1
ATOM 3083 C CA . SER B 1 193 ? 22.609 -9.945 -1.614 1 98.19 193 SER B CA 1
ATOM 3084 C C . SER B 1 193 ? 21.531 -9.57 -2.631 1 98.19 193 SER B C 1
ATOM 3086 O O . SER B 1 193 ? 20.688 -8.727 -2.357 1 98.19 193 SER B O 1
ATOM 3088 N N . LYS B 1 194 ? 21.703 -10.094 -3.801 1 98.25 194 LYS B N 1
ATOM 3089 C CA . LYS B 1 194 ? 20.75 -9.898 -4.895 1 98.25 194 LYS B CA 1
ATOM 3090 C C . LYS B 1 194 ? 20.297 -11.234 -5.469 1 98.25 194 LYS B C 1
ATOM 3092 O O . LYS B 1 194 ? 21.109 -12.133 -5.699 1 98.25 194 LYS B O 1
ATOM 3097 N N . ARG B 1 195 ? 19.016 -11.367 -5.676 1 97.81 195 ARG B N 1
ATOM 3098 C CA . ARG B 1 195 ? 18.516 -12.594 -6.281 1 97.81 195 ARG B CA 1
ATOM 3099 C C . ARG B 1 195 ? 17.25 -12.328 -7.098 1 97.81 195 ARG B C 1
ATOM 3101 O O . ARG B 1 195 ? 16.547 -11.359 -6.848 1 97.81 195 ARG B O 1
ATOM 3108 N N . MET B 1 196 ? 17.031 -13.18 -8.078 1 98 196 MET B N 1
ATOM 3109 C CA . MET B 1 196 ? 15.766 -13.203 -8.812 1 98 196 MET B CA 1
ATOM 3110 C C . MET B 1 196 ? 14.711 -14 -8.055 1 98 196 MET B C 1
ATOM 3112 O O . MET B 1 196 ? 15.031 -14.953 -7.348 1 98 196 MET B O 1
ATOM 3116 N N . LEU B 1 197 ? 13.492 -13.578 -8.172 1 97.81 197 LEU B N 1
ATOM 3117 C CA . LEU B 1 197 ? 12.406 -14.297 -7.523 1 97.81 197 LEU B CA 1
ATOM 3118 C C . LEU B 1 197 ? 11.43 -14.859 -8.555 1 97.81 197 LEU B C 1
ATOM 3120 O O . LEU B 1 197 ? 11.234 -14.266 -9.617 1 97.81 197 LEU B O 1
ATOM 3124 N N . TYR B 1 198 ? 10.836 -15.984 -8.195 1 96.56 198 TYR B N 1
ATOM 3125 C CA . TYR B 1 198 ? 9.703 -16.469 -8.969 1 96.56 198 TYR B CA 1
ATOM 3126 C C . TYR B 1 198 ? 8.555 -15.477 -8.953 1 96.56 198 TYR B C 1
ATOM 3128 O O . TYR B 1 198 ? 8.273 -14.852 -7.926 1 96.56 198 TYR B O 1
ATOM 3136 N N . PRO B 1 199 ? 7.848 -15.398 -10.062 1 92.5 199 PRO B N 1
ATOM 3137 C CA . PRO B 1 199 ? 6.668 -14.531 -10.086 1 92.5 199 PRO B CA 1
ATOM 3138 C C . PRO B 1 199 ? 5.508 -15.086 -9.266 1 92.5 199 PRO B C 1
ATOM 3140 O O . PRO B 1 199 ? 5.438 -16.297 -9.039 1 92.5 199 PRO B O 1
#

InterPro domains:
  IPR000659 Pyridoxamine 5'-phosphate oxidase [MF_01629] (4-199)
  IPR000659 Pyridoxamine 5'-phosphate oxidase [PIRSF000190] (9-199)
  IPR000659 Pyridoxamine 5'-phosphate oxidase [PTHR10851] (6-199)
  IPR000659 Pyridoxamine 5'-phosphate oxidase [TIGR00558] (8-199)
  IPR011576 Pyridoxamine 5'-phosphate oxidase, N-terminal [PF01243] (26-145)
  IPR012349 FMN-binding split barrel [G3DSA:2.30.110.10] (1-199)
  IPR019576 Pyridoxine 5'-phosphate oxidase, dimerisation, C-terminal [PF10590] (158-199)
  IPR019740 Pyridoxamine 5'-phosphate oxidase, conserved site [PS01064] (168-181)

Radius of gyration: 21.76 Å; Cα contacts (8 Å, |Δi|>4): 851; chains: 2; bounding box: 64×71×44 Å

Sequence (398 aa):
MTDLYAEALATFAALYAEAQNSAELEASAMTVATANVDGRPSARTVLLKAFDARGFVFYTHLDSAKGRDLQTHPQAALLFLWRSLREAGIQVRIEGGVQLVSADESDAYFASRPRMSQIGAWASRQSQALGSREEFDAAIAKVEATFAGREVPRPDGWGGFRVVPQAFEFWYGAKFRLHERWRYEADAASHWSKRMLYPMTDLYAEALATFAALYAEAQNSAELEASAMTVATANVDGRPSARTVLLKAFDARGFVFYTHLDSAKGRDLQTHPQAALLFLWRSLREAGIQVRIEGGVQLVSADESDAYFASRPRMSQIGAWASRQSQALGSREEFDAAIAKVEATFAGREVPRPDGWGGFRVVPQAFEFWYGAKFRLHERWRYEADAASHWSKRMLYP

pLDDT: mean 96.38, std 4.23, range [66.31, 98.94]

Organism: Xanthomonas axonopodis pv. citri (strain 306) (NCBI:txid190486)

Nearest PDB structures (foldseek):
  8qyt-assembly1_A-2  TM=9.497E-01  e=3.620E-23  Homo sapiens
  1nrg-assembly1_A-2  TM=9.417E-01  e=8.396E-23  Homo sapiens
  6h00-assembly1_A-2  TM=9.422E-01  e=7.011E-23  Homo sapiens
  6ylz-assembly1_AAA-2  TM=9.590E-01  e=3.344E-22  Escherichia coli K-12
  3hy8-assembly1_A-2  TM=9.288E-01  e=4.005E-22  Homo sapiens